Protein 3LNC (pdb70)

Solvent-accessible surface area: 18608 Å² total; per-residue (Å²): 112,54,66,30,32,1,0,1,2,0,3,2,30,21,41,97,105,18,24,63,38,29,69,125,133,31,68,51,36,28,15,6,0,27,24,86,56,155,112,76,43,144,108,34,71,64,49,87,43,40,93,147,131,58,0,68,117,22,34,96,65,35,85,14,24,10,94,12,101,26,139,60,47,29,45,1,1,26,122,79,102,7,66,42,28,6,116,159,19,37,1,6,4,3,82,22,21,52,63,0,0,50,92,0,19,135,71,38,111,79,66,2,2,0,0,1,13,0,2,14,23,40,100,35,9,157,175,106,129,40,56,19,9,1,98,19,0,44,27,0,76,51,4,32,0,2,5,35,14,96,90,85,113,80,1,6,63,89,1,36,18,0,18,101,0,4,45,15,30,12,108,22,19,86,33,13,150,132,39,12,113,80,109,11,70,95,74,154,158,22,36,69,92,15,6,1,2,3,0,6,2,53,19,92,88,21,22,105,40,34,65,125,120,32,63,59,37,33,17,6,0,21,23,83,58,154,112,79,45,149,106,36,66,66,47,91,42,35,90,114,117,67,2,100,43,30,30,102,95,30,94,11,24,6,95,12,95,19,130,41,45,31,46,1,1,27,128,80,103,8,64,59,38,18,123,73,2,35,0,6,6,3,89,22,17,50,63,0,0,52,75,0,18,138,71,34,109,79,80,2,3,0,0,1,14,3,17,25,22,45,121,91,29,76,82,118,129,88,52,38,19,9,2,100,8,0,49,26,0,65,52,5,32,0,2,6,28,44,131,71,82,88,79,0,4,73,87,2,39,22,0,19,101,0,4,43,13,33,8,105,32,19,143,44,10,50,67,40,7,130,80,98,4,68,98,124

Organism: Anaplasma phagocytophilum (strain HZ) (NCBI:txid212042)

Nearest PDB structures (foldseek):
  3lnc-assembly1_A  TM=1.005E+00  e=2.882E-41  Anaplasma phagocytophilum str. HZ
  3lnc-assembly1_B  TM=9.864E-01  e=3.078E-36  Anaplasma phagocytophilum str. HZ
  7luy-assembly3_C  TM=9.002E-01  e=1.467E-19  Bartonella henselae str. Houston-1
  7luy-assembly3_D  TM=8.889E-01  e=1.803E-18  Bartonella henselae str. Houston-1
  4f4j-assembly2_B-2  TM=6.053E-01  e=2.723E-16  Saccharomyces cerevisiae S288C

B-factor: mean 18.92, std 8.55, range [5.03, 59.24]

InterPro domains:
  IPR008144 Guanylate kinase-like domain [PS50052] (6-186)
  IPR008145 Guanylate kinase/L-type calcium channel beta subunit [PF00625] (9-187)
  IPR008145 Guanylate kinase/L-type calcium channel beta subunit [SM00072] (5-189)
  IPR017665 Guanylate kinase [MF_00328] (4-189)
  IPR017665 Guanylate kinase [TIGR03263] (7-186)
  IPR020590 Guanylate kinase, conserved site [PS00856] (41-58)
  IPR027417 P-loop containing nucleoside triphosphate hydrolase [G3DSA:3.40.50.300] (6-191)
  IPR027417 P-loop containing nucleoside triphosphate hydrolase [SSF52540] (6-192)

Secondary structure (DSSP, 8-state):
--EE---EEEEE-S---HHHHHH--EEE---EESSPPPTT--BTTTBEE--HHHHHHHHHTT-EEEEEEETTEEEEEE-TTHHHHHHHT-EEEEE--HHHHHHHHHHSGGGEEEEEEE-S-HHHHHH--HHHHHHHHTTGGGSSEEEE-SSHHHHHHHHHHHHHHHHTBGGGEESHHHHHHHHSPPP-/--SPP---EEEEE----HHHHHH--EEE---EE-SPPPTT--BTTTBEE--HHHHHHHHHTT-EEEEEEETTEEEEEE-TTHHHHHHHT-EEEEE--HHHHHHHHHHSGGGEEEEEEE-S-HHHHHT--HHHHHHHHHHGGGGSSEEEE-SSHHHHHHHHHHHHHHHTTBGGGSTTHHHHHHHHS---

CATH classification: 3.40.50.300 (+1 more: 3.30.63.10)

Structure (mmCIF, N/CA/C/O backbone):
data_3LNC
#
_entry.id   3LNC
#
_cell.length_a   64.530
_cell.length_b   76.580
_cell.length_c   103.660
_cell.angle_alpha   90.00
_cell.angle_beta   90.00
_cell.angle_gamma   90.00
#
_symmetry.space_group_name_H-M   'P 21 21 21'
#
loop_
_entity.id
_entity.type
_entity.pdbx_description
1 polymer 'Guanylate kinase'
2 non-polymer "GUANOSINE-5'-MONOPHOSPHATE"
3 water water
#
loop_
_atom_site.group_PDB
_atom_site.id
_atom_site.type_symbol
_atom_site.label_atom_id
_atom_site.label_alt_id
_atom_site.label_comp_id
_atom_site.label_asym_id
_atom_site.label_entity_id
_atom_site.label_seq_id
_atom_site.pdbx_PDB_ins_code
_atom_site.Cartn_x
_atom_site.Cartn_y
_atom_site.Cartn_z
_atom_site.occupancy
_atom_site.B_iso_or_equiv
_atom_site.auth_seq_id
_atom_site.auth_comp_id
_atom_site.auth_asym_id
_atom_site.auth_atom_id
_atom_site.pdbx_PDB_model_num
ATOM 1 N N . MET A 1 22 ? 66.371 37.977 -14.551 1.00 34.02 1 MET A N 1
ATOM 2 C CA . MET A 1 22 ? 64.938 38.179 -14.886 1.00 34.12 1 MET A CA 1
ATOM 3 C C . MET A 1 22 ? 64.072 38.415 -13.634 1.00 34.40 1 MET A C 1
ATOM 4 O O . MET A 1 22 ? 63.886 39.558 -13.214 1.00 35.09 1 MET A O 1
ATOM 6 N N . LEU A 1 23 ? 63.599 37.336 -13.012 1.00 34.16 2 LEU A N 1
ATOM 7 C CA . LEU A 1 23 ? 62.423 37.393 -12.119 1.00 33.84 2 LEU A CA 1
ATOM 8 C C . LEU A 1 23 ? 62.678 37.889 -10.683 1.00 33.35 2 LEU A C 1
ATOM 9 O O . LEU A 1 23 ? 63.574 37.406 -9.994 1.00 33.97 2 LEU A O 1
ATOM 14 N N . LYS A 1 24 ? 61.869 38.848 -10.240 1.00 32.25 3 LYS A N 1
ATOM 15 C CA . LYS A 1 24 ? 61.909 39.345 -8.870 1.00 31.41 3 LYS A CA 1
ATOM 16 C C . LYS A 1 24 ? 60.991 38.512 -7.963 1.00 30.38 3 LYS A C 1
ATOM 17 O O . LYS A 1 24 ? 59.990 37.939 -8.414 1.00 29.68 3 LYS A O 1
ATOM 19 N N . SER A 1 25 ? 61.337 38.477 -6.677 1.00 29.58 4 SER A N 1
ATOM 20 C CA . SER A 1 25 ? 60.627 37.696 -5.673 1.00 28.52 4 SER A CA 1
ATOM 21 C C . SER A 1 25 ? 60.173 38.606 -4.522 1.00 27.07 4 SER A C 1
ATOM 22 O O . SER A 1 25 ? 60.889 39.530 -4.142 1.00 27.23 4 SER A O 1
ATOM 25 N N . VAL A 1 26 ? 58.955 38.369 -4.034 1.00 24.39 5 VAL A N 1
ATOM 26 C CA . VAL A 1 26 ? 58.388 39.061 -2.881 1.00 23.70 5 VAL A CA 1
ATOM 27 C C . VAL A 1 26 ? 59.111 38.497 -1.654 1.00 21.85 5 VAL A C 1
ATOM 28 O O . VAL A 1 26 ? 59.586 37.364 -1.674 1.00 21.44 5 VAL A O 1
ATOM 32 N N . GLY A 1 27 ? 59.214 39.278 -0.593 1.00 20.30 6 GLY A N 1
ATOM 33 C CA . GLY A 1 27 ? 59.990 38.832 0.568 1.00 18.54 6 GLY A CA 1
ATOM 34 C C . GLY A 1 27 ? 59.259 37.729 1.320 1.00 16.80 6 GLY A C 1
ATOM 35 O O . GLY A 1 27 ? 58.068 37.536 1.151 1.00 16.58 6 GLY A O 1
ATOM 36 N N . VAL A 1 28 ? 59.980 37.008 2.160 1.00 14.57 7 VAL A N 1
ATOM 37 C CA . VAL A 1 28 ? 59.375 36.031 3.026 1.00 12.80 7 VAL A CA 1
ATOM 38 C C . VAL A 1 28 ? 59.463 36.565 4.465 1.00 12.02 7 VAL A C 1
ATOM 39 O O . VAL A 1 28 ? 60.462 37.171 4.840 1.00 10.93 7 VAL A O 1
ATOM 43 N N . ILE A 1 29 ? 58.403 36.346 5.231 1.00 10.03 8 ILE A N 1
ATOM 44 C CA . ILE A 1 29 ? 58.388 36.504 6.666 1.00 9.38 8 ILE A CA 1
ATOM 45 C C . ILE A 1 29 ? 58.789 35.140 7.243 1.00 8.21 8 ILE A C 1
ATOM 46 O O . ILE A 1 29 ? 57.984 34.208 7.280 1.00 7.76 8 ILE A O 1
ATOM 51 N N . LEU A 1 30 ? 60.059 35.035 7.624 1.00 7.75 9 LEU A N 1
ATOM 52 C CA . LEU A 1 30 ? 60.660 33.800 8.119 1.00 6.90 9 LEU A CA 1
ATOM 53 C C . LEU A 1 30 ? 60.482 33.733 9.621 1.00 7.28 9 LEU A C 1
ATOM 54 O O . LEU A 1 30 ? 61.070 34.515 10.377 1.00 7.61 9 LEU A O 1
ATOM 59 N N . VAL A 1 31 ? 59.628 32.824 10.057 1.00 7.42 10 VAL A N 1
ATOM 60 C CA . VAL A 1 31 ? 59.296 32.691 11.466 1.00 7.19 10 VAL A CA 1
ATOM 61 C C . VAL A 1 31 ? 60.018 31.492 12.007 1.00 7.64 10 VAL A C 1
ATOM 62 O O . VAL A 1 31 ? 59.817 30.377 11.515 1.00 7.80 10 VAL A O 1
ATOM 66 N N . LEU A 1 32 ? 60.824 31.711 13.040 1.00 7.30 11 LEU A N 1
ATOM 67 C CA . LEU A 1 32 ? 61.599 30.653 13.635 1.00 8.36 11 LEU A CA 1
ATOM 68 C C . LEU A 1 32 ? 61.135 30.533 15.071 1.00 7.94 11 LEU A C 1
ATOM 69 O O . LEU A 1 32 ? 61.014 31.550 15.757 1.00 9.03 11 LEU A O 1
ATOM 74 N N . SER A 1 33 ? 60.893 29.322 15.525 1.00 8.59 12 SER A N 1
ATOM 75 C CA . SER A 1 33 ? 60.570 29.087 16.904 1.00 8.91 12 SER A CA 1
ATOM 76 C C . SER A 1 33 ? 61.496 28.007 17.459 1.00 11.59 12 SER A C 1
ATOM 77 O O . SER A 1 33 ? 61.877 27.033 16.796 1.00 8.90 12 SER A O 1
ATOM 80 N N . SER A 1 34 ? 61.843 28.189 18.718 1.00 13.49 13 SER A N 1
ATOM 81 C CA . SER A 1 34 ? 62.679 27.243 19.395 1.00 18.28 13 SER A CA 1
ATOM 82 C C . SER A 1 34 ? 61.946 27.090 20.741 1.00 21.02 13 SER A C 1
ATOM 83 O O . SER A 1 34 ? 61.105 27.964 21.118 1.00 23.56 13 SER A O 1
ATOM 86 N N . PRO A 1 35 ? 62.135 25.969 21.423 1.00 22.00 14 PRO A N 1
ATOM 87 C CA . PRO A 1 35 ? 61.936 26.142 22.849 1.00 23.75 14 PRO A CA 1
ATOM 88 C C . PRO A 1 35 ? 63.267 26.575 23.470 1.00 26.18 14 PRO A C 1
ATOM 89 O O . PRO A 1 35 ? 63.318 27.636 24.054 1.00 28.01 14 PRO A O 1
ATOM 93 N N . SER A 1 36 ? 64.344 25.811 23.236 1.00 28.58 15 SER A N 1
ATOM 94 C CA . SER A 1 36 ? 65.597 25.927 24.011 1.00 30.47 15 SER A CA 1
ATOM 95 C C . SER A 1 36 ? 66.033 27.372 24.140 1.00 32.15 15 SER A C 1
ATOM 96 O O . SER A 1 36 ? 66.488 27.798 25.213 1.00 33.29 15 SER A O 1
ATOM 99 N N . GLY A 1 37 ? 65.888 28.104 23.037 1.00 33.32 16 GLY A N 1
ATOM 100 C CA . GLY A 1 37 ? 66.140 29.530 22.988 1.00 34.65 16 GLY A CA 1
ATOM 101 C C . GLY A 1 37 ? 67.565 29.827 22.581 1.00 35.43 16 GLY A C 1
ATOM 102 O O . GLY A 1 37 ? 68.113 30.847 23.001 1.00 37.34 16 GLY A O 1
ATOM 103 N N . THR A 1 42 ? 71.381 33.233 18.847 1.00 34.66 21 THR A N 1
ATOM 104 C CA . THR A 1 42 ? 72.685 32.761 18.373 1.00 34.36 21 THR A CA 1
ATOM 105 C C . THR A 1 42 ? 72.582 32.256 16.932 1.00 34.28 21 THR A C 1
ATOM 106 O O . THR A 1 42 ? 73.328 32.723 16.055 1.00 33.42 21 THR A O 1
ATOM 108 N N . VAL A 1 43 ? 71.648 31.322 16.699 1.00 34.17 22 VAL A N 1
ATOM 109 C CA . VAL A 1 43 ? 71.380 30.790 15.348 1.00 34.81 22 VAL A CA 1
ATOM 110 C C . VAL A 1 43 ? 70.810 31.870 14.431 1.00 34.89 22 VAL A C 1
ATOM 111 O O . VAL A 1 43 ? 71.208 32.015 13.280 1.00 34.07 22 VAL A O 1
ATOM 113 N N . ALA A 1 44 ? 69.848 32.619 14.960 1.00 35.40 23 ALA A N 1
ATOM 114 C CA . ALA A 1 44 ? 69.348 33.816 14.283 1.00 35.64 23 ALA A CA 1
ATOM 115 C C . ALA A 1 44 ? 70.523 34.728 13.886 1.00 35.49 23 ALA A C 1
ATOM 116 O O . ALA A 1 44 ? 70.615 35.187 12.748 1.00 34.20 23 ALA A O 1
ATOM 118 N N . ASN A 1 45 ? 71.425 34.973 14.833 1.00 36.28 24 ASN A N 1
ATOM 119 C CA . ASN A 1 45 ? 72.652 35.737 14.552 1.00 36.38 24 ASN A CA 1
ATOM 120 C C . ASN A 1 45 ? 73.367 35.206 13.319 1.00 36.51 24 ASN A C 1
ATOM 121 O O . ASN A 1 45 ? 73.669 35.951 12.372 1.00 35.94 24 ASN A O 1
ATOM 123 N N . LYS A 1 46 ? 73.614 33.896 13.343 1.00 36.56 25 LYS A N 1
ATOM 124 C CA . LYS A 1 46 ? 74.308 33.215 12.277 1.00 36.43 25 LYS A CA 1
ATOM 125 C C . LYS A 1 46 ? 73.595 33.421 10.952 1.00 36.73 25 LYS A C 1
ATOM 126 O O . LYS A 1 46 ? 74.242 33.654 9.927 1.00 35.51 25 LYS A O 1
ATOM 128 N N . LEU A 1 47 ? 72.256 33.340 10.988 1.00 36.93 26 LEU A N 1
ATOM 129 C CA . LEU A 1 47 ? 71.465 33.378 9.774 1.00 37.24 26 LEU A CA 1
ATOM 130 C C . LEU A 1 47 ? 71.606 34.725 9.076 1.00 37.50 26 LEU A C 1
ATOM 131 O O . LEU A 1 47 ? 71.724 34.780 7.855 1.00 36.66 26 LEU A O 1
ATOM 133 N N . LEU A 1 48 ? 71.611 35.803 9.865 1.00 38.41 27 LEU A N 1
ATOM 134 C CA . LEU A 1 48 ? 71.654 37.161 9.320 1.00 38.84 27 LEU A CA 1
ATOM 135 C C . LEU A 1 48 ? 73.030 37.528 8.753 1.00 39.74 27 LEU A C 1
ATOM 136 O O . LEU A 1 48 ? 73.127 38.430 7.909 1.00 39.53 27 LEU A O 1
ATOM 141 N N . GLU A 1 49 ? 74.078 36.844 9.232 1.00 40.29 28 GLU A N 1
ATOM 142 C CA . GLU A 1 49 ? 75.440 37.063 8.758 1.00 40.80 28 GLU A CA 1
ATOM 143 C C . GLU A 1 49 ? 75.703 36.289 7.474 1.00 41.15 28 GLU A C 1
ATOM 144 O O . GLU A 1 49 ? 75.853 36.870 6.397 1.00 41.71 28 GLU A O 1
ATOM 146 N N . ASN A 1 54 ? 69.256 38.240 1.911 1.00 25.82 33 ASN A N 1
ATOM 147 C CA . ASN A 1 54 ? 68.315 39.289 1.589 1.00 25.85 33 ASN A CA 1
ATOM 148 C C . ASN A 1 54 ? 67.265 39.433 2.710 1.00 25.24 33 ASN A C 1
ATOM 149 O O . ASN A 1 54 ? 66.066 39.632 2.449 1.00 26.14 33 ASN A O 1
ATOM 154 N N . ILE A 1 55 ? 67.728 39.380 3.957 1.00 23.54 34 ILE A N 1
ATOM 155 C CA . ILE A 1 55 ? 66.834 39.322 5.106 1.00 21.66 34 ILE A CA 1
ATOM 156 C C . ILE A 1 55 ? 67.278 40.291 6.182 1.00 20.46 34 ILE A C 1
ATOM 157 O O . ILE A 1 55 ? 68.481 40.462 6.395 1.00 20.85 34 ILE A O 1
ATOM 162 N N . VAL A 1 56 ? 66.310 40.944 6.833 1.00 17.42 35 VAL A N 1
ATOM 163 C CA . VAL A 1 56 ? 66.574 41.852 7.941 1.00 16.86 35 VAL A CA 1
ATOM 164 C C . VAL A 1 56 ? 65.964 41.292 9.237 1.00 15.06 35 VAL A C 1
ATOM 165 O O . VAL A 1 56 ? 64.955 40.577 9.218 1.00 11.46 35 VAL A O 1
ATOM 169 N N . LYS A 1 57 ? 66.580 41.608 10.359 1.00 14.73 36 LYS A N 1
ATOM 170 C CA . LYS A 1 57 ? 66.110 41.109 11.637 1.00 16.55 36 LYS A CA 1
ATOM 171 C C . LYS A 1 57 ? 64.998 42.001 12.175 1.00 17.39 36 LYS A C 1
ATOM 172 O O . LYS A 1 57 ? 65.158 43.210 12.272 1.00 19.99 36 LYS A O 1
ATOM 174 N N . SER A 1 58 ? 63.864 41.435 12.528 1.00 16.56 37 SER A N 1
ATOM 175 C CA . SER A 1 58 ? 62.892 42.198 13.258 1.00 16.54 37 SER A CA 1
ATOM 176 C C . SER A 1 58 ? 63.325 42.249 14.739 1.00 15.99 37 SER A C 1
ATOM 177 O O . SER A 1 58 ? 63.880 41.280 15.272 1.00 16.21 37 SER A O 1
ATOM 180 N N . VAL A 1 59 ? 63.166 43.408 15.377 1.00 13.39 38 VAL A N 1
ATOM 181 C CA . VAL A 1 59 ? 63.372 43.480 16.814 1.00 11.96 38 VAL A CA 1
ATOM 182 C C . VAL A 1 59 ? 62.004 43.583 17.493 1.00 10.84 38 VAL A C 1
ATOM 183 O O . VAL A 1 59 ? 61.209 44.462 17.182 1.00 10.79 38 VAL A O 1
ATOM 187 N N . SER A 1 60 ? 61.734 42.682 18.433 1.00 10.58 39 SER A N 1
ATOM 188 C CA . SER A 1 60 ? 60.479 42.683 19.156 1.00 10.37 39 SER A CA 1
ATOM 189 C C . SER A 1 60 ? 60.485 43.621 20.356 1.00 9.70 39 SER A C 1
ATOM 190 O O . SER A 1 60 ? 61.543 43.965 20.883 1.00 10.39 39 SER A O 1
ATOM 193 N N . VAL A 1 61 ? 59.289 44.017 20.768 1.00 9.52 40 VAL A N 1
ATOM 194 C CA . VAL A 1 61 ? 59.067 44.734 22.026 1.00 9.36 40 VAL A CA 1
ATOM 195 C C . VAL A 1 61 ? 58.808 43.702 23.110 1.00 9.18 40 VAL A C 1
ATOM 196 O O . VAL A 1 61 ? 58.124 42.697 22.864 1.00 9.49 40 VAL A O 1
ATOM 200 N N . THR A 1 62 ? 59.327 43.932 24.316 1.00 8.38 41 THR A N 1
ATOM 201 C CA . THR A 1 62 ? 59.037 43.059 25.440 1.00 8.10 41 THR A CA 1
ATOM 202 C C . THR A 1 62 ? 58.873 43.839 26.741 1.00 8.58 41 THR A C 1
ATOM 203 O O . THR A 1 62 ? 59.453 44.922 26.893 1.00 8.03 41 THR A O 1
ATOM 207 N N . TH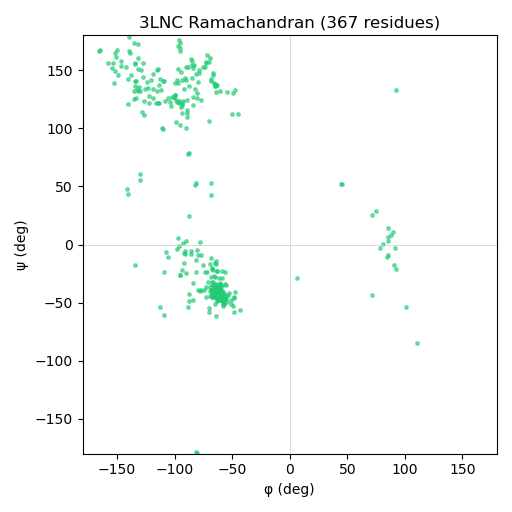R A 1 63 ? 58.089 43.292 27.667 1.00 8.75 42 THR A N 1
ATOM 208 C CA . THR A 1 63 ? 58.017 43.830 29.028 1.00 10.36 42 THR A CA 1
ATOM 209 C C . THR A 1 63 ? 58.988 43.204 30.038 1.00 11.46 42 THR A C 1
ATOM 210 O O . THR A 1 63 ? 59.115 43.709 31.148 1.00 10.54 42 THR A O 1
ATOM 214 N N . ARG A 1 64 ? 59.701 42.148 29.660 1.00 11.55 43 ARG A N 1
ATOM 215 C CA . ARG A 1 64 ? 60.677 41.565 30.586 1.00 13.30 43 ARG A CA 1
ATOM 216 C C . ARG A 1 64 ? 61.915 42.448 30.746 1.00 13.81 43 ARG A C 1
ATOM 217 O O . ARG A 1 64 ? 62.236 43.251 29.859 1.00 13.72 43 ARG A O 1
ATOM 225 N N . ALA A 1 65 ? 62.609 42.302 31.867 1.00 14.83 44 ALA A N 1
ATOM 226 C CA . ALA A 1 65 ? 63.859 43.059 32.095 1.00 15.72 44 ALA A CA 1
ATOM 227 C C . ALA A 1 65 ? 64.946 42.616 31.129 1.00 16.21 44 ALA A C 1
ATOM 228 O O . ALA A 1 65 ? 64.999 41.449 30.736 1.00 15.99 44 ALA A O 1
ATOM 230 N N . ALA A 1 66 ? 65.816 43.552 30.746 1.00 17.16 45 ALA A N 1
ATOM 231 C CA . ALA A 1 66 ? 67.007 43.229 29.979 1.00 17.41 45 ALA A CA 1
ATOM 232 C C . ALA A 1 66 ? 67.953 42.377 30.836 1.00 18.57 45 ALA A C 1
ATOM 233 O O . ALA A 1 66 ? 68.124 42.637 32.009 1.00 17.10 45 ALA A O 1
ATOM 235 N N . ARG A 1 67 ? 68.551 41.369 30.226 1.00 19.69 46 ARG A N 1
ATOM 236 C CA . ARG A 1 67 ? 69.516 40.504 30.909 1.00 21.66 46 ARG A CA 1
ATOM 237 C C . ARG A 1 67 ? 70.920 40.988 30.604 1.00 21.93 46 ARG A C 1
ATOM 238 O O . ARG A 1 67 ? 71.112 41.838 29.716 1.00 21.31 46 ARG A O 1
ATOM 246 N N . LYS A 1 68 ? 71.910 40.424 31.307 1.00 22.07 47 LYS A N 1
ATOM 247 C CA . LYS A 1 68 ? 73.278 40.907 31.181 1.00 21.98 47 LYS A CA 1
ATOM 248 C C . LYS A 1 68 ? 73.706 40.735 29.742 1.00 21.36 47 LYS A C 1
ATOM 249 O O . LYS A 1 68 ? 73.477 39.692 29.152 1.00 21.86 47 LYS A O 1
ATOM 251 N N . GLY A 1 69 ? 74.283 41.781 29.160 1.00 20.95 48 GLY A N 1
ATOM 252 C CA . GLY A 1 69 ? 74.731 41.727 27.767 1.00 20.47 48 GLY A CA 1
ATOM 253 C C . GLY A 1 69 ? 73.716 42.171 26.731 1.00 19.92 48 GLY A C 1
ATOM 254 O O . GLY A 1 69 ? 74.085 42.445 25.595 1.00 20.89 48 GLY A O 1
ATOM 255 N N . GLU A 1 70 ? 72.434 42.234 27.090 1.00 18.79 49 GLU A N 1
ATOM 256 C CA . GLU A 1 70 ? 71.401 42.641 26.138 1.00 17.71 49 GLU A CA 1
ATOM 257 C C . GLU A 1 70 ? 71.396 44.155 25.988 1.00 16.92 49 GLU A C 1
ATOM 258 O O . GLU A 1 70 ? 71.737 44.877 26.918 1.00 16.44 49 GLU A O 1
ATOM 264 N N . LYS A 1 71 ? 71.052 44.612 24.790 1.00 16.05 50 LYS A N 1
ATOM 265 C CA . LYS A 1 71 ? 71.042 46.029 24.466 1.00 15.99 50 LYS A CA 1
ATOM 266 C C . LYS A 1 71 ? 69.720 46.384 23.824 1.00 14.66 50 LYS A C 1
ATOM 267 O O . LYS A 1 71 ? 69.246 45.675 22.904 1.00 13.01 50 LYS A O 1
ATOM 273 N N . GLU A 1 72 ? 69.130 47.469 24.329 1.00 13.42 51 GLU A N 1
ATOM 274 C CA . GLU A 1 72 ? 67.982 48.109 23.708 1.00 13.25 51 GLU A CA 1
ATOM 275 C C . GLU A 1 72 ? 68.209 48.313 22.214 1.00 13.76 51 GLU A C 1
ATOM 276 O O . GLU A 1 72 ? 69.277 48.774 21.804 1.00 12.61 51 GLU A O 1
ATOM 282 N N . GLY A 1 73 ? 67.209 47.949 21.418 1.00 13.21 52 GLY A N 1
ATOM 283 C CA . GLY A 1 73 ? 67.229 48.179 19.987 1.00 13.90 52 GLY A CA 1
ATOM 284 C C . GLY A 1 73 ? 67.945 47.106 19.190 1.00 14.83 52 GLY A C 1
ATOM 285 O O . GLY A 1 73 ? 67.856 47.079 17.954 1.00 15.22 52 GLY A O 1
ATOM 286 N N . LYS A 1 74 ? 68.643 46.215 19.889 1.00 15.09 53 LYS A N 1
ATOM 287 C CA . LYS A 1 74 ? 69.346 45.112 19.264 1.00 15.29 53 LYS A CA 1
ATOM 288 C C . LYS A 1 74 ? 68.698 43.794 19.658 1.00 15.08 53 LYS A C 1
ATOM 289 O O . LYS A 1 74 ? 68.314 43.019 18.812 1.00 15.90 53 LYS A O 1
ATOM 291 N N . ASP A 1 75 ? 68.546 43.544 20.945 1.00 14.44 54 ASP A N 1
ATOM 292 C CA . ASP A 1 75 ? 67.921 42.296 21.389 1.00 14.59 54 ASP A CA 1
ATOM 293 C C . ASP A 1 75 ? 66.416 42.423 21.462 1.00 13.23 54 ASP A C 1
ATOM 294 O O . ASP A 1 75 ? 65.706 41.535 21.014 1.00 12.23 54 ASP A O 1
ATOM 299 N N . TYR A 1 76 ? 65.962 43.504 22.103 1.00 12.32 55 TYR A N 1
ATOM 300 C CA . TYR A 1 76 ? 64.547 43.874 22.149 1.00 11.57 55 TYR A CA 1
ATOM 301 C C . TYR A 1 76 ? 64.433 45.380 22.255 1.00 11.08 55 TYR A C 1
ATOM 302 O O . TYR A 1 76 ? 65.418 46.077 22.585 1.00 11.09 55 TYR A O 1
ATOM 311 N N . TYR A 1 77 ? 63.217 45.887 22.038 1.00 11.01 56 TYR A N 1
ATOM 312 C CA . TYR A 1 77 ? 62.824 47.161 22.637 1.00 11.13 56 TYR A CA 1
ATOM 313 C C . TYR A 1 77 ? 62.206 46.844 24.011 1.00 10.67 56 TYR A C 1
ATOM 314 O O . TYR A 1 77 ? 61.153 46.190 24.109 1.00 9.90 56 TYR A O 1
ATOM 323 N N . PHE A 1 78 ? 62.861 47.305 25.070 1.00 10.15 57 PHE A N 1
ATOM 324 C CA . PHE A 1 78 ? 62.442 47.008 26.428 1.00 10.47 57 PHE A CA 1
ATOM 325 C C . PHE A 1 78 ? 61.539 48.146 26.968 1.00 10.88 57 PHE A C 1
ATOM 326 O O . PHE A 1 78 ? 61.987 49.291 27.088 1.00 10.39 57 PHE A O 1
ATOM 334 N N . VAL A 1 79 ? 60.292 47.814 27.300 1.00 10.42 58 VAL A N 1
ATOM 335 C CA . VAL A 1 79 ? 59.296 48.775 27.795 1.00 10.92 58 VAL A CA 1
ATOM 336 C C . VAL A 1 79 ? 58.549 48.176 28.992 1.00 12.08 58 VAL A C 1
ATOM 337 O O . VAL A 1 79 ? 58.749 46.994 29.316 1.00 10.57 58 VAL A O 1
ATOM 341 N N . ASP A 1 80 ? 57.692 48.967 29.653 1.00 11.66 59 ASP A N 1
ATOM 342 C CA . ASP A 1 80 ? 56.900 48.412 30.745 1.00 12.12 59 ASP A CA 1
ATOM 343 C C . ASP A 1 80 ? 55.523 47.998 30.228 1.00 11.01 59 ASP A C 1
ATOM 344 O O . ASP A 1 80 ? 55.201 48.262 29.086 1.00 8.44 59 ASP A O 1
ATOM 349 N N . ARG A 1 81 ? 54.713 47.400 31.088 1.00 10.57 60 ARG A N 1
ATOM 350 C CA . ARG A 1 81 ? 53.456 46.828 30.656 1.00 12.24 60 ARG A CA 1
ATOM 351 C C . ARG A 1 81 ? 52.523 47.908 30.101 1.00 11.69 60 ARG A C 1
ATOM 352 O O . ARG A 1 81 ? 51.897 47.708 29.066 1.00 10.21 60 ARG A O 1
ATOM 360 N N . GLU A 1 82 ? 52.468 49.059 30.776 1.00 11.40 61 GLU A N 1
ATOM 361 C CA . GLU A 1 82 ? 51.636 50.185 30.341 1.00 12.16 61 GLU A CA 1
ATOM 362 C C . GLU A 1 82 ? 52.000 50.605 28.917 1.00 11.55 61 GLU A C 1
ATOM 363 O O . GLU A 1 82 ? 51.136 50.758 28.057 1.00 9.77 61 GLU A O 1
ATOM 369 N N . GLU A 1 83 ? 53.285 50.814 28.672 1.00 11.86 62 GLU A N 1
ATOM 370 C CA . GLU A 1 83 ? 53.722 51.236 27.338 1.00 12.62 62 GLU A CA 1
ATOM 371 C C . GLU A 1 83 ? 53.482 50.168 26.271 1.00 11.64 62 GLU A C 1
ATOM 372 O O . GLU A 1 83 ? 53.098 50.472 25.119 1.00 10.77 62 GLU A O 1
ATOM 378 N N . PHE A 1 84 ? 53.691 48.913 26.646 1.00 11.33 63 PHE A N 1
ATOM 379 C CA . PHE A 1 84 ? 53.403 47.809 25.727 1.00 10.61 63 PHE A CA 1
ATOM 380 C C . PHE A 1 84 ? 51.939 47.872 25.322 1.00 10.43 63 PHE A C 1
ATOM 381 O O . PHE A 1 84 ? 51.615 47.883 24.144 1.00 9.52 63 PHE A O 1
ATOM 389 N N . LEU A 1 85 ? 51.037 47.932 26.291 1.00 9.66 64 LEU A N 1
ATOM 390 C CA . LEU A 1 85 ? 49.617 48.016 25.968 1.00 10.34 64 LEU A CA 1
ATOM 391 C C . LEU A 1 85 ? 49.265 49.276 25.151 1.00 10.83 64 LEU A C 1
ATOM 392 O O . LEU A 1 85 ? 48.461 49.208 24.207 1.00 9.76 64 LEU A O 1
ATOM 397 N N . ARG A 1 86 ? 49.911 50.400 25.445 1.00 10.25 65 ARG A N 1
ATOM 398 C CA . ARG A 1 86 ? 49.661 51.619 24.660 1.00 11.74 65 ARG A CA 1
ATOM 399 C C . ARG A 1 86 ? 50.043 51.406 23.194 1.00 11.98 65 ARG A C 1
ATOM 400 O O . ARG A 1 86 ? 49.300 51.771 22.288 1.00 11.32 65 ARG A O 1
ATOM 408 N N . LEU A 1 87 ? 51.186 50.777 22.975 1.00 12.45 66 LEU A N 1
ATOM 409 C CA . LEU A 1 87 ? 51.660 50.523 21.613 1.00 13.87 66 LEU A CA 1
ATOM 410 C C . LEU A 1 87 ? 50.679 49.600 20.868 1.00 14.89 66 LEU A C 1
ATOM 411 O O . LEU A 1 87 ? 50.315 49.871 19.704 1.00 17.00 66 LEU A O 1
ATOM 416 N N . CYS A 1 88 ? 50.224 48.529 21.510 1.00 14.52 67 CYS A N 1
ATOM 417 C CA . CYS A 1 88 ? 49.178 47.703 20.894 1.00 15.59 67 CYS A CA 1
ATOM 418 C C . CYS A 1 88 ? 47.950 48.541 20.537 1.00 16.86 67 CYS A C 1
ATOM 419 O O . CYS A 1 88 ? 47.395 48.429 19.420 1.00 16.20 67 CYS A O 1
ATOM 422 N N . SER A 1 89 ? 47.533 49.404 21.460 1.00 17.06 68 SER A N 1
ATOM 423 C CA . SER A 1 89 ? 46.298 50.152 21.260 1.00 18.85 68 SER A CA 1
ATOM 424 C C . SER A 1 89 ? 46.370 51.144 20.098 1.00 19.68 68 SER A C 1
ATOM 425 O O . SER A 1 89 ? 45.331 51.484 19.529 1.00 19.67 68 SER A O 1
ATOM 428 N N . ASN A 1 90 ? 47.575 51.625 19.785 1.00 20.08 69 ASN A N 1
ATOM 429 C CA A ASN A 1 90 ? 47.740 52.646 18.739 0.50 20.53 69 ASN A CA 1
ATOM 430 C CA B ASN A 1 90 ? 47.789 52.650 18.755 0.50 20.79 69 ASN A CA 1
ATOM 431 C C . ASN A 1 90 ? 48.145 52.063 17.385 1.00 21.11 69 ASN A C 1
ATOM 432 O O . ASN A 1 90 ? 48.504 52.799 16.466 1.00 21.01 69 ASN A O 1
ATOM 441 N N . GLY A 1 91 ? 48.062 50.744 17.258 1.00 20.98 70 GLY A N 1
ATOM 442 C CA . GLY A 1 91 ? 48.318 50.086 15.975 1.00 21.75 70 GLY A CA 1
ATOM 443 C C . GLY A 1 91 ? 49.771 49.772 15.658 1.00 21.28 70 GLY A C 1
ATOM 444 O O . GLY A 1 91 ? 50.058 49.314 14.556 1.00 21.82 70 GLY A O 1
ATOM 445 N N . GLU A 1 92 ? 50.682 49.992 16.602 1.00 19.73 71 GLU A N 1
ATOM 446 C CA . GLU A 1 92 ? 52.112 49.850 16.332 1.00 20.03 71 GLU A CA 1
ATOM 447 C C . GLU A 1 92 ? 52.656 48.422 16.493 1.00 19.28 71 GLU A C 1
ATOM 448 O O . GLU A 1 92 ? 53.814 48.153 16.119 1.00 17.34 71 GLU A O 1
ATOM 454 N N . ILE A 1 93 ? 51.818 47.515 17.012 1.00 19.41 72 ILE A N 1
ATOM 455 C CA . ILE A 1 93 ? 52.199 46.114 17.215 1.00 19.21 72 ILE A CA 1
ATOM 456 C C . ILE A 1 93 ? 51.280 45.253 16.392 1.00 19.52 72 ILE A C 1
ATOM 457 O O . ILE A 1 93 ? 50.055 45.352 16.478 1.00 21.57 72 ILE A O 1
ATOM 462 N N . ILE A 1 94 ? 51.873 44.412 15.567 1.00 17.54 73 ILE A N 1
ATOM 463 C CA . ILE A 1 94 ? 51.089 43.609 14.651 1.00 16.67 73 ILE A CA 1
ATOM 464 C C . ILE A 1 94 ? 50.778 42.232 15.247 1.00 15.40 73 ILE A C 1
ATOM 465 O O . ILE A 1 94 ? 49.838 41.583 14.827 1.00 15.24 73 ILE A O 1
ATOM 470 N N . GLU A 1 95 ? 51.574 41.795 16.222 1.00 14.51 74 GLU A N 1
ATOM 471 C CA . GLU A 1 95 ? 51.331 40.515 16.899 1.00 13.77 74 GLU A CA 1
ATOM 472 C C . GLU A 1 95 ? 51.825 40.671 18.308 1.00 13.18 74 GLU A C 1
ATOM 473 O O . GLU A 1 95 ? 52.841 41.345 18.537 1.00 12.74 74 GLU A O 1
ATOM 479 N N . HIS A 1 96 ? 51.161 40.030 19.253 1.00 12.50 75 HIS A N 1
ATOM 480 C CA . HIS A 1 96 ? 51.701 39.953 20.594 1.00 13.28 75 HIS A CA 1
ATOM 481 C C . HIS A 1 96 ? 51.184 38.721 21.316 1.00 12.98 75 HIS A C 1
ATOM 482 O O . HIS A 1 96 ? 50.090 38.194 20.999 1.00 11.77 75 HIS A O 1
ATOM 489 N N . ALA A 1 97 ? 51.960 38.294 22.304 1.00 11.16 76 ALA A N 1
ATOM 490 C CA . ALA A 1 97 ? 51.590 37.182 23.159 1.00 11.95 76 ALA A CA 1
ATOM 491 C C . ALA A 1 97 ? 52.199 37.345 24.537 1.00 12.01 76 ALA A C 1
ATOM 492 O O . ALA A 1 97 ? 53.192 38.075 24.729 1.00 12.25 76 ALA A O 1
ATOM 494 N N . GLU A 1 98 ? 51.630 36.628 25.488 1.00 12.23 77 GLU A N 1
ATOM 495 C CA . GLU A 1 98 ? 52.230 36.515 26.792 1.00 14.19 77 GLU A CA 1
ATOM 496 C C . GLU A 1 98 ? 53.005 35.206 26.817 1.00 15.02 77 GLU A C 1
ATOM 497 O O . GLU A 1 98 ? 52.435 34.124 26.563 1.00 13.26 77 GLU A O 1
ATOM 503 N N . VAL A 1 99 ? 54.298 35.320 27.105 1.00 15.78 78 VAL A N 1
ATOM 504 C CA . VAL A 1 99 ? 55.215 34.186 27.094 1.00 17.64 78 VAL A CA 1
ATOM 505 C C . VAL A 1 99 ? 55.956 34.167 28.417 1.00 18.56 78 VAL A C 1
ATOM 506 O O . VAL A 1 99 ? 56.700 35.103 28.762 1.00 17.50 78 VAL A O 1
ATOM 510 N N . PHE A 1 100 ? 55.687 33.112 29.181 1.00 19.66 79 PHE A N 1
ATOM 511 C CA . PHE A 1 100 ? 56.230 32.927 30.513 1.00 21.07 79 PHE A CA 1
ATOM 512 C C . PHE A 1 100 ? 56.184 34.162 31.394 1.00 20.78 79 PHE A C 1
ATOM 513 O O . PHE A 1 100 ? 57.191 34.576 31.944 1.00 21.60 79 PHE A O 1
ATOM 521 N N . GLY A 1 101 ? 54.996 34.773 31.499 1.00 20.19 80 GLY A N 1
ATOM 522 C CA . GLY A 1 101 ? 54.767 35.894 32.392 1.00 18.65 80 GLY A CA 1
ATOM 523 C C . GLY A 1 101 ? 55.105 37.310 31.896 1.00 18.24 80 GLY A C 1
ATOM 524 O O . GLY A 1 101 ? 54.992 38.248 32.659 1.00 17.86 80 GLY A O 1
ATOM 525 N N . ASN A 1 102 ? 55.534 37.466 30.641 1.00 15.92 81 ASN A N 1
ATOM 526 C CA . ASN A 1 102 ? 55.827 38.773 30.073 1.00 15.55 81 ASN A CA 1
ATOM 527 C C . ASN A 1 102 ? 55.211 38.917 28.664 1.00 14.05 81 ASN A C 1
ATOM 528 O O . ASN A 1 102 ? 54.913 37.928 28.018 1.00 12.54 81 ASN A O 1
ATOM 533 N N . PHE A 1 103 ? 54.959 40.150 28.247 1.00 13.45 82 PHE A N 1
ATOM 534 C CA . PHE A 1 103 ? 54.462 40.445 26.890 1.00 12.94 82 PHE A CA 1
ATOM 535 C C . PHE A 1 103 ? 55.620 40.545 25.908 1.00 12.67 82 PHE A C 1
ATOM 536 O O . PHE A 1 103 ? 56.695 41.041 26.256 1.00 12.09 82 PHE A O 1
ATOM 544 N N . TYR A 1 104 ? 55.390 40.063 24.682 1.00 12.06 83 TYR A N 1
ATOM 545 C CA . TYR A 1 104 ? 56.314 40.215 23.566 1.00 11.66 83 TYR A CA 1
ATOM 546 C C . TYR A 1 104 ? 55.488 40.479 22.344 1.00 11.09 83 TYR A C 1
ATOM 547 O O . TYR A 1 104 ? 54.408 39.916 22.199 1.00 10.09 83 TYR A O 1
ATOM 556 N N . GLY A 1 105 ? 55.984 41.340 21.469 1.00 11.17 84 GLY A N 1
ATOM 557 C CA . GLY A 1 105 ? 55.244 41.726 20.273 1.00 10.64 84 GLY A CA 1
ATOM 558 C C . GLY A 1 105 ? 56.136 42.195 19.131 1.00 10.52 84 GLY A C 1
ATOM 559 O O . GLY A 1 105 ? 57.261 42.669 19.329 1.00 9.60 84 GLY A O 1
ATOM 560 N N . VAL A 1 106 ? 55.635 41.988 17.928 1.00 10.24 85 VAL A N 1
ATOM 561 C CA . VAL A 1 106 ? 56.321 42.351 16.729 1.00 10.60 85 VAL A CA 1
ATOM 562 C C . VAL A 1 106 ? 55.828 43.695 16.252 1.00 11.12 85 VAL A C 1
ATOM 563 O O . VAL A 1 106 ? 54.636 43.865 16.023 1.00 12.77 85 VAL A O 1
ATOM 567 N N . PRO A 1 107 ? 56.740 44.664 16.080 1.00 12.21 86 PRO A N 1
ATOM 568 C CA . PRO A 1 107 ? 56.328 45.958 15.568 1.00 12.84 86 PRO A CA 1
ATOM 569 C C . PRO A 1 107 ? 55.807 45.903 14.131 1.00 13.71 86 PRO A C 1
ATOM 570 O O . PRO A 1 107 ? 56.370 45.190 13.308 1.00 14.11 86 PRO A O 1
ATOM 574 N N . ARG A 1 108 ? 54.732 46.627 13.852 1.00 14.55 87 ARG A N 1
ATOM 575 C CA . ARG A 1 108 ? 54.119 46.623 12.506 1.00 17.24 87 ARG A CA 1
ATOM 576 C C . ARG A 1 108 ? 55.071 47.271 11.485 1.00 18.29 87 ARG A C 1
ATOM 577 O O . ARG A 1 108 ? 55.163 46.819 10.348 1.00 15.34 87 ARG A O 1
ATOM 585 N N . LYS A 1 109 ? 55.808 48.288 11.950 1.00 20.62 88 LYS A N 1
ATOM 586 C CA . LYS A 1 109 ? 56.677 49.151 11.115 1.00 22.78 88 LYS A CA 1
ATOM 587 C C . LYS A 1 109 ? 57.587 48.479 10.077 1.00 24.32 88 LYS A C 1
ATOM 588 O O . LYS A 1 109 ? 58.554 47.788 10.435 1.00 25.20 88 LYS A O 1
ATOM 590 N N . ASN A 1 110 ? 57.273 48.711 8.798 1.00 25.78 89 ASN A N 1
ATOM 591 C CA . ASN A 1 110 ? 58.078 48.288 7.612 1.00 27.98 89 ASN A CA 1
ATOM 592 C C . ASN A 1 110 ? 57.945 46.809 7.212 1.00 28.51 89 ASN A C 1
ATOM 593 O O . ASN A 1 110 ? 58.528 46.370 6.187 1.00 27.61 89 ASN A O 1
ATOM 598 N N . LEU A 1 111 ? 57.180 46.040 7.987 1.00 29.43 90 LEU A N 1
ATOM 599 C CA . LEU A 1 111 ? 57.127 44.607 7.772 1.00 29.97 90 LEU A CA 1
ATOM 600 C C . LEU A 1 111 ? 56.515 44.332 6.402 1.00 30.50 90 LEU A C 1
ATOM 601 O O . LEU A 1 111 ? 57.172 43.774 5.522 1.00 30.93 90 LEU A O 1
ATOM 606 N N . GLU A 1 112 ? 55.269 44.763 6.217 1.00 31.65 91 GLU A N 1
ATOM 607 C CA . GLU A 1 112 ? 54.554 44.562 4.964 1.00 32.54 91 GLU A CA 1
ATOM 608 C C . GLU A 1 112 ? 55.244 45.360 3.864 1.00 32.86 91 GLU A C 1
ATOM 609 O O . GLU A 1 112 ? 55.388 44.875 2.743 1.00 33.54 91 GLU A O 1
ATOM 611 N N . ASP A 1 113 ? 55.699 46.567 4.200 1.00 32.45 92 ASP A N 1
ATOM 612 C CA . ASP A 1 113 ? 56.572 47.335 3.313 1.00 32.64 92 ASP A CA 1
ATOM 613 C C . ASP A 1 113 ? 57.648 46.439 2.696 1.00 32.53 92 ASP A C 1
ATOM 614 O O . ASP A 1 113 ? 57.758 46.322 1.464 1.00 32.50 92 ASP A O 1
ATOM 616 N N . ASN A 1 114 ? 58.411 45.784 3.572 1.00 32.18 93 ASN A N 1
ATOM 617 C CA . ASN A 1 114 ? 59.576 45.015 3.155 1.00 31.56 93 ASN A CA 1
ATOM 618 C C . ASN A 1 114 ? 59.218 43.842 2.287 1.00 31.23 93 ASN A C 1
ATOM 619 O O . ASN A 1 114 ? 59.922 43.562 1.323 1.00 31.12 93 ASN A O 1
ATOM 624 N N . VAL A 1 115 ? 58.116 43.176 2.619 1.00 31.49 94 VAL A N 1
ATOM 625 C CA . VAL A 1 115 ? 57.604 42.073 1.812 1.00 31.57 94 VAL A CA 1
ATOM 626 C C . VAL A 1 115 ? 57.386 42.532 0.368 1.00 31.59 94 VAL A C 1
ATOM 627 O O . VAL A 1 115 ? 57.808 41.845 -0.580 1.00 31.24 94 VAL A O 1
ATOM 631 N N . ASP A 1 116 ? 56.750 43.694 0.197 1.00 30.89 95 ASP A N 1
ATOM 632 C CA . ASP A 1 116 ? 56.522 44.248 -1.162 1.00 31.59 95 ASP A CA 1
ATOM 633 C C . ASP A 1 116 ? 57.833 44.544 -1.922 1.00 30.78 95 ASP A C 1
ATOM 634 O O . ASP A 1 116 ? 57.863 44.486 -3.163 1.00 30.62 95 ASP A O 1
ATOM 639 N N . LYS A 1 117 ? 58.899 44.861 -1.179 1.00 29.85 96 LYS A N 1
ATOM 640 C CA . LYS A 1 117 ? 60.192 45.271 -1.763 1.00 29.14 96 LYS A CA 1
ATOM 641 C C . LYS A 1 117 ? 61.064 44.083 -2.112 1.00 27.79 96 LYS A C 1
ATOM 642 O O . LYS A 1 117 ? 62.132 44.233 -2.715 1.00 27.82 96 LYS A O 1
ATOM 648 N N . GLY A 1 118 ? 60.605 42.893 -1.740 1.00 25.79 97 GLY A N 1
ATOM 649 C CA . GLY A 1 118 ? 61.380 41.696 -1.949 1.00 24.41 97 GLY A CA 1
ATOM 650 C C . GLY A 1 118 ? 62.346 41.462 -0.820 1.00 22.06 97 GLY A C 1
ATOM 651 O O . GLY A 1 118 ? 63.243 40.624 -0.941 1.00 22.99 97 GLY A O 1
ATOM 652 N N . VAL A 1 119 ? 62.159 42.165 0.291 1.00 20.05 98 VAL A N 1
ATOM 653 C CA . VAL A 1 119 ? 63.052 42.004 1.441 1.00 17.64 98 VAL A CA 1
ATOM 654 C C . VAL A 1 119 ? 62.376 41.084 2.453 1.00 14.98 98 VAL A C 1
ATOM 655 O O . VAL A 1 119 ? 61.235 41.301 2.842 1.00 13.53 98 VAL A O 1
ATOM 659 N N . SER A 1 120 ? 63.104 40.064 2.874 1.00 13.09 99 SER A N 1
ATOM 660 C CA . SER A 1 120 ? 62.603 39.098 3.851 1.00 11.96 99 SER A CA 1
ATOM 661 C C . SER A 1 120 ? 62.823 39.625 5.257 1.00 11.00 99 SER A C 1
ATOM 662 O O . SER A 1 120 ? 63.710 40.459 5.468 1.00 10.38 99 SER A O 1
ATOM 665 N N . THR A 1 121 ? 62.005 39.166 6.204 1.00 9.46 100 THR A N 1
ATOM 666 C CA . THR A 1 121 ? 62.142 39.543 7.577 1.00 9.94 100 THR A CA 1
ATOM 667 C C . THR A 1 121 ? 62.257 38.282 8.451 1.00 10.03 100 THR A C 1
ATOM 668 O O . THR A 1 121 ? 61.497 37.309 8.269 1.00 9.69 100 THR A O 1
ATOM 672 N N . LEU A 1 122 ? 63.220 38.299 9.373 1.00 9.33 101 LEU A N 1
ATOM 673 C CA . LEU A 1 122 ? 63.366 37.224 10.374 1.00 9.37 101 LEU A CA 1
ATOM 674 C C . LEU A 1 122 ? 62.626 37.567 11.672 1.00 9.09 101 LEU A C 1
ATOM 675 O O . LEU A 1 122 ? 62.917 38.587 12.308 1.00 7.77 101 LEU A O 1
ATOM 680 N N . LEU A 1 123 ? 61.687 36.698 12.049 1.00 8.79 102 LEU A N 1
ATOM 681 C CA . LEU A 1 123 ? 60.954 36.803 13.304 1.00 9.60 102 LEU A CA 1
ATOM 682 C C . LEU A 1 123 ? 61.289 35.582 14.171 1.00 10.04 102 LEU A C 1
ATOM 683 O O . LEU A 1 123 ? 61.100 34.442 13.710 1.00 11.40 102 LEU A O 1
ATOM 688 N N . VAL A 1 124 ? 61.814 35.787 15.372 1.00 9.55 103 VAL A N 1
ATOM 689 C CA . VAL A 1 124 ? 62.107 34.669 16.269 1.00 9.71 103 VAL A CA 1
ATOM 690 C C . VAL A 1 124 ? 61.112 34.793 17.414 1.00 10.29 103 VAL A C 1
ATOM 691 O O . VAL A 1 124 ? 61.283 35.641 18.298 1.00 10.41 103 VAL A O 1
ATOM 695 N N . ILE A 1 125 ? 60.055 33.989 17.345 1.00 9.36 104 ILE A N 1
ATOM 696 C CA . ILE A 1 125 ? 58.860 34.142 18.171 1.00 9.41 104 ILE A CA 1
ATOM 697 C C . ILE A 1 125 ? 58.381 32.773 18.639 1.00 9.56 104 ILE A C 1
ATOM 698 O O . ILE A 1 125 ? 58.848 31.725 18.142 1.00 8.42 104 ILE A O 1
ATOM 703 N N . ASP A 1 126 ? 57.502 32.761 19.651 1.00 8.91 105 ASP A N 1
ATOM 704 C CA . ASP A 1 126 ? 57.012 31.503 20.195 1.00 8.74 105 ASP A CA 1
ATOM 705 C C . ASP A 1 126 ? 55.889 30.956 19.304 1.00 8.68 105 ASP A C 1
ATOM 706 O O . ASP A 1 126 ? 55.582 31.538 18.282 1.00 9.09 105 ASP A O 1
ATOM 711 N N . TRP A 1 127 ? 55.324 29.807 19.664 1.00 7.93 106 TRP A N 1
ATOM 712 C CA . TRP A 1 127 ? 54.334 29.154 18.838 1.00 8.07 106 TRP A CA 1
ATOM 713 C C . TRP A 1 127 ? 53.072 30.009 18.718 1.00 7.93 106 TRP A C 1
ATOM 714 O O . TRP A 1 127 ? 52.433 30.009 17.676 1.00 7.11 106 TRP A O 1
ATOM 725 N N . GLN A 1 128 ? 52.723 30.738 19.771 1.00 7.73 107 GLN A N 1
ATOM 726 C CA . GLN A 1 128 ? 51.550 31.626 19.697 1.00 8.75 107 GLN A CA 1
ATOM 727 C C . GLN A 1 128 ? 51.717 32.655 18.586 1.00 9.11 107 GLN A C 1
ATOM 728 O O . GLN A 1 128 ? 50.793 32.899 17.810 1.00 9.48 107 GLN A O 1
ATOM 734 N N . GLY A 1 129 ? 52.906 33.241 18.506 1.00 8.96 108 GLY A N 1
ATOM 735 C CA . GLY A 1 129 ? 53.236 34.183 17.444 1.00 8.42 108 GLY A CA 1
ATOM 736 C C . GLY A 1 129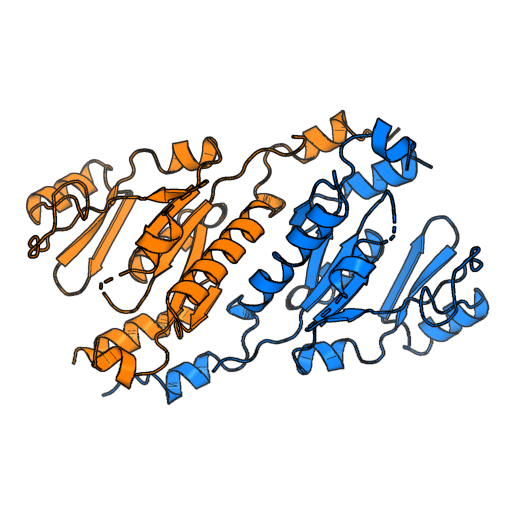 ? 53.313 33.542 16.072 1.00 8.06 108 GLY A C 1
ATOM 737 O O . GLY A 1 129 ? 52.783 34.071 15.114 1.00 7.53 108 GLY A O 1
ATOM 738 N N . ALA A 1 130 ? 53.926 32.365 15.985 1.00 8.38 109 ALA A N 1
ATOM 739 C CA . ALA A 1 130 ? 53.996 31.664 14.721 1.00 7.68 109 ALA A CA 1
ATOM 740 C C . ALA A 1 130 ? 52.601 31.336 14.228 1.00 8.42 109 ALA A C 1
ATOM 741 O O . ALA A 1 130 ? 52.336 31.444 13.026 1.00 8.43 109 ALA A O 1
ATOM 743 N N . PHE A 1 131 ? 51.733 30.886 15.133 1.00 7.52 110 PHE A N 1
ATOM 744 C CA . PHE A 1 131 ? 50.354 30.540 14.748 1.00 9.42 110 PHE A CA 1
ATOM 745 C C . PHE A 1 131 ? 49.620 31.757 14.208 1.00 8.90 110 PHE A C 1
ATOM 746 O O . PHE A 1 131 ? 48.945 31.666 13.179 1.00 11.10 110 PHE A O 1
ATOM 754 N N . LYS A 1 132 ? 49.780 32.888 14.871 1.00 10.46 111 LYS A N 1
ATOM 755 C CA . LYS A 1 132 ? 49.136 34.127 14.449 1.00 11.12 111 LYS A CA 1
ATOM 756 C C . LYS A 1 132 ? 49.604 34.543 13.032 1.00 11.02 111 LYS A C 1
ATOM 757 O O . LYS A 1 132 ? 48.772 34.809 12.148 1.00 10.62 111 LYS A O 1
ATOM 763 N N . PHE A 1 133 ? 50.910 34.526 12.788 1.00 10.28 112 PHE A N 1
ATOM 764 C CA . PHE A 1 133 ? 51.415 34.816 11.435 1.00 10.47 112 PHE A CA 1
ATOM 765 C C . PHE A 1 133 ? 50.929 33.865 10.369 1.00 10.59 112 PHE A C 1
ATOM 766 O O . PHE A 1 133 ? 50.565 34.301 9.250 1.00 11.40 112 PHE A O 1
ATOM 774 N N . MET A 1 134 ? 50.944 32.573 10.668 1.00 10.08 113 MET A N 1
ATOM 775 C CA . MET A 1 134 ? 50.457 31.595 9.693 1.00 11.60 113 MET A CA 1
ATOM 776 C C . MET A 1 134 ? 48.956 31.802 9.375 1.00 12.01 113 MET A C 1
ATOM 777 O O . MET A 1 134 ? 48.561 31.589 8.257 1.00 12.81 113 MET A O 1
ATOM 782 N N . GLU A 1 135 ? 48.169 32.205 10.359 1.00 13.14 114 GLU A N 1
ATOM 783 C CA . GLU A 1 135 ? 46.750 32.473 10.191 1.00 15.42 114 GLU A CA 1
ATOM 784 C C . GLU A 1 135 ? 46.516 33.767 9.407 1.00 15.81 114 GLU A C 1
ATOM 785 O O . GLU A 1 135 ? 45.682 33.796 8.490 1.00 16.83 114 GLU A O 1
ATOM 791 N N . MET A 1 136 ? 47.232 34.840 9.741 1.00 16.00 115 MET A N 1
ATOM 792 C CA . MET A 1 136 ? 46.923 36.138 9.153 1.00 17.04 115 MET A CA 1
ATOM 793 C C . MET A 1 136 ? 47.662 36.455 7.853 1.00 16.85 115 MET A C 1
ATOM 794 O O . MET A 1 136 ? 47.143 37.233 7.045 1.00 15.19 115 MET A O 1
ATOM 799 N N . MET A 1 137 ? 48.822 35.833 7.620 1.00 15.58 116 MET A N 1
ATOM 800 C CA . MET A 1 137 ? 49.674 36.193 6.467 1.00 16.17 116 MET A CA 1
ATOM 801 C C . MET A 1 137 ? 50.282 34.946 5.835 1.00 14.92 116 MET A C 1
ATOM 802 O O . MET A 1 137 ? 51.473 34.919 5.482 1.00 15.00 116 MET A O 1
ATOM 807 N N . ARG A 1 138 ? 49.452 33.914 5.690 1.00 14.36 117 ARG A N 1
ATOM 808 C CA . ARG A 1 138 ? 49.867 32.572 5.255 1.00 13.74 117 ARG A CA 1
ATOM 809 C C . ARG A 1 138 ? 50.747 32.591 4.028 1.00 13.87 117 ARG A C 1
ATOM 810 O O . ARG A 1 138 ? 51.777 31.904 3.997 1.00 12.36 117 ARG A O 1
ATOM 818 N N . GLU A 1 139 ? 50.361 33.390 3.029 1.00 13.84 118 GLU A N 1
ATOM 819 C CA . GLU A 1 139 ? 51.054 33.407 1.738 1.00 14.81 118 GLU A CA 1
ATOM 820 C C . GLU A 1 139 ? 52.472 33.968 1.792 1.00 14.78 118 GLU A C 1
ATOM 821 O O . GLU A 1 139 ? 53.244 33.694 0.885 1.00 14.25 118 GLU A O 1
ATOM 823 N N . HIS A 1 140 ? 52.799 34.756 2.826 1.00 13.61 119 HIS A N 1
ATOM 824 C CA . HIS A 1 140 ? 54.117 35.365 2.945 1.00 14.40 119 HIS A CA 1
ATOM 825 C C . HIS A 1 140 ? 55.006 34.754 4.022 1.00 13.57 119 HIS A C 1
ATOM 826 O O . HIS A 1 140 ? 56.195 35.052 4.078 1.00 14.79 119 HIS A O 1
ATOM 833 N N . VAL A 1 141 ? 54.453 33.840 4.805 1.00 12.22 120 VAL A N 1
ATOM 834 C CA . VAL A 1 141 ? 55.124 33.270 5.951 1.00 10.80 120 VAL A CA 1
ATOM 835 C C . VAL A 1 141 ? 55.720 31.921 5.635 1.00 10.81 120 VAL A C 1
ATOM 836 O O . VAL A 1 141 ? 55.131 31.126 4.912 1.00 11.38 120 VAL A O 1
ATOM 840 N N . VAL A 1 142 ? 56.930 31.687 6.132 1.00 9.60 121 VAL A N 1
ATOM 841 C CA . VAL A 1 142 ? 57.548 30.384 6.146 1.00 8.75 121 VAL A CA 1
ATOM 842 C C . VAL A 1 142 ? 57.960 30.132 7.595 1.00 8.29 121 VAL A C 1
ATOM 843 O O . VAL A 1 142 ? 58.712 30.942 8.174 1.00 6.88 121 VAL A O 1
ATOM 847 N N . SER A 1 143 ? 57.474 29.032 8.175 1.00 7.43 122 SER A N 1
ATOM 848 C CA . SER A 1 143 ? 57.718 28.753 9.597 1.00 7.24 122 SER A CA 1
ATOM 849 C C . SER A 1 143 ? 58.595 27.525 9.772 1.00 6.98 122 SER A C 1
ATOM 850 O O . SER A 1 143 ? 58.411 26.523 9.081 1.00 6.96 122 SER A O 1
ATOM 853 N N . ILE A 1 144 ? 59.559 27.625 10.695 1.00 6.11 123 ILE A N 1
ATOM 854 C CA . ILE A 1 144 ? 60.513 26.575 10.976 1.00 6.16 123 ILE A CA 1
ATOM 855 C C . ILE A 1 144 ? 60.621 26.387 12.478 1.00 6.29 123 ILE A C 1
ATOM 856 O O . ILE A 1 144 ? 60.843 27.369 13.218 1.00 5.45 123 ILE A O 1
ATOM 861 N N . PHE A 1 145 ? 60.426 25.162 12.921 1.00 7.53 124 PHE A N 1
ATOM 862 C CA . PHE A 1 145 ? 60.529 24.836 14.343 1.00 8.08 124 PHE A CA 1
ATOM 863 C C . PHE A 1 145 ? 61.897 24.191 14.549 1.00 8.27 124 PHE A C 1
ATOM 864 O O . PHE A 1 145 ? 62.276 23.274 13.807 1.00 9.55 124 PHE A O 1
ATOM 872 N N . ILE A 1 146 ? 62.664 24.731 15.491 1.00 7.87 125 ILE A N 1
ATOM 873 C CA A ILE A 1 146 ? 63.980 24.224 15.830 0.50 8.56 125 ILE A CA 1
ATOM 874 C CA B ILE A 1 146 ? 63.973 24.212 15.825 0.50 8.56 125 ILE A CA 1
ATOM 875 C C . ILE A 1 146 ? 63.849 23.330 17.063 1.00 9.21 125 ILE A C 1
ATOM 876 O O . ILE A 1 146 ? 63.593 23.836 18.173 1.00 8.84 125 ILE A O 1
ATOM 885 N N . MET A 1 147 ? 63.999 22.021 16.842 1.00 9.71 126 MET A N 1
ATOM 886 C CA . MET A 1 147 ? 63.788 20.965 17.832 1.00 12.24 126 MET A CA 1
ATOM 887 C C . MET A 1 147 ? 65.089 20.623 18.556 1.00 12.45 126 MET A C 1
ATOM 888 O O . MET A 1 147 ? 66.118 20.410 17.902 1.00 11.72 126 MET A O 1
ATOM 893 N N . PRO A 1 148 ? 65.049 20.510 19.896 1.00 12.15 127 PRO A N 1
ATOM 894 C CA . PRO A 1 148 ? 66.243 19.985 20.550 1.00 12.57 127 PRO A CA 1
ATOM 895 C C . PRO A 1 148 ? 66.420 18.495 20.243 1.00 11.99 127 PRO A C 1
ATOM 896 O O . PRO A 1 148 ? 65.466 17.829 19.877 1.00 10.85 127 PRO A O 1
ATOM 900 N N . PRO A 1 149 ? 67.650 17.981 20.346 1.00 13.31 128 PRO A N 1
ATOM 901 C CA . PRO A 1 149 ? 67.894 16.579 19.965 1.00 13.35 128 PRO A CA 1
ATOM 902 C C . PRO A 1 149 ? 67.294 15.564 20.957 1.00 12.63 128 PRO A C 1
ATOM 903 O O . PRO A 1 149 ? 67.060 14.412 20.603 1.00 13.56 128 PRO A O 1
ATOM 907 N N . SER A 1 150 ? 67.085 15.986 22.194 1.00 11.42 129 SER A N 1
ATOM 908 C CA . SER A 1 150 ? 66.466 15.136 23.218 1.00 11.96 129 SER A CA 1
ATOM 909 C C . SER A 1 150 ? 66.029 16.030 24.369 1.00 12.77 129 SER A C 1
ATOM 910 O O . SER A 1 150 ? 66.415 17.211 24.456 1.00 11.40 129 SER A O 1
ATOM 913 N N . MET A 1 151 ? 65.230 15.456 25.252 1.00 13.59 130 MET A N 1
ATOM 914 C CA . MET A 1 151 ? 64.803 16.153 26.447 1.00 16.10 130 MET A CA 1
ATOM 915 C C . MET A 1 151 ? 65.970 16.428 27.395 1.00 16.66 130 MET A C 1
ATOM 916 O O . MET A 1 151 ? 66.070 17.510 27.984 1.00 15.21 130 MET A O 1
ATOM 921 N N . GLU A 1 152 ? 66.858 15.448 27.528 1.00 17.95 131 GLU A N 1
ATOM 922 C CA . GLU A 1 152 ? 67.996 15.609 28.402 1.00 19.77 131 GLU A CA 1
ATOM 923 C C . GLU A 1 152 ? 68.855 16.774 27.893 1.00 20.62 131 GLU A C 1
ATOM 924 O O . GLU A 1 152 ? 69.296 17.589 28.695 1.00 20.97 131 GLU A O 1
ATOM 930 N N . GLU A 1 153 ? 69.058 16.886 26.584 1.00 22.06 132 GLU A N 1
ATOM 931 C CA . GLU A 1 153 ? 69.815 18.018 26.042 1.00 23.59 132 GLU A CA 1
ATOM 932 C C . GLU A 1 153 ? 69.074 19.340 26.219 1.00 24.56 132 GLU A C 1
ATOM 933 O O . GLU A 1 153 ? 69.698 20.349 26.526 1.00 24.85 132 GLU A O 1
ATOM 939 N N . LEU A 1 154 ? 67.760 19.331 26.037 1.00 25.27 133 LEU A N 1
ATOM 940 C CA . LEU A 1 154 ? 66.943 20.521 26.299 1.00 26.40 133 LEU A CA 1
ATOM 941 C C . LEU A 1 154 ? 67.077 20.986 27.761 1.00 28.01 133 LEU A C 1
ATOM 942 O O . LEU A 1 154 ? 67.227 22.176 28.022 1.00 27.47 133 LEU A O 1
ATOM 947 N N . ARG A 1 155 ? 67.008 20.045 28.700 1.00 30.02 134 ARG A N 1
ATOM 948 C CA . ARG A 1 155 ? 67.200 20.361 30.126 1.00 32.46 134 ARG A CA 1
ATOM 949 C C . ARG A 1 155 ? 68.579 20.989 30.369 1.00 34.03 134 ARG A C 1
ATOM 950 O O . ARG A 1 155 ? 68.693 21.970 31.090 1.00 34.53 134 ARG A O 1
ATOM 958 N N . ARG A 1 156 ? 69.617 20.455 29.738 1.00 35.92 135 ARG A N 1
ATOM 959 C CA . ARG A 1 156 ? 70.959 21.029 29.882 1.00 37.93 135 ARG A CA 1
ATOM 960 C C . ARG A 1 156 ? 71.102 22.426 29.234 1.00 38.75 135 ARG A C 1
ATOM 961 O O . ARG A 1 156 ? 72.106 23.098 29.471 1.00 39.34 135 ARG A O 1
ATOM 969 N N . ARG A 1 157 ? 70.120 22.855 28.428 1.00 39.64 136 ARG A N 1
ATOM 970 C CA . ARG A 1 157 ? 70.153 24.166 27.739 1.00 39.99 136 ARG A CA 1
ATOM 971 C C . ARG A 1 157 ? 69.151 25.193 28.290 1.00 40.14 136 ARG A C 1
ATOM 972 O O . ARG A 1 157 ? 68.190 24.867 29.002 1.00 39.72 136 ARG A O 1
ATOM 980 N N . ARG A 1 172 ? 59.413 24.392 34.004 1.00 37.57 151 ARG A N 1
ATOM 981 C CA . ARG A 1 172 ? 60.211 25.120 32.988 1.00 37.31 151 ARG A CA 1
ATOM 982 C C . ARG A 1 172 ? 60.381 24.320 31.678 1.00 36.54 151 ARG A C 1
ATOM 983 O O . ARG A 1 172 ? 60.278 24.863 30.549 1.00 37.43 151 ARG A O 1
ATOM 985 N N . LEU A 1 173 ? 60.663 23.037 31.849 1.00 35.69 152 LEU A N 1
ATOM 986 C CA . LEU A 1 173 ? 60.777 22.086 30.757 1.00 34.27 152 LEU A CA 1
ATOM 987 C C . LEU A 1 173 ? 59.391 21.616 30.334 1.00 33.17 152 LEU A C 1
ATOM 988 O O . LEU A 1 173 ? 59.209 21.151 29.204 1.00 32.58 152 LEU A O 1
ATOM 990 N N . LYS A 1 174 ? 58.416 21.711 31.250 1.00 31.40 153 LYS A N 1
ATOM 991 C CA . LYS A 1 174 ? 57.024 21.415 30.920 1.00 29.50 153 LYS A CA 1
ATOM 992 C C . LYS A 1 174 ? 56.541 22.402 29.899 1.00 28.03 153 LYS A C 1
ATOM 993 O O . LYS A 1 174 ? 55.803 22.039 28.966 1.00 28.08 153 LYS A O 1
ATOM 995 N N . GLY A 1 175 ? 56.967 23.653 30.066 1.00 25.62 154 GLY A N 1
ATOM 996 C CA . GLY A 1 175 ? 56.633 24.698 29.131 1.00 23.61 154 GLY A CA 1
ATOM 997 C C . GLY A 1 175 ? 57.243 24.431 27.763 1.00 21.51 154 GLY A C 1
ATOM 998 O O . GLY A 1 175 ? 56.603 24.642 26.744 1.00 20.93 154 GLY A O 1
ATOM 999 N N . ALA A 1 176 ? 58.482 23.951 27.761 1.00 19.54 155 ALA A N 1
ATOM 1000 C CA . ALA A 1 176 ? 59.176 23.633 26.541 1.00 17.70 155 ALA A CA 1
ATOM 1001 C C . ALA A 1 176 ? 58.490 22.456 25.850 1.00 15.52 155 ALA A C 1
ATOM 1002 O O . ALA A 1 176 ? 58.295 22.497 24.652 1.00 15.11 155 ALA A O 1
ATOM 1004 N N . ALA A 1 177 ? 58.122 21.413 26.596 1.00 14.03 156 ALA A N 1
ATOM 1005 C CA . ALA A 1 177 ? 57.391 20.258 26.006 1.00 12.74 156 ALA A CA 1
ATOM 1006 C C . ALA A 1 177 ? 56.066 20.675 25.365 1.00 11.06 156 ALA A C 1
ATOM 1007 O O . ALA A 1 177 ? 55.676 20.191 24.304 1.00 11.17 156 ALA A O 1
ATOM 1009 N N . PHE A 1 178 ? 55.354 21.580 26.007 1.00 11.55 157 PHE A N 1
ATOM 1010 C CA . PHE A 1 178 ? 54.088 22.075 25.468 1.00 11.43 157 PHE A CA 1
ATOM 1011 C C . PHE A 1 178 ? 54.335 22.865 24.160 1.00 10.19 157 PHE A C 1
ATOM 1012 O O . PHE A 1 178 ? 53.660 22.647 23.142 1.00 9.75 157 PHE A O 1
ATOM 1020 N N . GLU A 1 179 ? 55.351 23.716 24.162 1.00 10.30 158 GLU A N 1
ATOM 1021 C CA . GLU A 1 179 ? 55.729 24.451 22.946 1.00 11.37 158 GLU A CA 1
ATOM 1022 C C . GLU A 1 179 ? 56.032 23.464 21.789 1.00 9.22 158 GLU A C 1
ATOM 1023 O O . GLU A 1 179 ? 55.481 23.565 20.709 1.00 7.91 158 GLU A O 1
ATOM 1029 N N . ILE A 1 180 ? 56.857 22.462 22.081 1.00 8.56 159 ILE A N 1
ATOM 1030 C CA . ILE A 1 180 ? 57.230 21.412 21.127 1.00 9.13 159 ILE A CA 1
ATOM 1031 C C . ILE A 1 180 ? 56.042 20.669 20.550 1.00 8.93 159 ILE A C 1
ATOM 1032 O O . ILE A 1 180 ? 56.041 20.309 19.358 1.00 8.69 159 ILE A O 1
ATOM 1037 N N . SER A 1 181 ? 54.983 20.496 21.349 1.00 9.38 160 SER A N 1
ATOM 1038 C CA . SER A 1 181 ? 53.786 19.807 20.857 1.00 10.07 160 SER A CA 1
ATOM 1039 C C . SER A 1 181 ? 53.096 20.540 19.720 1.00 10.68 160 SER A C 1
ATOM 1040 O O . SER A 1 181 ? 52.234 19.943 19.071 1.00 10.33 160 SER A O 1
ATOM 1043 N N . HIS A 1 182 ? 53.444 21.815 19.487 1.00 9.25 161 HIS A N 1
ATOM 1044 C CA . HIS A 1 182 ? 52.904 22.595 18.348 1.00 9.27 161 HIS A CA 1
ATOM 1045 C C . HIS A 1 182 ? 53.722 22.517 17.055 1.00 10.29 161 HIS A C 1
ATOM 1046 O O . HIS A 1 182 ? 53.325 23.116 16.02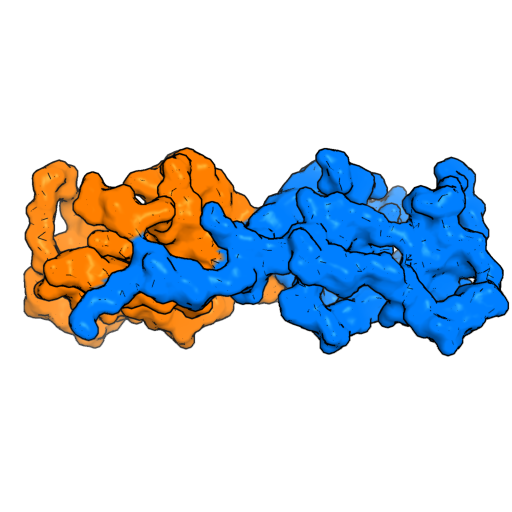7 1.00 10.10 161 HIS A O 1
ATOM 1053 N N . CYS A 1 183 ? 54.791 21.718 17.050 1.00 10.33 162 CYS A N 1
ATOM 1054 C CA A CYS A 1 183 ? 55.713 21.571 15.915 0.50 10.81 162 CYS A CA 1
ATOM 1055 C CA B CYS A 1 183 ? 55.669 21.736 15.882 0.50 11.18 162 CYS A CA 1
ATOM 1056 C C . CYS A 1 183 ? 55.033 21.151 14.622 1.00 11.63 162 CYS A C 1
ATOM 1057 O O . CYS A 1 183 ? 55.438 21.535 13.528 1.00 9.62 162 CYS A O 1
ATOM 1062 N N . GLU A 1 184 ? 54.001 20.312 14.747 1.00 12.22 163 GLU A N 1
ATOM 1063 C CA . GLU A 1 184 ? 53.352 19.769 13.557 1.00 13.52 163 GLU A CA 1
ATOM 1064 C C . GLU A 1 184 ? 52.694 20.794 12.695 1.00 13.00 163 GLU A C 1
ATOM 1065 O O . GLU A 1 184 ? 52.519 20.564 11.510 1.00 13.51 163 GLU A O 1
ATOM 1071 N N . ALA A 1 185 ? 52.359 21.941 13.269 1.00 11.58 164 ALA A N 1
ATOM 1072 C CA . ALA A 1 185 ? 51.775 23.048 12.505 1.00 10.89 164 ALA A CA 1
ATOM 1073 C C . ALA A 1 185 ? 52.786 23.900 11.711 1.00 10.02 164 ALA A C 1
ATOM 1074 O O . ALA A 1 185 ? 52.375 24.764 10.918 1.00 9.48 164 ALA A O 1
ATOM 1076 N N . TYR A 1 186 ? 54.091 23.683 11.936 1.00 8.25 165 TYR A N 1
ATOM 1077 C CA . TYR A 1 186 ? 55.146 24.461 11.265 1.00 7.70 165 TYR A CA 1
ATOM 1078 C C . TYR A 1 186 ? 55.479 23.890 9.889 1.00 8.26 165 TYR A C 1
ATOM 1079 O O . TYR A 1 186 ? 55.337 22.665 9.662 1.00 8.43 165 TYR A O 1
ATOM 1088 N N . ASP A 1 187 ? 55.935 24.742 8.974 1.00 7.89 166 ASP A N 1
ATOM 1089 C CA . ASP A 1 187 ? 56.247 24.271 7.603 1.00 8.56 166 ASP A CA 1
ATOM 1090 C C . ASP A 1 187 ? 57.424 23.294 7.577 1.00 8.04 166 ASP A C 1
ATOM 1091 O O . ASP A 1 187 ? 57.384 22.264 6.880 1.00 7.07 166 ASP A O 1
ATOM 1096 N N . TYR A 1 188 ? 58.471 23.624 8.330 1.00 7.23 167 TYR A N 1
ATOM 1097 C CA . TYR A 1 188 ? 59.664 22.823 8.439 1.00 8.42 167 TYR A CA 1
ATOM 1098 C C . TYR A 1 188 ? 60.021 22.545 9.891 1.00 8.52 167 TYR A C 1
ATOM 1099 O O . TYR A 1 188 ? 59.648 23.310 10.782 1.00 8.15 167 TYR A O 1
ATOM 1108 N N . VAL A 1 189 ? 60.760 21.462 10.114 1.00 9.61 168 VAL A N 1
ATOM 1109 C CA . VAL A 1 189 ? 61.306 21.144 11.426 1.00 10.01 168 VAL A CA 1
ATOM 1110 C C . VAL A 1 189 ? 62.759 20.732 11.251 1.00 11.10 168 VAL A C 1
ATOM 1111 O O . VAL A 1 189 ? 63.095 20.019 10.293 1.00 11.18 168 VAL A O 1
ATOM 1115 N N . ILE A 1 190 ? 63.622 21.228 12.130 1.00 10.25 169 ILE A N 1
ATOM 1116 C CA . ILE A 1 190 ? 65.058 20.920 12.088 1.00 11.84 169 ILE A CA 1
ATOM 1117 C C . ILE A 1 190 ? 65.469 20.520 13.497 1.00 11.75 169 ILE A C 1
ATOM 1118 O O . ILE A 1 190 ? 65.146 21.223 14.450 1.00 12.04 169 ILE A O 1
ATOM 1123 N N . VAL A 1 191 ? 66.185 19.414 13.615 1.00 12.17 170 VAL A N 1
ATOM 1124 C CA . VAL A 1 191 ? 66.762 18.984 14.881 1.00 13.01 170 VAL A CA 1
ATOM 1125 C C . VAL A 1 191 ? 68.081 19.719 15.042 1.00 13.80 170 VAL A C 1
ATOM 1126 O O . VAL A 1 191 ? 68.991 19.601 14.196 1.00 14.82 170 VAL A O 1
ATOM 1130 N N . ASN A 1 192 ? 68.183 20.488 16.109 1.00 14.17 171 ASN A N 1
ATOM 1131 C CA . ASN A 1 192 ? 69.351 21.313 16.373 1.00 15.85 171 ASN A CA 1
ATOM 1132 C C . ASN A 1 192 ? 70.475 20.601 17.178 1.00 16.88 171 ASN A C 1
ATOM 1133 O O . ASN A 1 192 ? 70.624 20.809 18.371 1.00 17.89 171 ASN A O 1
ATOM 1138 N N . GLU A 1 193 ? 71.245 19.773 16.506 1.00 19.97 172 GLU A N 1
ATOM 1139 C CA . GLU A 1 193 ? 72.436 19.140 17.099 1.00 22.03 172 GLU A CA 1
ATOM 1140 C C . GLU A 1 193 ? 73.529 20.182 17.310 1.00 21.39 172 GLU A C 1
ATOM 1141 O O . GLU A 1 193 ? 73.975 20.427 18.435 1.00 21.78 172 GLU A O 1
ATOM 1147 N N . ASP A 1 194 ? 73.901 20.816 16.212 1.00 21.10 173 ASP A N 1
ATOM 1148 C CA . ASP A 1 194 ? 74.901 21.877 16.180 1.00 21.43 173 ASP A CA 1
ATOM 1149 C C . ASP A 1 194 ? 74.302 23.156 15.605 1.00 20.26 173 ASP A C 1
ATOM 1150 O O . ASP A 1 194 ? 73.753 23.159 14.504 1.00 19.25 173 ASP A O 1
ATOM 1155 N N . ILE A 1 195 ? 74.467 24.252 16.335 1.00 19.78 174 ILE A N 1
ATOM 1156 C CA . ILE A 1 195 ? 73.986 25.579 15.909 1.00 20.85 174 ILE A CA 1
ATOM 1157 C C . ILE A 1 195 ? 74.349 25.965 14.484 1.00 18.77 174 ILE A C 1
ATOM 1158 O O . ILE A 1 195 ? 73.526 26.489 13.722 1.00 17.36 174 ILE A O 1
ATOM 1163 N N . GLU A 1 196 ? 75.607 25.736 14.129 1.00 17.23 175 GLU A N 1
ATOM 1164 C CA . GLU A 1 196 ? 76.095 26.102 12.808 1.00 16.53 175 GLU A CA 1
ATOM 1165 C C . GLU A 1 196 ? 75.355 25.326 11.720 1.00 15.10 175 GLU A C 1
ATOM 1166 O O . GLU A 1 196 ? 75.010 25.874 10.684 1.00 13.75 175 GLU A O 1
ATOM 1172 N N . GLU A 1 197 ? 75.162 24.032 11.932 1.00 13.53 176 GLU A N 1
ATOM 1173 C CA . GLU A 1 197 ? 74.444 23.197 10.961 1.00 14.27 176 GLU A CA 1
ATOM 1174 C C . GLU A 1 197 ? 72.984 23.679 10.806 1.00 12.84 176 GLU A C 1
ATOM 1175 O O . GLU A 1 197 ? 72.437 23.757 9.705 1.00 12.22 176 GLU A O 1
ATOM 1181 N N . THR A 1 198 ? 72.370 24.003 11.932 1.00 11.99 177 THR A N 1
ATOM 1182 C CA . THR A 1 198 ? 70.996 24.516 11.948 1.00 11.11 177 THR A CA 1
ATOM 1183 C C . THR A 1 198 ? 70.874 25.799 11.135 1.00 11.39 177 THR A C 1
ATOM 1184 O O . THR A 1 198 ? 69.993 25.923 10.287 1.00 9.02 177 THR A O 1
ATOM 1188 N N . ALA A 1 199 ? 71.814 26.722 11.366 1.00 11.19 178 ALA A N 1
ATOM 1189 C CA . ALA A 1 199 ? 71.880 27.959 10.617 1.00 11.00 178 ALA A CA 1
ATOM 1190 C C . ALA A 1 199 ? 72.002 27.681 9.126 1.00 11.64 178 ALA A C 1
ATOM 1191 O O . ALA A 1 199 ? 71.307 28.307 8.327 1.00 10.64 178 ALA A O 1
ATOM 1193 N N . ASP A 1 200 ? 72.851 26.714 8.745 1.00 11.53 179 ASP A N 1
ATOM 1194 C CA . ASP A 1 200 ? 73.010 26.336 7.329 1.00 12.82 179 ASP A CA 1
ATOM 1195 C C . ASP A 1 200 ? 71.714 25.847 6.722 1.00 10.68 179 ASP A C 1
ATOM 1196 O O . ASP A 1 200 ? 71.342 26.243 5.635 1.00 11.25 179 ASP A O 1
ATOM 1201 N N . ARG A 1 201 ? 71.007 25.001 7.451 1.00 11.27 180 ARG A N 1
ATOM 1202 C CA . ARG A 1 201 ? 69.758 24.419 6.967 1.00 11.00 180 ARG A CA 1
ATOM 1203 C C . ARG A 1 201 ? 68.664 25.479 6.871 1.00 10.69 180 ARG A C 1
ATOM 1204 O O . ARG A 1 201 ? 67.899 25.509 5.910 1.00 11.25 180 ARG A O 1
ATOM 1212 N N . ILE A 1 202 ? 68.604 26.377 7.845 1.00 9.75 181 ILE A N 1
ATOM 1213 C CA . ILE A 1 202 ? 67.661 27.497 7.731 1.00 9.94 181 ILE A CA 1
ATOM 1214 C C . ILE A 1 202 ? 67.994 28.339 6.502 1.00 10.46 181 ILE A C 1
ATOM 1215 O O . ILE A 1 202 ? 67.105 28.718 5.745 1.00 10.10 181 ILE A O 1
ATOM 1220 N N . SER A 1 203 ? 69.276 28.640 6.308 1.00 12.63 182 SER A N 1
ATOM 1221 C CA . SER A 1 203 ? 69.712 29.436 5.127 1.00 14.28 182 SER A CA 1
ATOM 1222 C C . SER A 1 203 ? 69.275 28.735 3.836 1.00 14.67 182 SER A C 1
ATOM 1223 O O . SER A 1 203 ? 68.694 29.363 2.931 1.00 15.47 182 SER A O 1
ATOM 1226 N N . ASN A 1 20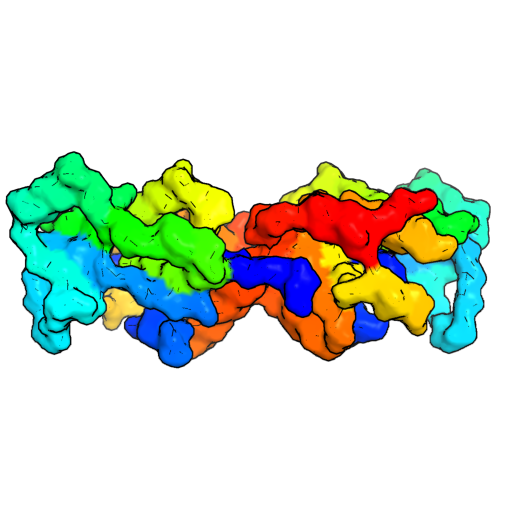4 ? 69.459 27.421 3.771 1.00 15.13 183 ASN A N 1
ATOM 1227 C CA A ASN A 1 204 ? 69.016 26.627 2.623 0.50 15.28 183 ASN A CA 1
ATOM 1228 C CA B ASN A 1 204 ? 69.033 26.669 2.611 0.50 15.03 183 ASN A CA 1
ATOM 1229 C C . ASN A 1 204 ? 67.525 26.699 2.389 1.00 14.89 183 ASN A C 1
ATOM 1230 O O . ASN A 1 204 ? 67.074 26.778 1.245 1.00 15.21 183 ASN A O 1
ATOM 1239 N N . ILE A 1 205 ? 66.740 26.658 3.467 1.00 13.86 184 ILE A N 1
ATOM 1240 C CA . ILE A 1 205 ? 65.280 26.742 3.335 1.00 12.24 184 ILE A CA 1
ATOM 1241 C C . ILE A 1 205 ? 64.870 28.113 2.828 1.00 12.16 184 ILE A C 1
ATOM 1242 O O . ILE A 1 205 ? 63.972 28.233 1.985 1.00 12.20 184 ILE A O 1
ATOM 1247 N N . LEU A 1 206 ? 65.517 29.159 3.333 1.00 11.91 185 LEU A N 1
ATOM 1248 C CA . LEU A 1 206 ? 65.151 30.502 2.900 1.00 12.37 185 LEU A CA 1
ATOM 1249 C C . LEU A 1 206 ? 65.429 30.638 1.392 1.00 13.01 185 LEU A C 1
ATOM 1250 O O . LEU A 1 206 ? 64.605 31.134 0.644 1.00 12.21 185 LEU A O 1
ATOM 1255 N N . ARG A 1 207 ? 66.610 30.197 0.974 1.00 14.14 186 ARG A N 1
ATOM 1256 C CA . ARG A 1 207 ? 67.023 30.307 -0.439 1.00 15.07 186 ARG A CA 1
ATOM 1257 C C . ARG A 1 207 ? 66.087 29.524 -1.335 1.00 14.57 186 ARG A C 1
ATOM 1258 O O . ARG A 1 207 ? 65.707 30.015 -2.404 1.00 13.90 186 ARG A O 1
ATOM 1266 N N . ALA A 1 208 ? 65.686 28.325 -0.901 1.00 13.63 187 ALA A N 1
ATOM 1267 C CA . ALA A 1 208 ? 64.683 27.543 -1.645 1.00 13.89 187 ALA A CA 1
ATOM 1268 C C . ALA A 1 208 ? 63.345 28.266 -1.756 1.00 13.45 187 ALA A C 1
ATOM 1269 O O . ALA A 1 208 ? 62.736 28.357 -2.842 1.00 14.08 187 ALA A O 1
ATOM 1271 N N . GLU A 1 209 ? 62.870 28.821 -0.645 1.00 12.98 188 GLU A N 1
ATOM 1272 C CA . GLU A 1 209 ? 61.564 29.466 -0.639 1.00 13.11 188 GLU A CA 1
ATOM 1273 C C . GLU A 1 209 ? 61.520 30.721 -1.538 1.00 13.68 188 GLU A C 1
ATOM 1274 O O . GLU A 1 209 ? 60.474 31.061 -2.110 1.00 13.49 188 GLU A O 1
ATOM 1280 N N . GLN A 1 210 ? 62.670 31.363 -1.715 1.00 14.16 189 GLN A N 1
ATOM 1281 C CA . GLN A 1 210 ? 62.779 32.523 -2.595 1.00 15.55 189 GLN A CA 1
ATOM 1282 C C . GLN A 1 210 ? 62.572 32.164 -4.068 1.00 15.99 189 GLN A C 1
ATOM 1283 O O . GLN A 1 210 ? 62.133 33.007 -4.837 1.00 17.89 189 GLN A O 1
ATOM 1289 N N . MET A 1 211 ? 62.777 30.898 -4.425 1.00 15.38 190 MET A N 1
ATOM 1290 C CA . MET A 1 211 ? 62.549 30.383 -5.775 1.00 15.62 190 MET A CA 1
ATOM 1291 C C . MET A 1 211 ? 61.184 29.797 -6.010 1.00 14.43 190 MET A C 1
ATOM 1292 O O . MET A 1 211 ? 60.932 29.264 -7.083 1.00 13.13 190 MET A O 1
ATOM 1297 N N . LYS A 1 212 ? 60.309 29.826 -5.009 1.00 13.63 191 LYS A N 1
ATOM 1298 C CA . LYS A 1 212 ? 58.969 29.304 -5.191 1.00 13.98 191 LYS A CA 1
ATOM 1299 C C . LYS A 1 212 ? 58.249 30.111 -6.249 1.00 13.62 191 LYS A C 1
ATOM 1300 O O . LYS A 1 212 ? 58.293 31.337 -6.219 1.00 13.77 191 LYS A O 1
ATOM 1306 N N . THR A 1 213 ? 57.532 29.413 -7.133 1.00 13.65 192 THR A N 1
ATOM 1307 C CA . THR A 1 213 ? 56.802 30.056 -8.215 1.00 13.89 192 THR A CA 1
ATOM 1308 C C . THR A 1 213 ? 55.755 31.063 -7.691 1.00 15.44 192 THR A C 1
ATOM 1309 O O . THR A 1 213 ? 55.630 32.150 -8.230 1.00 14.69 192 THR A O 1
ATOM 1313 N N . CYS A 1 214 ? 55.043 30.699 -6.631 1.00 17.63 193 CYS A N 1
ATOM 1314 C CA . CYS A 1 214 ? 53.985 31.552 -6.074 1.00 19.74 193 CYS A CA 1
ATOM 1315 C C . CYS A 1 214 ? 54.518 32.872 -5.499 1.00 19.61 193 CYS A C 1
ATOM 1316 O O . CYS A 1 214 ? 53.743 33.793 -5.315 1.00 20.72 193 CYS A O 1
ATOM 1319 N N . ARG A 1 215 ? 55.823 32.991 -5.250 1.00 19.39 194 ARG A N 1
ATOM 1320 C CA . ARG A 1 215 ? 56.402 34.242 -4.742 1.00 19.82 194 ARG A CA 1
ATOM 1321 C C . ARG A 1 215 ? 56.989 35.139 -5.808 1.00 19.82 194 ARG A C 1
ATOM 1322 O O . ARG A 1 215 ? 57.484 36.224 -5.500 1.00 19.40 194 ARG A O 1
ATOM 1330 N N . GLN A 1 216 ? 56.957 34.716 -7.067 1.00 19.79 195 GLN A N 1
ATOM 1331 C CA . GLN A 1 216 ? 57.589 35.508 -8.105 1.00 20.32 195 GLN A CA 1
ATOM 1332 C C . GLN A 1 216 ? 56.616 36.623 -8.501 1.00 20.16 195 GLN A C 1
ATOM 1333 O O . GLN A 1 216 ? 55.406 36.460 -8.456 1.00 21.15 195 GLN A O 1
ATOM 1339 N N . VAL A 1 217 ? 57.139 37.776 -8.861 1.00 20.68 196 VAL A N 1
ATOM 1340 C CA . VAL A 1 217 ? 56.265 38.881 -9.257 1.00 20.45 196 VAL A CA 1
ATOM 1341 C C . VAL A 1 217 ? 56.274 38.986 -10.758 1.00 19.51 196 VAL A C 1
ATOM 1342 O O . VAL A 1 217 ? 57.336 39.035 -11.343 1.00 20.05 196 VAL A O 1
ATOM 1346 N N . GLY A 1 218 ? 55.097 38.983 -11.368 1.00 18.86 197 GLY A N 1
ATOM 1347 C CA . GLY A 1 218 ? 54.972 39.271 -12.806 1.00 18.57 197 GLY A CA 1
ATOM 1348 C C . GLY A 1 218 ? 55.432 38.134 -13.701 1.00 17.34 197 GLY A C 1
ATOM 1349 O O . GLY A 1 218 ? 55.885 38.365 -14.824 1.00 17.66 197 GLY A O 1
ATOM 1350 N N . LEU A 1 219 ? 55.329 36.897 -13.221 1.00 16.77 198 LEU A N 1
ATOM 1351 C CA . LEU A 1 219 ? 55.769 35.744 -14.021 1.00 15.73 198 LEU A CA 1
ATOM 1352 C C . LEU A 1 219 ? 54.933 35.631 -15.303 1.00 15.62 198 LEU A C 1
ATOM 1353 O O . LEU A 1 219 ? 55.482 35.419 -16.383 1.00 13.87 198 LEU A O 1
ATOM 1358 N N . ARG A 1 220 ? 53.612 35.757 -15.190 1.00 15.69 199 ARG A N 1
ATOM 1359 C CA . ARG A 1 220 ? 52.765 35.591 -16.387 1.00 17.42 199 ARG A CA 1
ATOM 1360 C C . ARG A 1 220 ? 53.101 36.664 -17.437 1.00 17.25 199 ARG A C 1
ATOM 1361 O O . ARG A 1 220 ? 53.271 36.354 -18.610 1.00 17.32 199 ARG A O 1
ATOM 1369 N N . GLU A 1 221 ? 53.241 37.911 -17.000 1.00 18.32 200 GLU A N 1
ATOM 1370 C CA . GLU A 1 221 ? 53.652 38.999 -17.887 1.00 18.87 200 GLU A CA 1
ATOM 1371 C C . GLU A 1 221 ? 55.044 38.746 -18.491 1.00 17.85 200 GLU A C 1
ATOM 1372 O O . GLU A 1 221 ? 55.287 39.020 -19.669 1.00 15.61 200 GLU A O 1
ATOM 1378 N N . LEU A 1 222 ? 55.957 38.200 -17.694 1.00 16.32 201 LEU A N 1
ATOM 1379 C CA . LEU A 1 222 ? 57.286 37.877 -18.202 1.00 16.23 201 LEU A CA 1
ATOM 1380 C C . LEU A 1 222 ? 57.192 36.827 -19.312 1.00 15.08 201 LEU A C 1
ATOM 1381 O O . LEU A 1 222 ? 57.839 36.945 -20.355 1.00 15.02 201 LEU A O 1
ATOM 1386 N N . LEU A 1 223 ? 56.386 35.795 -19.088 1.00 13.84 202 LEU A N 1
ATOM 1387 C CA . LEU A 1 223 ? 56.219 34.745 -20.094 1.00 13.58 202 LEU A CA 1
ATOM 1388 C C . LEU A 1 223 ? 55.584 35.296 -21.372 1.00 13.46 202 LEU A C 1
ATOM 1389 O O . LEU A 1 223 ? 55.989 34.939 -22.466 1.00 12.15 202 LEU A O 1
ATOM 1394 N N . GLU A 1 224 ? 54.596 36.163 -21.215 1.00 13.71 203 GLU A N 1
ATOM 1395 C CA . GLU A 1 224 ? 53.886 36.740 -22.348 1.00 15.76 203 GLU A CA 1
ATOM 1396 C C . GLU A 1 224 ? 54.784 37.646 -23.188 1.00 15.40 203 GLU A C 1
ATOM 1397 O O . GLU A 1 224 ? 54.600 37.750 -24.393 1.00 15.57 203 GLU A O 1
ATOM 1403 N N . SER A 1 225 ? 55.737 38.311 -22.547 1.00 15.46 204 SER A N 1
ATOM 1404 C CA . SER A 1 225 ? 56.657 39.214 -23.251 1.00 15.64 204 SER A CA 1
ATOM 1405 C C . SER A 1 225 ? 57.870 38.464 -23.793 1.00 14.73 204 SER A C 1
ATOM 1406 O O . SER A 1 225 ? 58.253 38.669 -24.918 1.00 17.09 204 SER A O 1
ATOM 1409 N N . ARG A 1 226 ? 58.460 37.552 -23.025 1.00 14.41 205 ARG A N 1
ATOM 1410 C CA . ARG A 1 226 ? 59.731 36.920 -23.418 1.00 12.76 205 ARG A CA 1
ATOM 1411 C C . ARG A 1 226 ? 59.619 35.584 -24.119 1.00 12.25 205 ARG A C 1
ATOM 1412 O O . ARG A 1 226 ? 60.512 35.213 -24.890 1.00 11.81 205 ARG A O 1
ATOM 1420 N N . PHE A 1 227 ? 58.528 34.843 -23.869 1.00 11.89 206 PHE A N 1
ATOM 1421 C CA . PHE A 1 227 ? 58.305 33.539 -24.512 1.00 11.76 206 PHE A CA 1
ATOM 1422 C C . PHE A 1 227 ? 56.889 33.475 -25.112 1.00 11.78 206 PHE A C 1
ATOM 1423 O O . PHE A 1 227 ? 56.095 32.576 -24.793 1.00 10.28 206 PHE A O 1
ATOM 1431 N N . PRO A 1 228 ? 56.566 34.447 -25.976 1.00 12.38 207 PRO A N 1
ATOM 1432 C CA . PRO A 1 228 ? 55.209 34.570 -26.500 1.00 12.40 207 PRO A CA 1
ATOM 1433 C C . PRO A 1 228 ? 54.880 33.417 -27.423 1.00 12.58 207 PRO A C 1
ATOM 1434 O O . PRO A 1 228 ? 55.739 32.915 -28.124 1.00 10.63 207 PRO A O 1
ATOM 1438 N N . ILE A 1 229 ? 53.641 32.952 -27.368 1.00 14.88 208 ILE A N 1
ATOM 1439 C CA . ILE A 1 229 ? 53.160 31.990 -28.339 1.00 17.77 208 ILE A CA 1
ATOM 1440 C C . ILE A 1 229 ? 52.749 32.809 -29.560 1.00 19.64 208 ILE A C 1
ATOM 1441 O O . ILE A 1 229 ? 52.114 33.848 -29.414 1.00 19.21 208 ILE A O 1
ATOM 1446 N N . GLU A 1 230 ? 53.155 32.361 -30.740 1.00 22.53 209 GLU A N 1
ATOM 1447 C CA . GLU A 1 230 ? 52.852 33.063 -31.983 1.00 24.76 209 GLU A CA 1
ATOM 1448 C C . GLU A 1 230 ? 51.599 32.478 -32.631 1.00 26.17 209 GLU A C 1
ATOM 1449 O O . GLU A 1 230 ? 51.146 31.372 -32.259 1.00 27.10 209 GLU A O 1
ATOM 1451 N N . ASP A 1 231 ? 51.082 33.219 -33.614 1.00 27.09 210 ASP A N 1
ATOM 1452 C CA . ASP A 1 231 ? 49.817 32.927 -34.305 1.00 27.57 210 ASP A CA 1
ATOM 1453 C C . ASP A 1 231 ? 49.003 34.228 -34.450 1.00 28.18 210 ASP A C 1
ATOM 1454 O O . ASP A 1 231 ? 48.231 34.574 -33.543 1.00 28.45 210 ASP A O 1
ATOM 1456 N N . SER B 1 21 ? 69.454 11.308 15.296 1.00 30.15 0 SER B N 1
ATOM 1457 C CA . SER B 1 21 ? 68.548 10.695 14.275 1.00 30.19 0 SER B CA 1
ATOM 1458 C C . SER B 1 21 ? 67.121 10.573 14.835 1.00 30.02 0 SER B C 1
ATOM 1459 O O . SER B 1 21 ? 66.453 9.548 14.688 1.00 30.10 0 SER B O 1
ATOM 1462 N N . MET B 1 22 ? 66.677 11.644 15.486 1.00 29.57 1 MET B N 1
ATOM 1463 C CA . MET B 1 22 ? 65.320 11.765 16.003 1.00 29.29 1 MET B CA 1
ATOM 1464 C C . MET B 1 22 ? 64.246 11.668 14.905 1.00 28.95 1 MET B C 1
ATOM 1465 O O . MET B 1 22 ? 63.263 10.946 15.072 1.00 29.14 1 MET B O 1
ATOM 1470 N N . LEU B 1 23 ? 64.441 12.406 13.809 1.00 27.89 2 LEU B N 1
ATOM 1471 C CA . LEU B 1 23 ? 63.532 12.405 12.652 1.00 27.66 2 LEU B CA 1
ATOM 1472 C C . LEU B 1 23 ? 64.025 11.467 11.536 1.00 27.60 2 LEU B C 1
ATOM 1473 O O . LEU B 1 23 ? 65.229 11.263 11.375 1.00 27.54 2 LEU B O 1
ATOM 1478 N N . LYS B 1 24 ? 63.091 10.929 10.753 1.00 27.05 3 LYS B N 1
ATOM 1479 C CA . LYS B 1 24 ? 63.420 9.887 9.784 1.00 27.26 3 LYS B CA 1
ATOM 1480 C C . LYS B 1 24 ? 63.693 10.479 8.407 1.00 26.95 3 LYS B C 1
ATOM 1481 O O . LYS B 1 24 ? 63.112 11.502 8.038 1.00 27.20 3 LYS B O 1
ATOM 1483 N N . SER B 1 25 ? 64.584 9.830 7.659 1.00 26.69 4 SER B N 1
ATOM 1484 C CA A SER B 1 25 ? 64.955 10.303 6.333 0.50 26.55 4 SER B CA 1
ATOM 1485 C CA B SER B 1 25 ? 64.960 10.283 6.320 0.50 26.66 4 SER B CA 1
ATOM 1486 C C . SER B 1 25 ? 63.752 10.276 5.394 1.00 26.35 4 SER B C 1
ATOM 1487 O O . SER B 1 25 ? 62.935 9.365 5.423 1.00 26.48 4 SER B O 1
ATOM 1492 N N . VAL B 1 26 ? 63.665 11.289 4.562 1.00 25.82 5 VAL B N 1
ATOM 1493 C CA . VAL B 1 26 ? 62.472 11.550 3.807 1.00 25.19 5 VAL B CA 1
ATOM 1494 C C . VAL B 1 26 ? 62.797 11.513 2.334 1.00 24.24 5 VAL B C 1
ATOM 1495 O O . VAL B 1 26 ? 63.866 11.996 1.941 1.00 24.95 5 VAL B O 1
ATOM 1499 N N . GLY B 1 27 ? 61.872 10.946 1.545 1.00 22.32 6 GLY B N 1
ATOM 1500 C CA . GLY B 1 27 ? 62.037 10.737 0.096 1.00 20.55 6 GLY B CA 1
ATOM 1501 C C . GLY B 1 27 ? 61.048 11.535 -0.738 1.00 18.79 6 GLY B C 1
ATOM 1502 O O . GLY B 1 27 ? 59.852 11.550 -0.459 1.00 19.64 6 GLY B O 1
ATOM 1503 N N . VAL B 1 28 ? 61.557 12.214 -1.755 1.00 15.85 7 VAL B N 1
ATOM 1504 C CA . VAL B 1 28 ? 60.758 13.088 -2.594 1.00 14.23 7 VAL B CA 1
ATOM 1505 C C . VAL B 1 28 ? 60.818 12.546 -4.028 1.00 12.67 7 VAL B C 1
ATOM 1506 O O . VAL B 1 28 ? 61.839 11.988 -4.443 1.00 11.38 7 VAL B O 1
ATOM 1510 N N . ILE B 1 29 ? 59.731 12.717 -4.769 1.00 11.38 8 ILE B N 1
ATOM 1511 C CA . ILE B 1 29 ? 59.741 12.504 -6.199 1.00 11.30 8 ILE B CA 1
ATOM 1512 C C . ILE B 1 29 ? 59.966 13.877 -6.826 1.00 10.90 8 ILE B C 1
ATOM 1513 O O . ILE B 1 29 ? 59.047 14.716 -6.861 1.00 9.70 8 ILE B O 1
ATOM 1518 N N . LEU B 1 30 ? 61.199 14.103 -7.278 1.00 10.14 9 LEU B N 1
ATOM 1519 C CA . LEU B 1 30 ? 61.645 15.388 -7.772 1.00 10.11 9 LEU B CA 1
ATOM 1520 C C . LEU B 1 30 ? 61.443 15.404 -9.275 1.00 10.15 9 LEU B C 1
ATOM 1521 O O . LEU B 1 30 ? 62.078 14.621 -10.012 1.00 9.62 9 LEU B O 1
ATOM 1526 N N . VAL B 1 31 ? 60.522 16.251 -9.718 1.00 9.76 10 VAL B N 1
ATOM 1527 C CA . VAL B 1 31 ? 60.138 16.332 -11.109 1.00 9.72 10 VAL B CA 1
ATOM 1528 C C . VAL B 1 31 ? 60.813 17.578 -11.674 1.00 10.08 10 VAL B C 1
ATOM 1529 O O . VAL B 1 31 ? 60.569 18.698 -11.189 1.00 8.79 10 VAL B O 1
ATOM 1533 N N . LEU B 1 32 ? 61.670 17.381 -12.684 1.00 10.38 11 LEU B N 1
ATOM 1534 C CA . LEU B 1 32 ? 62.282 18.467 -13.411 1.00 11.14 11 LEU B CA 1
ATOM 1535 C C . LEU B 1 32 ? 61.765 18.501 -14.828 1.00 11.19 11 LEU B C 1
ATOM 1536 O O . LEU B 1 32 ? 61.721 17.461 -15.506 1.00 12.41 11 LEU B O 1
ATOM 1541 N N . SER B 1 33 ? 61.399 19.691 -15.278 1.00 11.13 12 SER B N 1
ATOM 1542 C CA . SER B 1 33 ? 61.000 19.892 -16.659 1.00 11.13 12 SER B CA 1
ATOM 1543 C C . SER B 1 33 ? 61.750 21.051 -17.277 1.00 12.08 12 SER B C 1
ATOM 1544 O O . SER B 1 33 ? 62.087 22.026 -16.609 1.00 10.05 12 SER B O 1
ATOM 1547 N N . SER B 1 34 ? 61.944 20.955 -18.584 1.00 13.95 13 SER B N 1
ATOM 1548 C CA . SER B 1 34 ? 62.418 22.078 -19.369 1.00 17.27 13 SER B CA 1
ATOM 1549 C C . SER B 1 34 ? 61.649 22.097 -20.708 1.00 18.95 13 SER B C 1
ATOM 1550 O O . SER B 1 34 ? 60.774 21.242 -20.965 1.00 20.15 13 SER B O 1
ATOM 1553 N N . PRO B 1 35 ? 61.933 23.085 -21.558 1.00 20.30 14 PRO B N 1
ATOM 1554 C CA . PRO B 1 35 ? 61.428 22.912 -22.920 1.00 20.83 14 PRO B CA 1
ATOM 1555 C C . PRO B 1 35 ? 62.112 21.702 -23.568 1.00 21.86 14 PRO B C 1
ATOM 1556 O O . PRO B 1 35 ? 63.326 21.553 -23.443 1.00 22.77 14 PRO B O 1
ATOM 1560 N N . SER B 1 36 ? 61.343 20.861 -24.257 1.00 22.31 15 SER B N 1
ATOM 1561 C CA . SER B 1 36 ? 61.858 19.617 -24.844 1.00 22.97 15 SER B CA 1
ATOM 1562 C C . SER B 1 36 ? 62.788 19.856 -26.027 1.00 23.63 15 SER B C 1
ATOM 1563 O O . SER B 1 36 ? 62.582 20.810 -26.795 1.00 25.27 15 SER B O 1
ATOM 1566 N N . THR B 1 42 ? 72.263 16.711 -18.822 1.00 36.11 21 THR B N 1
ATOM 1567 C CA . THR B 1 42 ? 72.927 17.992 -18.573 1.00 36.10 21 THR B CA 1
ATOM 1568 C C . THR B 1 42 ? 72.755 18.421 -17.111 1.00 36.25 21 THR B C 1
ATOM 1569 O O . THR B 1 42 ? 73.624 18.150 -16.270 1.00 36.33 21 THR B O 1
ATOM 1571 N N . VAL B 1 43 ? 71.639 19.079 -16.793 1.00 36.40 22 VAL B N 1
ATOM 1572 C CA . VAL B 1 43 ? 71.399 19.514 -15.413 1.00 36.37 22 VAL B CA 1
ATOM 1573 C C . VAL B 1 43 ? 71.180 18.268 -14.535 1.00 36.53 22 VAL B C 1
ATOM 1574 O O . VAL B 1 43 ? 71.765 18.154 -13.451 1.00 36.63 22 VAL B O 1
ATOM 1578 N N . ALA B 1 44 ? 70.366 17.333 -15.034 1.00 36.55 23 ALA B N 1
ATOM 1579 C CA . ALA B 1 44 ? 70.141 16.024 -14.404 1.00 36.84 23 ALA B CA 1
ATOM 1580 C C . ALA B 1 44 ? 71.436 15.306 -13.997 1.00 37.20 23 ALA B C 1
ATOM 1581 O O . ALA B 1 44 ? 71.621 14.965 -12.829 1.00 37.23 23 ALA B O 1
ATOM 1583 N N . ASN B 1 45 ? 72.318 15.070 -14.968 1.00 37.77 24 ASN B N 1
ATOM 1584 C CA . ASN B 1 45 ? 73.594 14.390 -14.715 1.00 38.17 24 ASN B CA 1
ATOM 1585 C C . ASN B 1 45 ? 74.357 15.025 -13.552 1.00 38.18 24 ASN B C 1
ATOM 1586 O O . ASN B 1 45 ? 74.767 14.338 -12.605 1.00 38.23 24 ASN B O 1
ATOM 1591 N N . LYS B 1 46 ? 74.521 16.344 -13.613 1.00 38.13 25 LYS B N 1
ATOM 1592 C CA . LYS B 1 46 ? 75.270 17.062 -12.587 1.00 38.10 25 LYS B CA 1
ATOM 1593 C C . LYS B 1 46 ? 74.666 16.901 -11.183 1.00 38.40 25 LYS B C 1
ATOM 1594 O O . LYS B 1 46 ? 75.403 16.838 -10.195 1.00 37.67 25 LYS B O 1
ATOM 1596 N N . LEU B 1 47 ? 73.335 16.825 -11.096 1.00 38.72 26 LEU B N 1
ATOM 1597 C CA . LEU B 1 47 ? 72.657 16.703 -9.794 1.00 39.03 26 LEU B CA 1
ATOM 1598 C C . LEU B 1 47 ? 72.947 15.350 -9.136 1.00 39.37 26 LEU B C 1
ATOM 1599 O O . LEU B 1 47 ? 73.201 15.272 -7.934 1.00 39.82 26 LEU B O 1
ATOM 1601 N N . LEU B 1 48 ? 72.912 14.293 -9.940 1.00 39.80 27 LEU B N 1
ATOM 1602 C CA . LEU B 1 48 ? 73.107 12.925 -9.448 1.00 39.89 27 LEU B CA 1
ATOM 1603 C C . LEU B 1 48 ? 74.569 12.629 -9.060 1.00 40.43 27 LEU B C 1
ATOM 1604 O O . LEU B 1 48 ? 74.821 11.901 -8.089 1.00 40.33 27 LEU B O 1
ATOM 1609 N N . GLU B 1 49 ? 75.522 13.188 -9.812 1.00 40.81 28 GLU B N 1
ATOM 1610 C CA . GLU B 1 49 ? 76.953 12.981 -9.527 1.00 41.32 28 GLU B CA 1
ATOM 1611 C C . GLU B 1 49 ? 77.428 13.904 -8.420 1.00 41.48 28 GLU B C 1
ATOM 1612 O O . GLU B 1 49 ? 76.985 13.796 -7.275 1.00 42.47 28 GLU B O 1
ATOM 1614 N N . ASN B 1 54 ? 71.011 11.920 -1.607 1.00 26.16 33 ASN B N 1
ATOM 1615 C CA . ASN B 1 54 ? 70.179 10.725 -1.492 1.00 26.06 33 ASN B CA 1
ATOM 1616 C C . ASN B 1 54 ? 69.098 10.618 -2.591 1.00 25.08 33 ASN B C 1
ATOM 1617 O O . ASN B 1 54 ? 67.916 10.439 -2.292 1.00 25.32 33 ASN B O 1
ATOM 1622 N N . ILE B 1 55 ? 69.499 10.715 -3.855 1.00 23.77 34 ILE B N 1
ATOM 1623 C CA . ILE B 1 55 ? 68.540 10.614 -4.970 1.00 22.58 34 ILE B CA 1
ATOM 1624 C C . ILE B 1 55 ? 69.007 9.689 -6.079 1.00 21.88 34 ILE B C 1
ATOM 1625 O O . ILE B 1 55 ? 70.179 9.678 -6.425 1.00 22.94 34 ILE B O 1
ATOM 1630 N N . VAL B 1 56 ? 68.072 8.925 -6.638 1.00 20.16 35 VAL B N 1
ATOM 1631 C CA . VAL B 1 56 ? 68.340 8.027 -7.726 1.00 18.97 35 VAL B CA 1
ATOM 1632 C C . VAL B 1 56 ? 67.630 8.438 -9.019 1.00 18.59 35 VAL B C 1
ATOM 1633 O O . VAL B 1 56 ? 66.543 9.032 -9.015 1.00 14.75 35 VAL B O 1
ATOM 1637 N N . LYS B 1 57 ? 68.246 8.079 -10.142 1.00 18.50 36 LYS B N 1
ATOM 1638 C CA . LYS B 1 57 ? 67.665 8.355 -11.426 1.00 19.10 36 LYS B CA 1
ATOM 1639 C C . LYS B 1 57 ? 66.509 7.371 -11.690 1.00 19.63 36 LYS B C 1
ATOM 1640 O O . LYS B 1 57 ? 66.473 6.274 -11.133 1.00 21.04 36 LYS B O 1
ATOM 1642 N N . SER B 1 58 ? 65.550 7.797 -12.498 1.00 18.55 37 SER B N 1
ATOM 1643 C CA . SER B 1 58 ? 64.527 6.929 -13.026 1.00 17.65 37 SER B CA 1
ATOM 1644 C C . SER B 1 58 ? 64.818 6.861 -14.527 1.00 16.54 37 SER B C 1
ATOM 1645 O O . SER B 1 58 ? 65.237 7.857 -15.133 1.00 17.16 37 SER B O 1
ATOM 1648 N N . VAL B 1 59 ? 64.628 5.695 -15.124 1.00 14.47 38 VAL B N 1
ATOM 1649 C CA . VAL B 1 59 ? 64.810 5.554 -16.564 1.00 12.88 38 VAL B CA 1
ATOM 1650 C C . VAL B 1 59 ? 63.409 5.395 -17.162 1.00 12.09 38 VAL B C 1
ATOM 1651 O O . VAL B 1 59 ? 62.665 4.486 -16.791 1.00 12.87 38 VAL B O 1
ATOM 1655 N N . SER B 1 60 ? 63.064 6.269 -18.098 1.00 11.47 39 SER B N 1
ATOM 1656 C CA . SER B 1 60 ? 61.765 6.235 -18.758 1.00 11.24 39 SER B CA 1
ATOM 1657 C C . SER B 1 60 ? 61.743 5.271 -19.957 1.00 11.32 39 SER B C 1
ATOM 1658 O O . SER B 1 60 ? 62.803 4.912 -20.496 1.00 11.43 39 SER B O 1
ATOM 1661 N N . VAL B 1 61 ? 60.533 4.861 -20.337 1.00 10.52 40 VAL B N 1
ATOM 1662 C CA . VAL B 1 61 ? 60.267 4.130 -21.569 1.00 10.79 40 VAL B CA 1
ATOM 1663 C C . VAL B 1 61 ? 59.940 5.143 -22.665 1.00 10.49 40 VAL B C 1
ATOM 1664 O O . VAL B 1 61 ? 59.329 6.173 -22.403 1.00 9.81 40 VAL B O 1
ATOM 1668 N N . THR B 1 62 ? 60.383 4.871 -23.884 1.00 10.47 41 THR B N 1
ATOM 1669 C CA . THR B 1 62 ? 60.020 5.701 -25.023 1.00 10.73 41 THR B CA 1
ATOM 1670 C C . THR B 1 62 ? 59.886 4.893 -26.300 1.00 11.03 41 THR B C 1
ATOM 1671 O O . THR B 1 62 ? 60.518 3.826 -26.453 1.00 10.90 41 THR B O 1
ATOM 1675 N N . THR B 1 63 ? 59.060 5.411 -27.210 1.00 11.26 42 THR B N 1
ATOM 1676 C CA . THR B 1 63 ? 58.892 4.852 -28.540 1.00 11.57 42 THR B CA 1
ATOM 1677 C C . THR B 1 63 ? 59.722 5.559 -29.596 1.00 12.89 42 THR B C 1
ATOM 1678 O O . THR B 1 63 ? 59.759 5.126 -30.742 1.00 12.30 42 THR B O 1
ATOM 1682 N N . ARG B 1 64 ? 60.424 6.626 -29.224 1.00 14.27 43 ARG B N 1
ATOM 1683 C CA . ARG B 1 64 ? 61.309 7.274 -30.195 1.00 15.15 43 ARG B CA 1
ATOM 1684 C C . ARG B 1 64 ? 62.529 6.413 -30.447 1.00 15.49 43 ARG B C 1
ATOM 1685 O O . ARG B 1 64 ? 62.874 5.554 -29.632 1.00 15.97 43 ARG B O 1
ATOM 1693 N N . ALA B 1 65 ? 63.160 6.606 -31.596 1.00 16.50 44 ALA B N 1
ATOM 1694 C CA . ALA B 1 65 ? 64.388 5.896 -31.916 1.00 16.81 44 ALA B CA 1
ATOM 1695 C C . ALA B 1 65 ? 65.557 6.312 -31.004 1.00 17.19 44 ALA B C 1
ATOM 1696 O O . ALA B 1 65 ? 65.657 7.463 -30.568 1.00 17.29 44 ALA B O 1
ATOM 1698 N N . ALA B 1 66 ? 66.428 5.357 -30.693 1.00 18.35 45 ALA B N 1
ATOM 1699 C CA . ALA B 1 66 ? 67.661 5.655 -29.982 1.00 19.23 45 ALA B CA 1
ATOM 1700 C C . ALA B 1 66 ? 68.517 6.553 -30.861 1.00 20.25 45 ALA B C 1
ATOM 1701 O O . ALA B 1 66 ? 68.605 6.348 -32.068 1.00 19.91 45 ALA B O 1
ATOM 1703 N N . ARG B 1 67 ? 69.118 7.568 -30.252 1.00 21.47 46 ARG B N 1
ATOM 1704 C CA . ARG B 1 67 ? 70.003 8.472 -30.963 1.00 22.85 46 ARG B CA 1
ATOM 1705 C C . ARG B 1 67 ? 71.432 7.995 -30.777 1.00 22.99 46 ARG B C 1
ATOM 1706 O O . ARG B 1 67 ? 71.699 7.098 -29.970 1.00 23.46 46 ARG B O 1
ATOM 1714 N N . LYS B 1 68 ? 72.351 8.577 -31.540 1.00 23.57 47 LYS B N 1
ATOM 1715 C CA . LYS B 1 68 ? 73.770 8.221 -31.441 1.00 23.14 47 LYS B CA 1
ATOM 1716 C C . LYS B 1 68 ? 74.238 8.361 -30.009 1.00 22.60 47 LYS B C 1
ATOM 1717 O O . LYS B 1 68 ? 73.972 9.375 -29.359 1.00 22.90 47 LYS B O 1
ATOM 1719 N N . GLY B 1 69 ? 74.916 7.331 -29.509 1.00 21.90 48 GLY B N 1
ATOM 1720 C CA . GLY B 1 69 ? 75.480 7.360 -28.151 1.00 21.33 48 GLY B CA 1
ATOM 1721 C C . GLY B 1 69 ? 74.579 6.784 -27.073 1.00 20.62 48 GLY B C 1
ATOM 1722 O O . GLY B 1 69 ? 75.064 6.406 -26.004 1.00 20.59 48 GLY B O 1
ATOM 1723 N N . GLU B 1 70 ? 73.271 6.720 -27.343 1.00 19.76 49 GLU B N 1
ATOM 1724 C CA . GLU B 1 70 ? 72.291 6.292 -26.343 1.00 18.44 49 GLU B CA 1
ATOM 1725 C C . GLU B 1 70 ? 72.268 4.770 -26.208 1.00 17.60 49 GLU B C 1
ATOM 1726 O O . GLU B 1 70 ? 72.541 4.044 -27.172 1.00 17.61 49 GLU B O 1
ATOM 1732 N N . LYS B 1 71 ? 71.943 4.308 -25.002 1.00 16.48 50 LYS B N 1
ATOM 1733 C CA . LYS B 1 71 ? 71.934 2.895 -24.658 1.00 16.34 50 LYS B CA 1
ATOM 1734 C C . LYS B 1 71 ? 70.690 2.525 -23.879 1.00 15.03 50 LYS B C 1
ATOM 1735 O O . LYS B 1 71 ? 70.319 3.192 -22.921 1.00 14.38 50 LYS B O 1
ATOM 1741 N N . GLU B 1 72 ? 70.067 1.440 -24.312 1.00 13.89 51 GLU B N 1
ATOM 1742 C CA . GLU B 1 72 ? 68.950 0.805 -23.641 1.00 13.62 51 GLU B CA 1
ATOM 1743 C C . GLU B 1 72 ? 69.253 0.605 -22.165 1.00 14.04 51 GLU B C 1
ATOM 1744 O O . GLU B 1 72 ? 70.297 0.077 -21.826 1.00 12.85 51 GLU B O 1
ATOM 1750 N N . GLY B 1 73 ? 68.333 1.022 -21.296 1.00 14.30 52 GLY B N 1
ATOM 1751 C CA . GLY B 1 73 ? 68.461 0.805 -19.860 1.00 15.29 52 GLY B CA 1
ATOM 1752 C C . GLY B 1 73 ? 69.287 1.883 -19.173 1.00 15.98 52 GLY B C 1
ATOM 1753 O O . GLY B 1 73 ? 69.365 1.924 -17.942 1.00 16.60 52 GLY B O 1
ATOM 1754 N N . LYS B 1 74 ? 69.915 2.750 -19.962 1.00 16.47 53 LYS B N 1
ATOM 1755 C CA . LYS B 1 74 ? 70.684 3.854 -19.424 1.00 16.74 53 LYS B CA 1
ATOM 1756 C C . LYS B 1 74 ? 69.943 5.144 -19.707 1.00 16.94 53 LYS B C 1
ATOM 1757 O O . LYS B 1 74 ? 69.541 5.840 -18.787 1.00 17.87 53 LYS B O 1
ATOM 1759 N N . ASP B 1 75 ? 69.731 5.445 -20.983 1.00 16.20 54 ASP B N 1
ATOM 1760 C CA . ASP B 1 75 ? 69.049 6.679 -21.369 1.00 16.11 54 ASP B CA 1
ATOM 1761 C C . ASP B 1 75 ? 67.530 6.542 -21.344 1.00 14.59 54 ASP B C 1
ATOM 1762 O O . ASP B 1 75 ? 66.829 7.403 -20.805 1.00 14.62 54 ASP B O 1
ATOM 1767 N N . TYR B 1 76 ? 67.052 5.462 -21.957 1.00 13.27 55 TYR B N 1
ATOM 1768 C CA . TYR B 1 76 ? 65.655 5.053 -21.973 1.00 12.35 55 TYR B CA 1
ATOM 1769 C C . TYR B 1 76 ? 65.572 3.543 -22.124 1.00 12.22 55 TYR B C 1
ATOM 1770 O O . TYR B 1 76 ? 66.551 2.900 -22.529 1.00 11.12 55 TYR B O 1
ATOM 1779 N N . TYR B 1 77 ? 64.385 3.004 -21.844 1.00 11.98 56 TYR B N 1
ATOM 1780 C CA . TYR B 1 77 ? 63.963 1.715 -22.390 1.00 12.48 56 TYR B CA 1
ATOM 1781 C C . TYR B 1 77 ? 63.275 2.012 -23.707 1.00 12.23 56 TYR B C 1
ATOM 1782 O O . TYR B 1 77 ? 62.211 2.646 -23.746 1.00 12.03 56 TYR B O 1
ATOM 1791 N N . PHE B 1 78 ? 63.887 1.576 -24.799 1.00 12.37 57 PHE B N 1
ATOM 1792 C CA . PHE B 1 78 ? 63.363 1.866 -26.135 1.00 12.17 57 PHE B CA 1
ATOM 1793 C C . PHE B 1 78 ? 62.451 0.709 -26.596 1.00 12.49 57 PHE B C 1
ATOM 1794 O O . PHE B 1 78 ? 62.886 -0.437 -26.643 1.00 12.04 57 PHE B O 1
ATOM 1802 N N . VAL B 1 79 ? 61.184 1.017 -26.865 1.00 12.52 58 VAL B N 1
ATOM 1803 C CA . VAL B 1 79 ? 60.184 0.042 -27.325 1.00 13.38 58 VAL B CA 1
ATOM 1804 C C . VAL B 1 79 ? 59.436 0.589 -28.540 1.00 14.32 58 VAL B C 1
ATOM 1805 O O . VAL B 1 79 ? 59.623 1.744 -28.920 1.00 15.06 58 VAL B O 1
ATOM 1809 N N . ASP B 1 80 ? 58.603 -0.225 -29.176 1.00 15.27 59 ASP B N 1
ATOM 1810 C CA . ASP B 1 80 ? 57.756 0.302 -30.245 1.00 16.13 59 ASP B CA 1
ATOM 1811 C C . ASP B 1 80 ? 56.376 0.660 -29.674 1.00 16.45 59 ASP B C 1
ATOM 1812 O O . ASP B 1 80 ? 56.093 0.393 -28.503 1.00 16.14 59 ASP B O 1
ATOM 1817 N N . ARG B 1 81 ? 55.526 1.277 -30.488 1.00 17.22 60 ARG B N 1
ATOM 1818 C CA . ARG B 1 81 ? 54.242 1.778 -29.990 1.00 17.40 60 ARG B CA 1
ATOM 1819 C C . ARG B 1 81 ? 53.339 0.687 -29.431 1.00 17.49 60 ARG B C 1
ATOM 1820 O O . ARG B 1 81 ? 52.645 0.923 -28.445 1.00 17.63 60 ARG B O 1
ATOM 1828 N N . GLU B 1 82 ? 53.346 -0.496 -30.051 1.00 17.21 61 GLU B N 1
ATOM 1829 C CA . GLU B 1 82 ? 52.513 -1.616 -29.595 1.00 17.60 61 GLU B CA 1
ATOM 1830 C C . GLU B 1 82 ? 52.917 -2.043 -28.201 1.00 17.06 61 GLU B C 1
ATOM 1831 O O . GLU B 1 82 ? 52.078 -2.269 -27.329 1.00 17.16 61 GLU B O 1
ATOM 1837 N N . GLU B 1 83 ? 54.218 -2.197 -28.015 1.00 16.66 62 GLU B N 1
ATOM 1838 C CA . GLU B 1 83 ? 54.752 -2.669 -26.761 1.00 16.25 62 GLU B CA 1
ATOM 1839 C C . GLU B 1 83 ? 54.524 -1.632 -25.658 1.00 15.41 62 GLU B C 1
ATOM 1840 O O . GLU B 1 83 ? 54.208 -1.982 -24.523 1.00 15.00 62 GLU B O 1
ATOM 1846 N N . PHE B 1 84 ? 54.688 -0.363 -25.999 1.00 14.20 63 PHE B N 1
ATOM 1847 C CA . PHE B 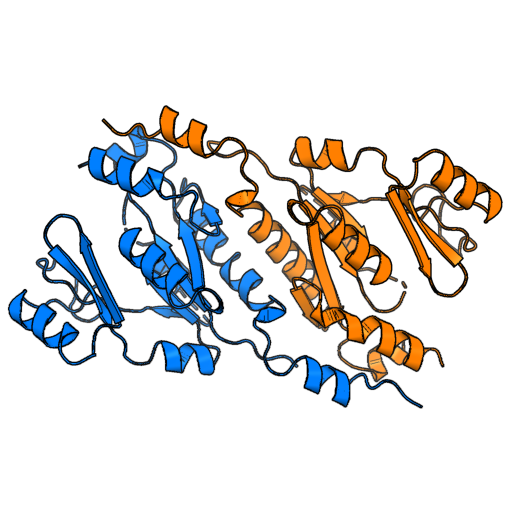1 84 ? 54.402 0.704 -25.052 1.00 14.20 63 PHE B CA 1
ATOM 1848 C C . PHE B 1 84 ? 52.967 0.627 -24.538 1.00 14.84 63 PHE B C 1
ATOM 1849 O O . PHE B 1 84 ? 52.724 0.772 -23.342 1.00 15.46 63 PHE B O 1
ATOM 1857 N N . LEU B 1 85 ? 52.015 0.448 -25.448 1.00 15.32 64 LEU B N 1
ATOM 1858 C CA . LEU B 1 85 ? 50.603 0.434 -25.064 1.00 16.12 64 LEU B CA 1
ATOM 1859 C C . LEU B 1 85 ? 50.318 -0.815 -24.215 1.00 16.28 64 LEU B C 1
ATOM 1860 O O . LEU B 1 85 ? 49.535 -0.769 -23.268 1.00 17.63 64 LEU B O 1
ATOM 1865 N N . ARG B 1 86 ? 50.992 -1.910 -24.523 1.00 16.44 65 ARG B N 1
ATOM 1866 C CA . ARG B 1 86 ? 50.916 -3.118 -23.697 1.00 17.04 65 ARG B CA 1
ATOM 1867 C C . ARG B 1 86 ? 51.472 -2.888 -22.279 1.00 17.55 65 ARG B C 1
ATOM 1868 O O . ARG B 1 86 ? 50.906 -3.378 -21.307 1.00 18.41 65 ARG B O 1
ATOM 1870 N N . LEU B 1 87 ? 52.541 -2.111 -22.139 1.00 18.22 66 LEU B N 1
ATOM 1871 C CA . LEU B 1 87 ? 53.061 -1.803 -20.809 1.00 18.73 66 LEU B CA 1
ATOM 1872 C C . LEU B 1 87 ? 52.105 -0.900 -20.008 1.00 20.25 66 LEU B C 1
ATOM 1873 O O . LEU B 1 87 ? 52.078 -0.949 -18.778 1.00 21.64 66 LEU B O 1
ATOM 1878 N N . CYS B 1 88 ? 51.322 -0.079 -20.705 1.00 21.06 67 CYS B N 1
ATOM 1879 C CA . CYS B 1 88 ? 50.320 0.769 -20.056 1.00 21.65 67 CYS B CA 1
ATOM 1880 C C . CYS B 1 88 ? 49.104 -0.039 -19.592 1.00 22.53 67 CYS B C 1
ATOM 1881 O O . CYS B 1 88 ? 48.557 0.228 -18.518 1.00 23.74 67 CYS B O 1
ATOM 1884 N N . SER B 1 89 ? 48.679 -1.012 -20.387 1.00 23.08 68 SER B N 1
ATOM 1885 C CA . SER B 1 89 ? 47.547 -1.859 -20.024 1.00 24.01 68 SER B CA 1
ATOM 1886 C C . SER B 1 89 ? 47.816 -2.679 -18.761 1.00 24.59 68 SER B C 1
ATOM 1887 O O . SER B 1 89 ? 46.982 -2.702 -17.855 1.00 25.46 68 SER B O 1
ATOM 1890 N N . ASN B 1 90 ? 48.971 -3.349 -18.703 1.00 24.66 69 ASN B N 1
ATOM 1891 C CA . ASN B 1 90 ? 49.286 -4.243 -17.575 1.00 24.78 69 ASN B CA 1
ATOM 1892 C C . ASN B 1 90 ? 49.731 -3.545 -16.291 1.00 24.39 69 ASN B C 1
ATOM 1893 O O . ASN B 1 90 ? 50.093 -4.217 -15.324 1.00 25.14 69 ASN B O 1
ATOM 1898 N N . GLY B 1 91 ? 49.739 -2.215 -16.305 1.00 23.73 70 GLY B N 1
ATOM 1899 C CA . GLY B 1 91 ? 50.006 -1.405 -15.122 1.00 23.34 70 GLY B CA 1
ATOM 1900 C C . GLY B 1 91 ? 51.467 -1.091 -14.858 1.00 22.96 70 GLY B C 1
ATOM 1901 O O . GLY B 1 91 ? 51.784 -0.548 -13.807 1.00 23.58 70 GLY B O 1
ATOM 1902 N N . GLU B 1 92 ? 52.362 -1.427 -15.790 1.00 22.08 71 GLU B N 1
ATOM 1903 C CA . GLU B 1 92 ? 53.805 -1.266 -15.556 1.00 21.52 71 GLU B CA 1
ATOM 1904 C C . GLU B 1 92 ? 54.293 0.153 -15.779 1.00 20.25 71 GLU B C 1
ATOM 1905 O O . GLU B 1 92 ? 55.422 0.488 -15.416 1.00 18.83 71 GLU B O 1
ATOM 1911 N N . ILE B 1 93 ? 53.451 0.968 -16.397 1.00 20.14 72 ILE B N 1
ATOM 1912 C CA . ILE B 1 93 ? 53.725 2.395 -16.584 1.00 19.50 72 ILE B CA 1
ATOM 1913 C C . ILE B 1 93 ? 52.722 3.240 -15.796 1.00 19.26 72 ILE B C 1
ATOM 1914 O O . ILE B 1 93 ? 51.529 3.114 -15.991 1.00 20.18 72 ILE B O 1
ATOM 1919 N N . ILE B 1 94 ? 53.225 4.088 -14.889 1.00 17.96 73 ILE B N 1
ATOM 1920 C CA . ILE B 1 94 ? 52.383 4.847 -13.942 1.00 17.42 73 ILE B CA 1
ATOM 1921 C C . ILE B 1 94 ? 51.986 6.227 -14.495 1.00 15.95 73 ILE B C 1
ATOM 1922 O O . ILE B 1 94 ? 51.065 6.857 -14.000 1.00 15.96 73 ILE B O 1
ATOM 1927 N N . GLU B 1 95 ? 52.689 6.671 -15.533 1.00 14.89 74 GLU B N 1
ATOM 1928 C CA . GLU B 1 95 ? 52.464 7.970 -16.178 1.00 14.54 74 GLU B CA 1
ATOM 1929 C C . GLU B 1 95 ? 52.927 7.803 -17.599 1.00 14.56 74 GLU B C 1
ATOM 1930 O O . GLU B 1 95 ? 53.966 7.180 -17.828 1.00 13.99 74 GLU B O 1
ATOM 1936 N N . HIS B 1 96 ? 52.178 8.352 -18.552 1.00 14.09 75 HIS B N 1
ATOM 1937 C CA . HIS B 1 96 ? 52.623 8.382 -19.936 1.00 14.81 75 HIS B CA 1
ATOM 1938 C C . HIS B 1 96 ? 52.026 9.570 -20.665 1.00 14.83 75 HIS B C 1
ATOM 1939 O O . HIS B 1 96 ? 50.928 10.021 -20.332 1.00 14.10 75 HIS B O 1
ATOM 1946 N N . ALA B 1 97 ? 52.770 10.075 -21.644 1.00 14.73 76 ALA B N 1
ATOM 1947 C CA . ALA B 1 97 ? 52.325 11.177 -22.453 1.00 14.98 76 ALA B CA 1
ATOM 1948 C C . ALA B 1 97 ? 52.874 10.989 -23.858 1.00 15.65 76 ALA B C 1
ATOM 1949 O O . ALA B 1 97 ? 53.883 10.296 -24.068 1.00 15.69 76 ALA B O 1
ATOM 1951 N N . GLU B 1 98 ? 52.218 11.632 -24.815 1.00 15.54 77 GLU B N 1
ATOM 1952 C CA . GLU B 1 98 ? 52.795 11.826 -26.130 1.00 16.06 77 GLU B CA 1
ATOM 1953 C C . GLU B 1 98 ? 53.536 13.162 -26.194 1.00 16.17 77 GLU B C 1
ATOM 1954 O O . GLU B 1 98 ? 52.972 14.231 -25.943 1.00 14.77 77 GLU B O 1
ATOM 1960 N N . VAL B 1 99 ? 54.805 13.088 -26.552 1.00 16.55 78 VAL B N 1
ATOM 1961 C CA . VAL B 1 99 ? 55.652 14.248 -26.560 1.00 18.18 78 VAL B CA 1
ATOM 1962 C C . VAL B 1 99 ? 56.278 14.331 -27.927 1.00 18.82 78 VAL B C 1
ATOM 1963 O O . VAL B 1 99 ? 57.056 13.460 -28.326 1.00 18.99 78 VAL B O 1
ATOM 1967 N N . PHE B 1 100 ? 55.858 15.352 -28.674 1.00 19.94 79 PHE B N 1
ATOM 1968 C CA . PHE B 1 100 ? 56.313 15.588 -30.041 1.00 20.82 79 PHE B CA 1
ATOM 1969 C C . PHE B 1 100 ? 56.331 14.345 -30.932 1.00 20.38 79 PHE B C 1
ATOM 1970 O O . PHE B 1 100 ? 57.334 14.027 -31.559 1.00 20.70 79 PHE B O 1
ATOM 1978 N N . GLY B 1 101 ? 55.196 13.647 -30.963 1.00 19.54 80 GLY B N 1
ATOM 1979 C CA . GLY B 1 101 ? 54.976 12.528 -31.874 1.00 18.70 80 GLY B CA 1
ATOM 1980 C C . GLY B 1 101 ? 55.345 11.148 -31.346 1.00 18.10 80 GLY B C 1
ATOM 1981 O O . GLY B 1 101 ? 55.130 10.165 -32.039 1.00 18.08 80 GLY B O 1
ATOM 1982 N N . ASN B 1 102 ? 55.900 11.064 -30.135 1.00 16.12 81 AS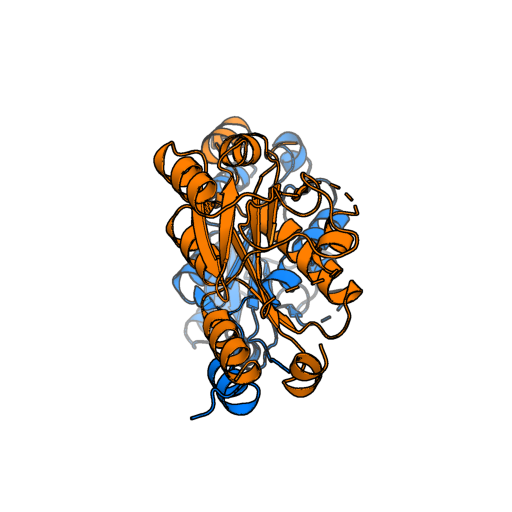N B N 1
ATOM 1983 C CA . ASN B 1 102 ? 56.351 9.802 -29.579 1.00 15.88 81 ASN B CA 1
ATOM 1984 C C . ASN B 1 102 ? 55.845 9.638 -28.150 1.00 15.17 81 ASN B C 1
ATOM 1985 O O . ASN B 1 102 ? 55.453 10.615 -27.515 1.00 15.07 81 ASN B O 1
ATOM 1990 N N . PHE B 1 103 ? 55.835 8.404 -27.670 1.00 13.71 82 PHE B N 1
ATOM 1991 C CA . PHE B 1 103 ? 55.308 8.106 -26.368 1.00 13.37 82 PHE B CA 1
ATOM 1992 C C . PHE B 1 103 ? 56.465 8.027 -25.414 1.00 13.13 82 PHE B C 1
ATOM 1993 O O . PHE B 1 103 ? 57.536 7.519 -25.767 1.00 12.09 82 PHE B O 1
ATOM 2001 N N . TYR B 1 104 ? 56.241 8.535 -24.204 1.00 12.31 83 TYR B N 1
ATOM 2002 C CA . TYR B 1 104 ? 57.195 8.417 -23.118 1.00 12.04 83 TYR B CA 1
ATOM 2003 C C . TYR B 1 104 ? 56.442 8.094 -21.845 1.00 13.07 83 TYR B C 1
ATOM 2004 O O . TYR B 1 104 ? 55.303 8.585 -21.627 1.00 13.59 83 TYR B O 1
ATOM 2013 N N . GLY B 1 105 ? 57.067 7.306 -20.975 1.00 12.42 84 GLY B N 1
ATOM 2014 C CA . GLY B 1 105 ? 56.423 6.979 -19.724 1.00 12.69 84 GLY B CA 1
ATOM 2015 C C . GLY B 1 105 ? 57.360 6.554 -18.634 1.00 12.34 84 GLY B C 1
ATOM 2016 O O . GLY B 1 105 ? 58.464 6.077 -18.898 1.00 11.95 84 GLY B O 1
ATOM 2017 N N . VAL B 1 106 ? 56.901 6.734 -17.394 1.00 12.78 85 VAL B N 1
ATOM 2018 C CA . VAL B 1 106 ? 57.690 6.444 -16.218 1.00 12.76 85 VAL B CA 1
ATOM 2019 C C . VAL B 1 106 ? 57.268 5.062 -15.715 1.00 13.82 85 VAL B C 1
ATOM 2020 O O . VAL B 1 106 ? 56.091 4.819 -15.479 1.00 13.30 85 VAL B O 1
ATOM 2024 N N . PRO B 1 107 ? 58.227 4.138 -15.570 1.00 14.69 86 PRO B N 1
ATOM 2025 C CA . PRO B 1 107 ? 57.845 2.842 -15.006 1.00 15.30 86 PRO B CA 1
ATOM 2026 C C . PRO B 1 107 ? 57.447 2.941 -13.539 1.00 16.32 86 PRO B C 1
ATOM 2027 O O . PRO B 1 107 ? 58.069 3.691 -12.777 1.00 16.28 86 PRO B O 1
ATOM 2031 N N . ARG B 1 108 ? 56.410 2.198 -13.165 1.00 17.64 87 ARG B N 1
ATOM 2032 C CA . ARG B 1 108 ? 55.937 2.107 -11.786 1.00 19.11 87 ARG B CA 1
ATOM 2033 C C . ARG B 1 108 ? 57.000 1.551 -10.816 1.00 20.62 87 ARG B C 1
ATOM 2034 O O . ARG B 1 108 ? 57.064 1.971 -9.663 1.00 19.62 87 ARG B O 1
ATOM 2042 N N . LYS B 1 109 ? 57.834 0.629 -11.313 1.00 22.40 88 LYS B N 1
ATOM 2043 C CA . LYS B 1 109 ? 58.770 -0.171 -10.505 1.00 24.29 88 LYS B CA 1
ATOM 2044 C C . LYS B 1 109 ? 59.671 0.587 -9.537 1.00 25.90 88 LYS B C 1
ATOM 2045 O O . LYS B 1 109 ? 60.547 1.326 -9.973 1.00 26.92 88 LYS B O 1
ATOM 2047 N N . ASN B 1 110 ? 59.441 0.384 -8.237 1.00 27.47 89 ASN B N 1
ATOM 2048 C CA . ASN B 1 110 ? 60.286 0.894 -7.110 1.00 29.03 89 ASN B CA 1
ATOM 2049 C C . ASN B 1 110 ? 60.062 2.360 -6.694 1.00 29.62 89 ASN B C 1
ATOM 2050 O O . ASN B 1 110 ? 60.710 2.862 -5.762 1.00 29.52 89 ASN B O 1
ATOM 2055 N N . LEU B 1 111 ? 59.138 3.049 -7.351 1.00 30.79 90 LEU B N 1
ATOM 2056 C CA . LEU B 1 111 ? 58.960 4.468 -7.103 1.00 31.13 90 LEU B CA 1
ATOM 2057 C C . LEU B 1 111 ? 58.345 4.663 -5.713 1.00 31.98 90 LEU B C 1
ATOM 2058 O O . LEU B 1 111 ? 58.912 5.367 -4.869 1.00 31.79 90 LEU B O 1
ATOM 2063 N N . GLU B 1 112 ? 57.209 4.007 -5.466 1.00 32.79 91 GLU B N 1
ATOM 2064 C CA . GLU B 1 112 ? 56.510 4.114 -4.176 1.00 33.32 91 GLU B CA 1
ATOM 2065 C C . GLU B 1 112 ? 57.335 3.509 -3.043 1.00 33.61 91 GLU B C 1
ATOM 2066 O O . GLU B 1 112 ? 57.382 4.064 -1.933 1.00 34.15 91 GLU B O 1
ATOM 2068 N N . ASP B 1 113 ? 57.989 2.380 -3.319 1.00 33.50 92 ASP B N 1
ATOM 2069 C CA . ASP B 1 113 ? 58.831 1.722 -2.307 1.00 33.46 92 ASP B CA 1
ATOM 2070 C C . ASP B 1 113 ? 60.036 2.595 -1.919 1.00 33.52 92 ASP B C 1
ATOM 2071 O O . ASP B 1 113 ? 60.441 2.624 -0.737 1.00 32.96 92 ASP B O 1
ATOM 2073 N N . ASN B 1 114 ? 60.582 3.321 -2.908 1.00 33.42 93 ASN B N 1
ATOM 2074 C CA . ASN B 1 114 ? 61.724 4.207 -2.665 1.00 33.07 93 ASN B CA 1
ATOM 2075 C C . ASN B 1 114 ? 61.345 5.413 -1.819 1.00 32.97 93 ASN B C 1
ATOM 2076 O O . ASN B 1 114 ? 62.143 5.848 -0.985 1.00 32.75 93 ASN B O 1
ATOM 2081 N N . VAL B 1 115 ? 60.134 5.943 -2.019 1.00 33.03 94 VAL B N 1
ATOM 2082 C CA . VAL B 1 115 ? 59.619 7.016 -1.169 1.00 32.70 94 VAL B CA 1
ATOM 2083 C C . VAL B 1 115 ? 59.467 6.543 0.278 1.00 32.69 94 VAL B C 1
ATOM 2084 O O . VAL B 1 115 ? 59.708 7.317 1.210 1.00 32.26 94 VAL B O 1
ATOM 2086 N N . ASP B 1 116 ? 59.091 5.276 0.461 1.00 32.17 95 ASP B N 1
ATOM 2087 C CA . ASP B 1 116 ? 58.951 4.688 1.809 1.00 32.50 95 ASP B CA 1
ATOM 2088 C C . ASP B 1 116 ? 60.307 4.468 2.492 1.00 31.87 95 ASP B C 1
ATOM 2089 O O . ASP B 1 116 ? 60.407 4.556 3.716 1.00 32.17 95 ASP B O 1
ATOM 2094 N N . LYS B 1 117 ? 61.340 4.172 1.697 1.00 30.99 96 LYS B N 1
ATOM 2095 C CA . LYS B 1 117 ? 62.696 3.956 2.220 1.00 30.00 96 LYS B CA 1
ATOM 2096 C C . LYS B 1 117 ? 63.431 5.263 2.591 1.00 28.94 96 LYS B C 1
ATOM 2097 O O . LYS B 1 117 ? 64.504 5.223 3.197 1.00 29.39 96 LYS B O 1
ATOM 2099 N N . GLY B 1 118 ? 62.859 6.413 2.235 1.00 27.31 97 GLY B N 1
ATOM 2100 C CA . GLY B 1 118 ? 63.526 7.699 2.428 1.00 25.49 97 GLY B CA 1
ATOM 2101 C C . GLY B 1 118 ? 64.376 8.072 1.221 1.00 23.73 97 GLY B C 1
ATOM 2102 O O . GLY B 1 118 ? 65.154 9.036 1.273 1.00 24.13 97 GLY B O 1
ATOM 2103 N N . VAL B 1 119 ? 64.208 7.330 0.128 1.00 21.09 98 VAL B N 1
ATOM 2104 C CA . VAL B 1 119 ? 65.027 7.505 -1.072 1.00 19.25 98 VAL B CA 1
ATOM 2105 C C . VAL B 1 119 ? 64.279 8.337 -2.107 1.00 17.47 98 VAL B C 1
ATOM 2106 O O . VAL B 1 119 ? 63.130 8.026 -2.435 1.00 16.91 98 VAL B O 1
ATOM 2110 N N . SER B 1 120 ? 64.932 9.384 -2.610 1.00 15.37 99 SER B N 1
ATOM 2111 C CA . SER B 1 120 ? 64.299 10.322 -3.527 1.00 14.05 99 SER B CA 1
ATOM 2112 C C . SER B 1 120 ? 64.526 9.820 -4.954 1.00 13.45 99 SER B C 1
ATOM 2113 O O . SER B 1 120 ? 65.516 9.111 -5.227 1.00 13.25 99 SER B O 1
ATOM 2116 N N . THR B 1 121 ? 63.611 10.169 -5.851 1.00 12.08 100 THR B N 1
ATOM 2117 C CA . THR B 1 121 ? 63.728 9.784 -7.250 1.00 12.90 100 THR B CA 1
ATOM 2118 C C . THR B 1 121 ? 63.701 10.997 -8.150 1.00 12.42 100 THR B C 1
ATOM 2119 O O . THR B 1 121 ? 62.875 11.899 -7.950 1.00 12.92 100 THR B O 1
ATOM 2123 N N . LEU B 1 122 ? 64.612 11.044 -9.125 1.00 12.11 101 LEU B N 1
ATOM 2124 C CA . LEU B 1 122 ? 64.627 12.134 -10.108 1.00 11.74 101 LEU B CA 1
ATOM 2125 C C . LEU B 1 122 ? 63.903 11.730 -11.378 1.00 12.00 101 LEU B C 1
ATOM 2126 O O . LEU B 1 122 ? 64.282 10.746 -11.999 1.00 11.74 101 LEU B O 1
ATOM 2131 N N . LEU B 1 123 ? 62.863 12.494 -11.736 1.00 11.67 102 LEU B N 1
ATOM 2132 C CA . LEU B 1 123 ? 62.103 12.310 -12.971 1.00 11.68 102 LEU B CA 1
ATOM 2133 C C . LEU B 1 123 ? 62.334 13.511 -13.872 1.00 11.96 102 LEU B C 1
ATOM 2134 O O . LEU B 1 123 ? 62.066 14.651 -13.476 1.00 12.44 102 LEU B O 1
ATOM 2139 N N . VAL B 1 124 ? 62.838 13.281 -15.084 1.00 12.25 103 VAL B N 1
ATOM 2140 C CA . VAL B 1 124 ? 63.048 14.367 -16.012 1.00 12.22 103 VAL B CA 1
ATOM 2141 C C . VAL B 1 124 ? 62.005 14.162 -17.104 1.00 12.47 103 VAL B C 1
ATOM 2142 O O . VAL B 1 124 ? 62.193 13.332 -17.995 1.00 14.10 103 VAL B O 1
ATOM 2146 N N . ILE B 1 125 ? 60.902 14.910 -16.998 1.00 11.29 104 ILE B N 1
ATOM 2147 C CA . ILE B 1 125 ? 59.710 14.698 -17.796 1.00 11.05 104 ILE B CA 1
ATOM 2148 C C . ILE B 1 125 ? 59.085 16.028 -18.249 1.00 10.09 104 ILE B C 1
ATOM 2149 O O . ILE B 1 125 ? 59.454 17.099 -17.766 1.00 9.89 104 ILE B O 1
ATOM 2154 N N . ASP B 1 126 ? 58.170 15.955 -19.208 1.00 9.76 105 ASP B N 1
ATOM 2155 C CA . ASP B 1 126 ? 57.582 17.166 -19.783 1.00 9.87 105 ASP B CA 1
ATOM 2156 C C . ASP B 1 126 ? 56.469 17.662 -18.863 1.00 9.37 105 ASP B C 1
ATOM 2157 O O . ASP B 1 126 ? 56.192 17.070 -17.795 1.00 8.06 105 ASP B O 1
ATOM 2162 N N . TRP B 1 127 ? 55.812 18.738 -19.275 1.00 9.15 106 TRP B N 1
ATOM 2163 C CA . TRP B 1 127 ? 54.787 19.328 -18.419 1.00 9.54 106 TRP B CA 1
ATOM 2164 C C . TRP B 1 127 ? 53.595 18.390 -18.215 1.00 9.59 106 TRP B C 1
ATOM 2165 O O . TRP B 1 127 ? 53.023 18.382 -17.141 1.00 8.64 106 TRP B O 1
ATOM 2176 N N . GLN B 1 128 ? 53.206 17.627 -19.246 1.00 10.60 107 GLN B N 1
ATOM 2177 C CA . GLN B 1 128 ? 52.104 16.646 -19.097 1.00 10.38 107 GLN B CA 1
ATOM 2178 C C . GLN B 1 128 ? 52.411 15.649 -17.996 1.00 10.58 107 GLN B C 1
ATOM 2179 O O . GLN B 1 128 ? 51.568 15.364 -17.137 1.00 10.55 107 GLN B O 1
ATOM 2185 N N . GLY B 1 129 ? 53.628 15.126 -18.007 1.00 11.49 108 GLY B N 1
ATOM 2186 C CA . GLY B 1 129 ? 54.069 14.258 -16.932 1.00 10.77 108 GLY B CA 1
ATOM 2187 C C . GLY B 1 129 ? 54.089 14.938 -15.578 1.00 10.60 108 GLY B C 1
ATOM 2188 O O . GLY B 1 129 ? 53.641 14.370 -14.568 1.00 10.67 108 GLY B O 1
ATOM 2189 N N . ALA B 1 130 ? 54.618 16.151 -15.527 1.00 11.11 109 ALA B N 1
ATOM 2190 C CA . ALA B 1 130 ? 54.673 16.880 -14.254 1.00 11.37 109 ALA B CA 1
ATOM 2191 C C . ALA B 1 130 ? 53.288 17.112 -13.677 1.00 11.14 109 ALA B C 1
ATOM 2192 O O . ALA B 1 130 ? 53.078 16.905 -12.470 1.00 11.49 109 ALA B O 1
ATOM 2194 N N . PHE B 1 131 ? 52.350 17.505 -14.532 1.00 11.05 110 PHE B N 1
ATOM 2195 C CA . PHE B 1 131 ? 50.963 17.765 -14.108 1.00 11.06 110 PHE B CA 1
ATOM 2196 C C . PHE B 1 131 ? 50.356 16.473 -13.542 1.00 11.19 110 PHE B C 1
ATOM 2197 O O . PHE B 1 131 ? 49.715 16.484 -12.501 1.00 12.10 110 PHE B O 1
ATOM 2205 N N . LYS B 1 132 ? 50.609 15.359 -14.211 1.00 11.96 111 LYS B N 1
ATOM 2206 C CA . LYS B 1 132 ? 50.073 14.062 -13.765 1.00 12.92 111 LYS B CA 1
ATOM 2207 C C . LYS B 1 132 ? 50.598 13.721 -12.370 1.00 12.26 111 LYS B C 1
ATOM 2208 O O . LYS B 1 132 ? 49.808 13.380 -11.462 1.00 13.31 111 LYS B O 1
ATOM 2214 N N . PHE B 1 133 ? 51.907 13.866 -12.171 1.00 12.11 112 PHE B N 1
ATOM 2215 C CA . PHE B 1 133 ? 52.503 13.562 -10.868 1.00 11.84 112 PHE B CA 1
ATOM 2216 C C . PHE B 1 133 ? 52.037 14.479 -9.781 1.00 11.49 112 PHE B C 1
ATOM 2217 O O . PHE B 1 133 ? 51.774 14.016 -8.664 1.00 12.90 112 PHE B O 1
ATOM 2225 N N . MET B 1 134 ? 51.920 15.767 -10.079 1.00 11.52 113 MET B N 1
ATOM 2226 C CA . MET B 1 134 ? 51.379 16.703 -9.120 1.00 11.71 113 MET B CA 1
ATOM 2227 C C . MET B 1 134 ? 49.927 16.377 -8.706 1.00 12.00 113 MET B C 1
ATOM 2228 O O . MET B 1 134 ? 49.554 16.614 -7.572 1.00 11.55 113 MET B O 1
ATOM 2233 N N . GLU B 1 135 ? 49.129 15.829 -9.620 1.00 13.07 114 GLU B N 1
ATOM 2234 C CA . GLU B 1 135 ? 47.744 15.442 -9.313 1.00 14.31 114 GLU B CA 1
ATOM 2235 C C . GLU B 1 135 ? 47.606 14.051 -8.672 1.00 15.46 114 GLU B C 1
ATOM 2236 O O . GLU B 1 135 ? 46.726 13.833 -7.842 1.00 15.68 114 GLU B O 1
ATOM 2242 N N . MET B 1 136 ? 48.481 13.130 -9.062 1.00 16.07 115 MET B N 1
ATOM 2243 C CA . MET B 1 136 ? 48.460 11.746 -8.618 1.00 17.37 115 MET B CA 1
ATOM 2244 C C . MET B 1 136 ? 49.084 11.579 -7.220 1.00 17.65 115 MET B C 1
ATOM 2245 O O . MET B 1 136 ? 48.597 10.799 -6.412 1.00 17.15 115 MET B O 1
ATOM 2250 N N . MET B 1 137 ? 50.161 12.309 -6.947 1.00 17.10 116 MET B N 1
ATOM 2251 C CA . MET B 1 137 ? 50.987 12.031 -5.784 1.00 17.41 116 MET B CA 1
ATOM 2252 C C . MET B 1 137 ? 51.443 13.337 -5.173 1.00 16.42 116 MET B C 1
ATOM 2253 O O . MET B 1 137 ? 52.625 13.505 -4.886 1.00 15.82 116 MET B O 1
ATOM 2258 N N . ARG B 1 138 ? 50.510 14.265 -4.984 1.00 15.91 117 ARG B N 1
ATOM 2259 C CA . ARG B 1 138 ? 50.855 15.634 -4.613 1.00 16.04 117 ARG B CA 1
ATOM 2260 C C . ARG B 1 138 ? 51.751 15.699 -3.387 1.00 16.28 117 ARG B C 1
ATOM 2261 O O . ARG B 1 138 ? 52.710 16.475 -3.350 1.00 16.44 117 ARG B O 1
ATOM 2269 N N . GLU B 1 139 ? 51.450 14.880 -2.392 1.00 15.28 118 GLU B N 1
ATOM 2270 C CA . GLU B 1 139 ? 52.178 14.930 -1.136 1.00 15.91 118 GLU B CA 1
ATOM 2271 C C . GLU B 1 139 ? 53.643 14.479 -1.245 1.00 15.89 118 GLU B C 1
ATOM 2272 O O . GLU B 1 139 ? 54.434 14.824 -0.396 1.00 16.22 118 GLU B O 1
ATOM 2274 N N . HIS B 1 140 ? 54.005 13.733 -2.288 1.00 14.84 119 HIS B N 1
ATOM 2275 C CA . HIS B 1 140 ? 55.370 13.253 -2.434 1.00 14.99 119 HIS B CA 1
ATOM 2276 C C . HIS B 1 140 ? 56.195 13.979 -3.509 1.00 14.16 119 HIS B C 1
ATOM 2277 O O . HIS B 1 140 ? 57.412 13.782 -3.594 1.00 14.33 119 HIS B O 1
ATOM 2284 N N . VAL B 1 141 ? 55.540 14.799 -4.325 1.00 12.70 120 VAL B N 1
ATOM 2285 C CA . VAL B 1 141 ? 56.165 15.376 -5.503 1.00 11.69 120 VAL B CA 1
ATOM 2286 C C . VAL B 1 141 ? 56.684 16.778 -5.232 1.00 11.83 120 VAL B C 1
ATOM 2287 O O . VAL B 1 141 ? 56.036 17.562 -4.532 1.00 11.82 120 VAL B O 1
ATOM 2291 N N . VAL B 1 142 ? 57.871 17.081 -5.749 1.00 10.72 121 VAL B N 1
ATOM 2292 C CA . VAL B 1 142 ? 58.334 18.450 -5.812 1.00 10.59 121 VAL B CA 1
ATOM 2293 C C . VAL B 1 142 ? 58.635 18.768 -7.284 1.00 9.57 121 VAL B C 1
ATOM 2294 O O . VAL B 1 142 ? 59.423 18.061 -7.921 1.00 9.59 121 VAL B O 1
ATOM 2298 N N . SER B 1 143 ? 57.989 19.786 -7.855 1.00 9.42 122 SER B N 1
ATOM 2299 C CA . SER B 1 143 ? 58.245 20.093 -9.286 1.00 9.45 122 SER B CA 1
ATOM 2300 C C . SER B 1 143 ? 59.027 21.398 -9.483 1.00 9.36 122 SER B C 1
ATOM 2301 O O . SER B 1 143 ? 58.746 22.418 -8.828 1.00 8.87 122 SER B O 1
ATOM 2304 N N . ILE B 1 144 ? 59.947 21.370 -10.457 1.00 7.94 123 ILE B N 1
ATOM 2305 C CA . ILE B 1 144 ? 60.818 22.480 -10.768 1.00 7.29 123 ILE B CA 1
ATOM 2306 C C . ILE B 1 144 ? 60.869 22.653 -12.268 1.00 7.67 123 ILE B C 1
ATOM 2307 O O . ILE B 1 144 ? 61.145 21.697 -12.990 1.00 7.08 123 ILE B O 1
ATOM 2312 N N . PHE B 1 145 ? 60.558 23.853 -12.742 1.00 7.92 124 PHE B N 1
ATOM 2313 C CA . PHE B 1 145 ? 60.653 24.142 -14.175 1.00 8.83 124 PHE B CA 1
ATOM 2314 C C . PHE B 1 145 ? 61.934 24.903 -14.431 1.00 8.58 124 PHE B C 1
ATOM 2315 O O . PHE B 1 145 ? 62.186 25.895 -13.764 1.00 10.21 124 PHE B O 1
ATOM 2323 N N . ILE B 1 146 ? 62.743 24.409 -15.365 1.00 8.34 125 ILE B N 1
ATOM 2324 C CA . ILE B 1 146 ? 64.006 25.034 -15.735 1.00 8.82 125 ILE B CA 1
ATOM 2325 C C . ILE B 1 146 ? 63.815 25.866 -16.989 1.00 8.74 125 ILE B C 1
ATOM 2326 O O . ILE B 1 146 ? 63.673 25.335 -18.077 1.00 9.03 125 ILE B O 1
ATOM 2331 N N . MET B 1 147 ? 63.788 27.182 -16.817 1.00 10.33 126 MET B N 1
ATOM 2332 C CA . MET B 1 147 ? 63.509 28.130 -17.896 1.00 12.09 126 MET B CA 1
ATOM 2333 C C . MET B 1 147 ? 64.801 28.490 -18.618 1.00 11.75 126 MET B C 1
ATOM 2334 O O . MET B 1 147 ? 65.788 28.802 -17.954 1.00 11.92 126 MET B O 1
ATOM 2339 N N . PRO B 1 148 ? 64.796 28.532 -19.957 1.00 12.22 127 PRO B N 1
ATOM 2340 C CA . PRO B 1 148 ? 65.966 29.105 -20.604 1.00 12.74 127 PRO B CA 1
ATOM 2341 C C . PRO B 1 148 ? 66.041 30.630 -20.354 1.00 12.81 127 PRO B C 1
ATOM 2342 O O . PRO B 1 148 ? 65.045 31.237 -19.965 1.00 11.69 127 PRO B O 1
ATOM 2346 N N . PRO B 1 149 ? 67.225 31.230 -20.534 1.00 13.70 128 PRO B N 1
ATOM 2347 C CA . PRO B 1 149 ? 67.333 32.646 -20.195 1.00 14.80 128 PRO B CA 1
ATOM 2348 C C . PRO B 1 149 ? 66.678 33.558 -21.218 1.00 14.79 128 PRO B C 1
ATOM 2349 O O . PRO B 1 149 ? 66.393 34.706 -20.913 1.00 16.72 128 PRO B O 1
ATOM 2353 N N . SER B 1 150 ? 66.426 33.051 -22.415 1.00 14.45 129 SER B N 1
ATOM 2354 C CA . SER B 1 150 ? 65.752 33.826 -23.444 1.00 14.83 129 SER B CA 1
ATOM 2355 C C . SER B 1 150 ? 65.292 32.911 -24.539 1.00 15.11 129 SER B C 1
ATOM 2356 O O . SER B 1 150 ? 65.715 31.760 -24.615 1.00 14.41 129 SER B O 1
ATOM 2359 N N . MET B 1 151 ? 64.429 33.429 -25.398 1.00 16.41 130 MET B N 1
ATOM 2360 C CA . MET B 1 151 ? 63.942 32.678 -26.525 1.00 18.11 130 MET B CA 1
ATOM 2361 C C . MET B 1 151 ? 65.041 32.407 -27.541 1.00 18.69 130 MET B C 1
ATOM 2362 O O . MET B 1 151 ? 65.017 31.383 -28.242 1.00 18.00 130 MET B O 1
ATOM 2367 N N . GLU B 1 152 ? 65.985 33.336 -27.658 1.00 19.89 131 GLU B N 1
ATOM 2368 C CA . GLU B 1 152 ? 67.090 33.145 -28.576 1.00 21.59 131 GLU B CA 1
ATOM 2369 C C . GLU B 1 152 ? 67.987 32.012 -28.093 1.00 22.62 131 GLU B C 1
ATOM 2370 O O . GLU B 1 152 ? 68.386 31.161 -28.888 1.00 23.26 131 GLU B O 1
ATOM 2376 N N . GLU B 1 153 ? 68.304 31.994 -26.805 1.00 24.57 132 GLU B N 1
ATOM 2377 C CA . GLU B 1 153 ? 69.103 30.908 -26.248 1.00 25.92 132 GLU B CA 1
ATOM 2378 C C . GLU B 1 153 ? 68.377 29.590 -26.458 1.00 27.18 132 GLU B C 1
ATOM 2379 O O . GLU B 1 153 ? 68.987 28.601 -26.857 1.00 27.67 132 GLU B O 1
ATOM 2385 N N . LEU B 1 154 ? 67.066 29.593 -26.206 1.00 28.10 133 LEU B N 1
ATOM 2386 C CA . LEU B 1 154 ? 66.233 28.432 -26.462 1.00 28.59 133 LEU B CA 1
ATOM 2387 C C . LEU B 1 154 ? 66.318 28.026 -27.937 1.00 29.77 133 LEU B C 1
ATOM 2388 O O . LEU B 1 154 ? 66.544 26.866 -28.235 1.00 30.49 133 LEU B O 1
ATOM 2393 N N . ARG B 1 155 ? 66.153 28.976 -28.854 1.00 31.52 134 ARG B N 1
ATOM 2394 C CA . ARG B 1 155 ? 66.139 28.667 -30.296 1.00 32.57 134 ARG B CA 1
ATOM 2395 C C . ARG B 1 155 ? 67.462 28.089 -30.795 1.00 34.03 134 ARG B C 1
ATOM 2396 O O . ARG B 1 155 ? 67.464 27.232 -31.680 1.00 34.47 134 ARG B O 1
ATOM 2398 N N . ARG B 1 156 ? 68.578 28.550 -30.229 1.00 35.47 135 ARG B N 1
ATOM 2399 C CA . ARG B 1 156 ? 69.907 28.076 -30.620 1.00 36.64 135 ARG B CA 1
ATOM 2400 C C . ARG B 1 156 ? 70.326 26.837 -29.831 1.00 37.69 135 ARG B C 1
ATOM 2401 O O . ARG B 1 156 ? 71.522 26.572 -29.686 1.00 38.15 135 ARG B O 1
ATOM 2403 N N . ARG B 1 157 ? 69.351 26.084 -29.319 1.00 38.71 136 ARG B N 1
ATOM 2404 C CA . ARG B 1 157 ? 69.622 24.892 -28.523 1.00 39.08 136 ARG B CA 1
ATOM 2405 C C . ARG B 1 157 ? 68.731 23.739 -28.974 1.00 39.48 136 ARG B C 1
ATOM 2406 O O . ARG B 1 157 ? 68.657 22.707 -28.297 1.00 40.16 136 ARG B O 1
ATOM 2408 N N . ALA B 1 171 ? 57.818 26.633 -36.218 1.00 37.41 150 ALA B N 1
ATOM 2409 C CA . ALA B 1 171 ? 56.762 25.982 -35.453 1.00 37.30 150 ALA B CA 1
ATOM 2410 C C . ALA B 1 171 ? 57.279 25.404 -34.133 1.00 37.10 150 ALA B C 1
ATOM 2411 O O . ALA B 1 171 ? 56.527 25.275 -33.161 1.00 36.83 150 ALA B O 1
ATOM 2413 N N . ARG B 1 172 ? 58.558 25.034 -34.115 1.00 36.81 151 ARG B N 1
ATOM 2414 C CA . ARG B 1 172 ? 59.200 24.463 -32.933 1.00 36.28 151 ARG B CA 1
ATOM 2415 C C . ARG B 1 172 ? 59.258 25.459 -31.759 1.00 35.37 151 ARG B C 1
ATOM 2416 O O . ARG B 1 172 ? 59.018 25.089 -30.611 1.00 36.16 151 ARG B O 1
ATOM 2418 N N . LEU B 1 173 ? 59.563 26.724 -32.043 1.00 34.11 152 LEU B N 1
ATOM 2419 C CA . LEU B 1 173 ? 59.597 27.758 -30.994 1.00 32.86 152 LEU B CA 1
ATOM 2420 C C . LEU B 1 173 ? 58.200 28.007 -30.393 1.00 31.47 152 LEU B C 1
ATOM 2421 O O . LEU B 1 173 ? 58.056 28.262 -29.187 1.00 29.69 152 LEU B O 1
ATOM 2423 N N . LYS B 1 174 ? 57.185 27.931 -31.255 1.00 29.59 153 LYS B N 1
ATOM 2424 C CA . LYS B 1 174 ? 55.784 27.994 -30.833 1.00 28.43 153 LYS B CA 1
ATOM 2425 C C . LYS B 1 174 ? 55.455 26.829 -29.877 1.00 26.56 153 LYS B C 1
ATOM 2426 O O . LYS B 1 174 ? 54.764 27.023 -28.826 1.00 25.65 153 LYS B O 1
ATOM 2428 N N . GLY B 1 175 ? 55.960 25.643 -30.230 1.00 23.75 154 GLY B N 1
ATOM 2429 C CA . GLY B 1 175 ? 55.863 24.441 -29.350 1.00 21.95 154 GLY B CA 1
ATOM 2430 C C . GLY B 1 175 ? 56.504 24.626 -27.970 1.00 19.31 154 GLY B C 1
ATOM 2431 O O . GLY B 1 175 ? 55.936 24.252 -26.956 1.00 17.89 154 GLY B O 1
ATOM 2432 N N . ALA B 1 176 ? 57.697 25.210 -27.945 1.00 17.64 155 ALA B N 1
ATOM 2433 C CA . ALA B 1 176 ? 58.439 25.443 -26.710 1.00 15.93 155 ALA B CA 1
ATOM 2434 C C . ALA B 1 176 ? 57.734 26.481 -25.852 1.00 14.08 155 ALA B C 1
ATOM 2435 O O . ALA B 1 176 ? 57.632 26.312 -24.636 1.00 13.14 155 ALA B O 1
ATOM 2437 N N . ALA B 1 177 ? 57.260 27.557 -26.476 1.00 12.45 156 ALA B N 1
ATOM 2438 C CA . ALA B 1 177 ? 56.537 28.605 -25.761 1.00 11.69 156 ALA B CA 1
ATOM 2439 C C . ALA B 1 177 ? 55.298 28.044 -25.070 1.00 11.40 156 ALA B C 1
ATOM 2440 O O . ALA B 1 177 ? 55.001 28.410 -23.936 1.00 9.89 156 ALA B O 1
ATOM 2442 N N . PHE B 1 178 ? 54.595 27.130 -25.749 1.00 10.70 157 PHE B N 1
ATOM 2443 C CA . PHE B 1 178 ? 53.454 26.468 -25.143 1.00 10.49 157 PHE B CA 1
ATOM 2444 C C . PHE B 1 178 ? 53.875 25.617 -23.897 1.00 9.92 157 PHE B C 1
ATOM 2445 O O . PHE B 1 178 ? 53.238 25.684 -22.830 1.00 8.30 157 PHE B O 1
ATOM 2453 N N . GLU B 1 179 ? 54.954 24.851 -24.022 1.00 9.71 158 GLU B N 1
ATOM 2454 C CA . GLU B 1 179 ? 55.459 24.082 -22.875 1.00 10.72 158 GLU B CA 1
ATOM 2455 C C . GLU B 1 179 ? 55.766 25.032 -21.714 1.00 9.20 158 GLU B C 1
ATOM 2456 O O . GLU B 1 179 ? 55.301 24.852 -20.586 1.00 8.58 158 GLU B O 1
ATOM 2462 N N . ILE B 1 180 ? 56.531 26.068 -22.019 1.00 8.26 159 ILE B N 1
ATOM 2463 C CA . ILE B 1 180 ? 56.924 27.073 -21.045 1.00 8.63 159 ILE B CA 1
ATOM 2464 C C . ILE B 1 180 ? 55.746 27.729 -20.327 1.00 8.75 159 ILE B C 1
ATOM 2465 O O . ILE B 1 180 ? 55.825 28.031 -19.123 1.00 8.40 159 ILE B O 1
ATOM 2470 N N . SER B 1 181 ? 54.632 27.923 -21.033 1.00 8.35 160 SER B N 1
ATOM 2471 C CA . SER B 1 181 ? 53.445 28.540 -20.411 1.00 8.42 160 SER B CA 1
ATOM 2472 C C . SER B 1 181 ? 52.975 27.801 -19.178 1.00 9.04 160 SER B C 1
ATOM 2473 O O . SER B 1 181 ? 52.323 28.376 -18.297 1.00 8.43 160 SER B O 1
ATOM 2476 N N . HIS B 1 182 ? 53.324 26.517 -19.094 1.00 8.14 161 HIS B N 1
ATOM 2477 C CA . HIS B 1 182 ? 52.893 25.723 -17.960 1.00 8.40 161 HIS B CA 1
ATOM 2478 C C . HIS B 1 182 ? 53.738 25.918 -16.697 1.00 9.20 161 HIS B C 1
ATOM 2479 O O . HIS B 1 182 ? 53.383 25.386 -15.636 1.00 9.45 161 HIS B O 1
ATOM 2486 N N . CYS B 1 183 ? 54.813 26.691 -16.773 1.00 9.97 162 CYS B N 1
ATOM 2487 C CA . CYS B 1 183 ? 55.712 26.792 -15.618 1.00 11.21 162 CYS B CA 1
ATOM 2488 C C . CYS B 1 183 ? 55.025 27.410 -14.396 1.00 11.51 162 CYS B C 1
ATOM 2489 O O . CYS B 1 183 ? 55.437 27.162 -13.279 1.00 10.44 162 CYS B O 1
ATOM 2492 N N . GLU B 1 184 ? 53.949 28.172 -14.604 1.00 11.68 163 GLU B N 1
ATOM 2493 C CA . GLU B 1 184 ? 53.173 28.733 -13.493 1.00 12.98 163 GLU B CA 1
ATOM 2494 C C . GLU B 1 184 ? 52.582 27.725 -12.528 1.00 12.34 163 GLU B C 1
ATOM 2495 O O . GLU B 1 184 ? 52.298 28.080 -11.399 1.00 12.34 163 GLU B O 1
ATOM 2501 N N . ALA B 1 185 ? 52.395 26.482 -12.972 1.00 10.71 164 ALA B N 1
ATOM 2502 C CA . ALA B 1 185 ? 51.818 25.438 -12.157 1.00 11.11 164 ALA B CA 1
ATOM 2503 C C . ALA B 1 185 ? 52.888 24.626 -11.384 1.00 10.28 164 ALA B C 1
ATOM 2504 O O . ALA B 1 185 ? 52.554 23.735 -10.587 1.00 10.21 164 ALA B O 1
ATOM 2506 N N . TYR B 1 186 ? 54.161 24.901 -11.654 1.00 9.09 165 TYR B N 1
ATOM 2507 C CA . TYR B 1 186 ? 55.247 24.181 -10.967 1.00 9.11 165 TYR B CA 1
ATOM 2508 C C . TYR B 1 186 ? 55.530 24.820 -9.595 1.00 9.44 165 TYR B C 1
ATOM 2509 O O . TYR B 1 186 ? 55.307 26.016 -9.389 1.00 10.17 165 TYR B O 1
ATOM 2518 N N . ASP B 1 187 ? 56.065 24.038 -8.675 1.00 10.70 166 ASP B N 1
ATOM 2519 C CA . ASP B 1 187 ? 56.346 24.517 -7.323 1.00 10.79 166 ASP B CA 1
ATOM 2520 C C . ASP B 1 187 ? 57.442 25.569 -7.342 1.00 11.03 166 ASP B C 1
ATOM 2521 O O . ASP B 1 187 ? 57.375 26.599 -6.642 1.00 11.42 166 ASP B O 1
ATOM 2526 N N . TYR B 1 188 ? 58.448 25.326 -8.157 1.00 11.47 167 TYR B N 1
ATOM 2527 C CA . TYR B 1 188 ? 59.578 26.209 -8.328 1.00 11.35 167 TYR B CA 1
ATOM 2528 C C . TYR B 1 188 ? 59.898 26.459 -9.782 1.00 11.37 167 TYR B C 1
ATOM 2529 O O . TYR B 1 188 ? 59.692 25.579 -10.606 1.00 11.08 167 TYR B O 1
ATOM 2538 N N . VAL B 1 189 ? 60.456 27.643 -10.061 1.00 11.30 168 VAL B N 1
ATOM 2539 C CA . VAL B 1 189 ? 60.966 28.003 -11.377 1.00 12.30 168 VAL B CA 1
ATOM 2540 C C . VAL B 1 189 ? 62.377 28.574 -11.236 1.00 13.29 168 VAL B C 1
ATOM 2541 O O . VAL B 1 189 ? 62.654 29.394 -10.320 1.00 14.43 168 VAL B O 1
ATOM 2545 N N . ILE B 1 190 ? 63.275 28.128 -12.112 1.00 12.58 169 ILE B N 1
ATOM 2546 C CA . ILE B 1 190 ? 64.667 28.546 -12.080 1.00 13.03 169 ILE B CA 1
ATOM 2547 C C . ILE B 1 190 ? 65.066 28.930 -13.493 1.00 13.00 169 ILE B C 1
ATOM 2548 O O . ILE B 1 190 ? 64.791 28.194 -14.437 1.00 13.46 169 ILE B O 1
ATOM 2553 N N . VAL B 1 191 ? 65.730 30.070 -13.637 1.00 13.87 170 VAL B N 1
ATOM 2554 C CA . VAL B 1 191 ? 66.257 30.485 -14.928 1.00 13.68 170 VAL B CA 1
ATOM 2555 C C . VAL B 1 191 ? 67.660 29.901 -15.035 1.00 14.02 170 VAL B C 1
ATOM 2556 O O . VAL B 1 191 ? 68.503 30.134 -14.161 1.00 13.87 170 VAL B O 1
ATOM 2560 N N . ASN B 1 192 ? 67.901 29.144 -16.094 1.00 14.50 171 ASN B N 1
ATOM 2561 C CA . ASN B 1 192 ? 69.159 28.433 -16.282 1.00 15.71 171 ASN B CA 1
ATOM 2562 C C . ASN B 1 192 ? 70.205 29.302 -16.991 1.00 17.15 171 ASN B C 1
ATOM 2563 O O . ASN B 1 192 ? 70.412 29.166 -18.183 1.00 16.20 171 ASN B O 1
ATOM 2568 N N . GLU B 1 193 ? 70.833 30.203 -16.244 1.00 19.63 172 GLU B N 1
ATOM 2569 C CA . GLU B 1 193 ? 71.934 31.036 -16.761 1.00 21.93 172 GLU B CA 1
ATOM 2570 C C . GLU B 1 193 ? 73.238 30.236 -16.836 1.00 22.11 172 GLU B C 1
ATOM 2571 O O . GLU B 1 193 ? 74.019 30.372 -17.783 1.00 22.65 172 GLU B O 1
ATOM 2577 N N . ASP B 1 194 ? 73.449 29.406 -15.828 1.00 21.64 173 ASP B N 1
ATOM 2578 C CA . ASP B 1 194 ? 74.684 28.647 -15.640 1.00 22.17 173 ASP B CA 1
ATOM 2579 C C . ASP B 1 194 ? 74.320 27.252 -15.139 1.00 21.47 173 ASP B C 1
ATOM 2580 O O . ASP B 1 194 ? 73.690 27.121 -14.091 1.00 21.23 173 ASP B O 1
ATOM 2585 N N . ILE B 1 195 ? 74.712 26.219 -15.884 1.00 21.40 174 ILE B N 1
ATOM 2586 C CA . ILE B 1 195 ? 74.326 24.838 -15.569 1.00 21.68 174 ILE B CA 1
ATOM 2587 C C . ILE B 1 195 ? 74.669 24.447 -14.139 1.00 20.67 174 ILE B C 1
ATOM 2588 O O . ILE B 1 195 ? 73.858 23.833 -13.441 1.00 20.44 174 ILE B O 1
ATOM 2593 N N . GLU B 1 196 ? 75.864 24.814 -13.689 1.00 19.50 175 GLU B N 1
ATOM 2594 C CA . GLU B 1 196 ? 76.301 24.415 -12.368 1.00 18.76 175 GLU B CA 1
ATOM 2595 C C . GLU B 1 196 ? 75.499 25.136 -11.287 1.00 17.38 175 GLU B C 1
ATOM 2596 O O . GLU B 1 196 ? 75.060 24.512 -10.337 1.00 16.11 175 GLU B O 1
ATOM 2602 N N . GLU B 1 197 ? 75.296 26.440 -11.454 1.00 16.55 176 GLU B N 1
ATOM 2603 C CA . GLU B 1 197 ? 74.426 27.229 -10.570 1.00 16.25 176 GLU B CA 1
ATOM 2604 C C . GLU B 1 197 ? 73.030 26.602 -10.499 1.00 14.98 176 GLU B C 1
ATOM 2605 O O . GLU B 1 197 ? 72.487 26.397 -9.421 1.00 14.83 176 GLU B O 1
ATOM 2611 N N . THR B 1 198 ? 72.453 26.291 -11.646 1.00 13.59 177 THR B N 1
ATOM 2612 C CA . THR B 1 198 ? 71.144 25.623 -11.661 1.00 12.61 177 THR B CA 1
ATOM 2613 C C . THR B 1 198 ? 71.151 24.307 -10.860 1.00 12.24 177 THR B C 1
ATOM 2614 O O . THR B 1 198 ? 70.254 24.072 -10.039 1.00 10.78 177 THR B O 1
ATOM 2618 N N . ALA B 1 199 ? 72.187 23.483 -11.067 1.00 11.99 178 ALA B N 1
ATOM 2619 C CA . ALA B 1 199 ? 72.380 22.243 -10.287 1.00 12.23 178 ALA B CA 1
ATOM 2620 C C . ALA B 1 199 ? 72.440 22.493 -8.791 1.00 12.83 178 ALA B C 1
ATOM 2621 O O . ALA B 1 199 ? 71.793 21.772 -7.994 1.00 13.32 178 ALA B O 1
ATOM 2623 N N . ASP B 1 200 ? 73.227 23.487 -8.376 1.00 13.51 179 ASP B N 1
ATOM 2624 C CA . ASP B 1 200 ? 73.297 23.831 -6.941 1.00 14.38 179 ASP B CA 1
ATOM 2625 C C . ASP B 1 200 ? 71.945 24.312 -6.423 1.00 13.53 179 ASP B C 1
ATOM 2626 O O . ASP B 1 200 ? 71.548 23.962 -5.320 1.00 13.17 179 ASP B O 1
ATOM 2631 N N . ARG B 1 201 ? 71.213 25.105 -7.209 1.00 12.94 180 ARG B N 1
ATOM 2632 C CA . ARG B 1 201 ? 69.890 25.572 -6.729 1.00 12.48 180 ARG B CA 1
ATOM 2633 C C . ARG B 1 201 ? 68.892 24.415 -6.589 1.00 12.17 180 ARG B C 1
ATOM 2634 O O . ARG B 1 201 ? 68.092 24.353 -5.630 1.00 10.96 180 ARG B O 1
ATOM 2642 N N . ILE B 1 202 ? 68.914 23.500 -7.550 1.00 10.69 181 ILE B N 1
ATOM 2643 C CA . ILE B 1 202 ? 68.047 22.334 -7.445 1.00 10.88 181 ILE B CA 1
ATOM 2644 C C . ILE B 1 202 ? 68.434 21.496 -6.219 1.00 11.71 181 ILE B C 1
ATOM 2645 O O . ILE B 1 202 ? 67.564 21.061 -5.470 1.00 11.00 181 ILE B O 1
ATOM 2650 N N . SER B 1 203 ? 69.734 21.265 -6.024 1.00 13.13 182 SER B N 1
ATOM 2651 C CA . SER B 1 203 ? 70.211 20.501 -4.853 1.00 14.59 182 SER B CA 1
ATOM 2652 C C . SER B 1 203 ? 69.768 21.189 -3.535 1.00 15.53 182 SER B C 1
ATOM 2653 O O . SER B 1 203 ? 69.373 20.526 -2.574 1.00 16.46 182 SER B O 1
ATOM 2656 N N . ASN B 1 204 ? 69.750 22.520 -3.523 1.00 16.64 183 ASN B N 1
ATOM 2657 C CA . ASN B 1 204 ? 69.253 23.292 -2.381 1.00 17.06 183 ASN B CA 1
ATOM 2658 C C . ASN B 1 204 ? 67.748 23.132 -2.111 1.00 16.41 183 ASN B C 1
ATOM 2659 O O . ASN B 1 204 ? 67.312 23.018 -0.951 1.00 16.22 183 ASN B O 1
ATOM 2664 N N . ILE B 1 205 ? 66.950 23.110 -3.175 1.00 14.43 184 ILE B N 1
ATOM 2665 C CA . ILE B 1 205 ? 65.515 22.904 -3.080 1.00 12.92 184 ILE B CA 1
ATOM 2666 C C . ILE B 1 205 ? 65.188 21.497 -2.586 1.00 12.33 184 ILE B C 1
ATOM 2667 O O . ILE B 1 205 ? 64.298 21.302 -1.762 1.00 11.97 184 ILE B O 1
ATOM 2672 N N . LEU B 1 206 ? 65.901 20.512 -3.106 1.00 11.73 185 LEU B N 1
ATOM 2673 C CA . LEU B 1 206 ? 65.723 19.147 -2.656 1.00 12.23 185 LEU B CA 1
ATOM 2674 C C . LEU B 1 206 ? 65.985 19.028 -1.146 1.00 12.76 185 LEU B C 1
ATOM 2675 O O . LEU B 1 206 ? 65.202 18.362 -0.417 1.00 12.29 185 LEU B O 1
ATOM 2680 N N . ARG B 1 207 ? 67.078 19.645 -0.688 1.00 13.30 186 ARG B N 1
ATOM 2681 C CA . ARG B 1 207 ? 67.494 19.558 0.740 1.00 15.16 186 ARG B CA 1
ATOM 2682 C C . ARG B 1 207 ? 66.479 20.213 1.634 1.00 14.54 186 ARG B C 1
ATOM 2683 O O . ARG B 1 207 ? 66.200 19.728 2.740 1.00 14.81 186 ARG B O 1
ATOM 2691 N N . ALA B 1 208 ? 65.940 21.331 1.165 1.00 13.70 187 ALA B N 1
ATOM 2692 C CA . ALA B 1 208 ? 64.939 22.080 1.916 1.00 12.95 187 ALA B CA 1
ATOM 2693 C C . ALA B 1 208 ? 63.662 21.252 2.061 1.00 13.52 187 ALA B C 1
ATOM 2694 O O . ALA B 1 208 ? 63.132 21.052 3.190 1.00 12.87 187 ALA B O 1
ATOM 2696 N N . GLU B 1 209 ? 63.177 20.739 0.936 1.00 12.30 188 GLU B N 1
ATOM 2697 C CA . GLU B 1 209 ? 61.951 19.928 0.916 1.00 12.75 188 GLU B CA 1
ATOM 2698 C C . GLU B 1 209 ? 62.033 18.682 1.790 1.00 11.89 188 GLU B C 1
ATOM 2699 O O . GLU B 1 209 ? 61.040 18.257 2.333 1.00 12.11 188 GLU B O 1
AT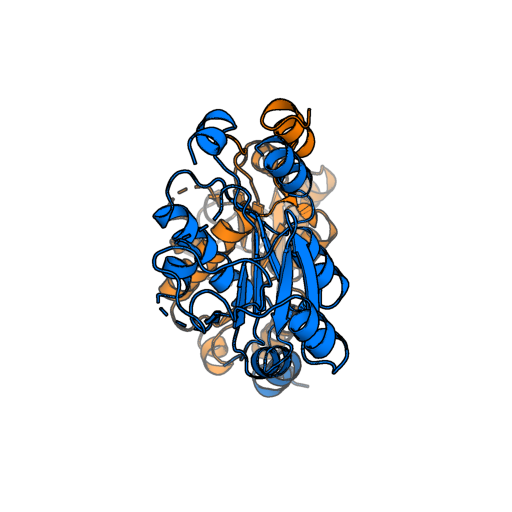OM 2705 N N . GLN B 1 210 ? 63.222 18.136 1.979 1.00 12.48 189 GLN B N 1
ATOM 2706 C CA . GLN B 1 210 ? 63.385 16.984 2.842 1.00 13.63 189 GLN B CA 1
ATOM 2707 C C . GLN B 1 210 ? 63.158 17.322 4.322 1.00 13.33 189 GLN B C 1
ATOM 2708 O O . GLN B 1 210 ? 62.906 16.441 5.106 1.00 13.22 189 GLN B O 1
ATOM 2714 N N . MET B 1 211 ? 63.188 18.604 4.675 1.00 13.05 190 MET B N 1
ATOM 2715 C CA . MET B 1 211 ? 62.950 19.045 6.054 1.00 13.48 190 MET B CA 1
ATOM 2716 C C . MET B 1 211 ? 61.503 19.493 6.304 1.00 12.39 190 MET B C 1
ATOM 2717 O O . MET B 1 211 ? 61.185 19.979 7.358 1.00 12.02 190 MET B O 1
ATOM 2722 N N . LYS B 1 212 ? 60.627 19.330 5.321 1.00 12.79 191 LYS B N 1
ATOM 2723 C CA . LYS B 1 212 ? 59.228 19.683 5.467 1.00 12.87 191 LYS B CA 1
ATOM 2724 C C . LYS B 1 212 ? 58.591 18.798 6.522 1.00 12.41 191 LYS B C 1
ATOM 2725 O O . LYS B 1 212 ? 58.754 17.578 6.524 1.00 11.28 191 LYS B O 1
ATOM 2731 N N . THR B 1 213 ? 57.876 19.429 7.434 1.00 12.49 192 THR B N 1
ATOM 2732 C CA . THR B 1 213 ? 57.259 18.738 8.546 1.00 12.77 192 THR B CA 1
ATOM 2733 C C . THR B 1 213 ? 56.263 17.687 8.069 1.00 14.33 192 THR B C 1
ATOM 2734 O O . THR B 1 213 ? 56.187 16.623 8.643 1.00 13.07 192 THR B O 1
ATOM 2738 N N . CYS B 1 214 ? 55.509 17.997 7.025 1.00 16.70 193 CYS B N 1
ATOM 2739 C CA . CYS B 1 214 ? 54.505 17.056 6.529 1.00 19.09 193 CYS B CA 1
ATOM 2740 C C . CYS B 1 214 ? 55.106 15.751 5.985 1.00 19.46 193 CYS B C 1
ATOM 2741 O O . CYS B 1 214 ? 54.374 14.785 5.835 1.00 20.76 193 CYS B O 1
ATOM 2744 N N . ARG B 1 215 ? 56.410 15.713 5.697 1.00 19.52 194 ARG B N 1
ATOM 2745 C CA . ARG B 1 215 ? 57.054 14.475 5.217 1.00 20.28 194 ARG B CA 1
ATOM 2746 C C . ARG B 1 215 ? 57.624 13.581 6.313 1.00 21.08 194 ARG B C 1
ATOM 2747 O O . ARG B 1 215 ? 58.069 12.464 6.034 1.00 20.97 194 ARG B O 1
ATOM 2755 N N . GLN B 1 216 ? 57.643 14.059 7.550 1.00 21.52 195 GLN B N 1
ATOM 2756 C CA . GLN B 1 216 ? 58.099 13.215 8.645 1.00 22.77 195 GLN B CA 1
ATOM 2757 C C . GLN B 1 216 ? 56.888 12.323 9.007 1.00 23.14 195 GLN B C 1
ATOM 2758 O O . GLN B 1 216 ? 55.781 12.818 9.202 1.00 25.49 195 GLN B O 1
ATOM 2764 N N . VAL B 1 217 ? 57.048 11.010 9.025 1.00 23.37 196 VAL B N 1
ATOM 2765 C CA . VAL B 1 217 ? 55.945 10.127 9.459 1.00 22.82 196 VAL B CA 1
ATOM 2766 C C . VAL B 1 217 ? 56.097 9.830 10.945 1.00 21.55 196 VAL B C 1
ATOM 2767 O O . VAL B 1 217 ? 57.212 9.680 11.442 1.00 21.44 196 VAL B O 1
ATOM 2771 N N . GLY B 1 218 ? 54.971 9.784 11.648 1.00 20.19 197 GLY B N 1
ATOM 2772 C CA . GLY B 1 218 ? 54.959 9.461 13.056 1.00 19.57 197 GLY B CA 1
ATOM 2773 C C . GLY B 1 218 ? 55.520 10.563 13.936 1.00 18.75 197 GLY B C 1
ATOM 2774 O O . GLY B 1 218 ? 55.981 10.292 15.039 1.00 18.38 197 GLY B O 1
ATOM 2775 N N . LEU B 1 219 ? 55.467 11.808 13.478 1.00 16.97 198 LEU B N 1
ATOM 2776 C CA . LEU B 1 219 ? 56.047 12.890 14.263 1.00 16.83 198 LEU B CA 1
ATOM 2777 C C . LEU B 1 219 ? 55.332 13.068 15.588 1.00 16.64 198 LEU B C 1
ATOM 2778 O O . LEU B 1 219 ? 55.980 13.250 16.606 1.00 15.52 198 LEU B O 1
ATOM 2783 N N . ARG B 1 220 ? 53.998 13.032 15.568 1.00 17.03 199 ARG B N 1
ATOM 2784 C CA . ARG B 1 220 ? 53.212 13.279 16.763 1.00 17.48 199 ARG B CA 1
ATOM 2785 C C . ARG B 1 220 ? 53.579 12.263 17.852 1.00 17.91 199 ARG B C 1
ATOM 2786 O O . ARG B 1 220 ? 53.769 12.622 19.020 1.00 17.32 199 ARG B O 1
ATOM 2788 N N . GLU B 1 221 ? 53.696 11.002 17.445 1.00 17.89 200 GLU B N 1
ATOM 2789 C CA . GLU B 1 221 ? 54.022 9.913 18.363 1.00 17.79 200 GLU B CA 1
ATOM 2790 C C . GLU B 1 221 ? 55.453 10.079 18.859 1.00 17.35 200 GLU B C 1
ATOM 2791 O O . GLU B 1 221 ? 55.723 9.859 20.024 1.00 16.57 200 GLU B O 1
ATOM 2793 N N . LEU B 1 222 ? 56.352 10.499 17.971 1.00 16.91 201 LEU B N 1
ATOM 2794 C CA . LEU B 1 222 ? 57.726 10.785 18.362 1.00 17.32 201 LEU B CA 1
ATOM 2795 C C . LEU B 1 222 ? 57.752 11.855 19.461 1.00 16.01 201 LEU B C 1
ATOM 2796 O O . LEU B 1 222 ? 58.356 11.657 20.520 1.00 16.37 201 LEU B O 1
ATOM 2801 N N . LEU B 1 223 ? 57.070 12.959 19.235 1.00 14.85 202 LEU B N 1
ATOM 2802 C CA . LEU B 1 223 ? 57.077 14.059 20.204 1.00 14.50 202 LEU B CA 1
ATOM 2803 C C . LEU B 1 223 ? 56.446 13.642 21.522 1.00 14.35 202 LEU B C 1
ATOM 2804 O O . LEU B 1 223 ? 56.929 14.006 22.588 1.00 12.65 202 LEU B O 1
ATOM 2809 N N . GLU B 1 224 ? 55.377 12.861 21.448 1.00 14.43 203 GLU B N 1
ATOM 2810 C CA . GLU B 1 224 ? 54.747 12.352 22.659 1.00 15.83 203 GLU B CA 1
ATOM 2811 C C . GLU B 1 224 ? 55.683 11.470 23.484 1.00 15.20 203 GLU B C 1
ATOM 2812 O O . GLU B 1 224 ? 55.644 11.528 24.698 1.00 15.09 203 GLU B O 1
ATOM 2818 N N . SER B 1 225 ? 56.495 10.654 22.822 1.00 14.65 204 SER B N 1
ATOM 2819 C CA . SER B 1 225 ? 57.434 9.766 23.521 1.00 14.62 204 SER B CA 1
ATOM 2820 C C . SER B 1 225 ? 58.675 10.485 24.022 1.00 12.91 204 SER B C 1
ATOM 2821 O O . SER B 1 225 ? 59.119 10.219 25.106 1.00 13.88 204 SER B O 1
ATOM 2824 N N . ARG B 1 226 ? 59.225 11.407 23.237 1.00 12.17 205 ARG B N 1
ATOM 2825 C CA . ARG B 1 226 ? 60.532 12.012 23.525 1.00 10.66 205 ARG B CA 1
ATOM 2826 C C . ARG B 1 226 ? 60.460 13.331 24.263 1.00 10.24 205 ARG B C 1
ATOM 2827 O O . ARG B 1 226 ? 61.408 13.680 24.961 1.00 8.63 205 ARG B O 1
ATOM 2835 N N . PHE B 1 227 ? 59.345 14.062 24.104 1.00 9.51 206 PHE B N 1
ATOM 2836 C CA . PHE B 1 227 ? 59.112 15.310 24.816 1.00 10.04 206 PHE B CA 1
ATOM 2837 C C . PHE B 1 227 ? 57.714 15.318 25.476 1.00 10.81 206 PHE B C 1
ATOM 2838 O O . PHE B 1 227 ? 56.900 16.166 25.161 1.00 9.87 206 PHE B O 1
ATOM 2846 N N . PRO B 1 228 ? 57.448 14.364 26.392 1.00 11.55 207 PRO B N 1
ATOM 2847 C CA . PRO B 1 228 ? 56.097 14.214 26.949 1.00 12.64 207 PRO B CA 1
ATOM 2848 C C . PRO B 1 228 ? 55.697 15.431 27.769 1.00 14.09 207 PRO B C 1
ATOM 2849 O O . PRO B 1 228 ? 56.497 15.969 28.523 1.00 12.99 207 PRO B O 1
ATOM 2853 N N . ILE B 1 229 ? 54.467 15.881 27.586 1.00 16.27 208 ILE B N 1
ATOM 2854 C CA . ILE B 1 229 ? 53.898 16.887 28.468 1.00 18.57 208 ILE B CA 1
ATOM 2855 C C . ILE B 1 229 ? 53.471 16.228 29.800 1.00 20.66 208 ILE B C 1
ATOM 2856 O O . ILE B 1 229 ? 52.704 15.269 29.796 1.00 21.09 208 ILE B O 1
ATOM 2861 N N . GLU B 1 230 ? 53.979 16.743 30.921 1.00 22.84 209 GLU B N 1
ATOM 2862 C CA . GLU B 1 230 ? 53.637 16.242 32.257 1.00 24.55 209 GLU B CA 1
ATOM 2863 C C . GLU B 1 230 ? 53.075 17.383 33.119 1.00 25.78 209 GLU B C 1
ATOM 2864 O O . GLU B 1 230 ? 52.667 18.440 32.590 1.00 26.99 209 GLU B O 1
#

Radius of gyration: 24.07 Å; Cα contacts (8 Å, |Δi|>4): 678; chains: 2; bounding box: 31×57×68 Å

Sequence (376 aa):
MLKSVGVILVLSSPSGTVANKLLENIVKSVSVTTRAARKGEKEGKDYYFVDREEFLRLCSNNGEIIEHAEVFGNFYGVPRKNLEDNVDKGVSTLLVIDWQGAFKFMEMMREHVVSIFIIMPPSMEELRRRRLKGAAFEISHCCEAYDYVIVNEDIEETADRISNNILRAEQMKTCRQVGLRELLESRFPIEDSMLKSSVGVILVLSSPSTVANKLLENIVKSVSVTTRAARKGEKEGKDYYFVDREEFLRLCSNGEIIEHAEVFGNFYGVPRKNLEDNVDKGVSTLLVIDWQGAFKFMEMMREHVVSIFIMPPSMEELRRRARLKGAAFEISHCEAYDYVIVNEDIEETADRISNILRAEQMKTCRQVGLRELLESRFPIE

Foldseek 3Di:
DWAFFAAAEEEEELLALLVVLLVCLEDEFAKEKADDDDPPDDDPPNHPHDHPVVVVVCVVVQQFPDWDQDPHMIITTGPPCQVVRRRVSRYYYHYDALRRVVVCCVPPVLRYAYEYEAEPDLVVSVVSPSVSNVVSVVSRVVHNYYHHPPDSNVVSVVSNVVSVVVRPDPSRIPCPVVCCCPPVN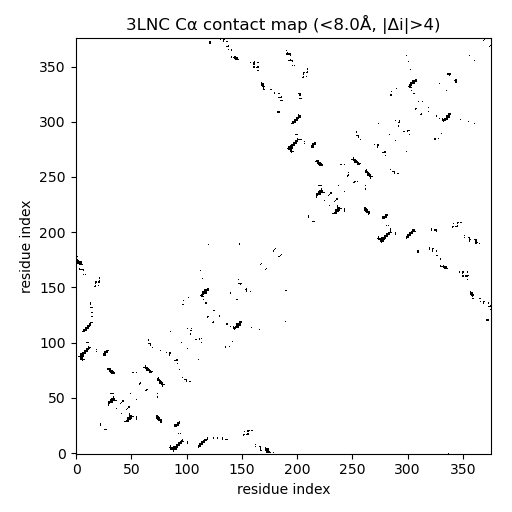DDD/DLFDQFAAAEEEEEQVLLVVLLVCLEDEFAKEKQDDDDPPDDDPPNHPHDHPVVVVVCVVVQQFPDWDDDPNMIMTTGPPCQVVCRVNSRYYYHYDFLRRVVSCCVVPVLRYAYEYEYEQDLVSVVVVVSSCSNVVSVVSRVVHPYYDYPPDSVVSSVVSNVVVVVVRPDPSRTPCVVVSCCVPVNDD